Protein AF-0000000074055543 (afdb_homodimer)

Organism: NCBI:txid44742

Solvent-accessible surface area (backbone atoms only — not comparable to full-atom values): 39443 Å² total; per-residue (Å²): 62,29,35,36,33,46,44,82,71,42,50,66,54,42,52,55,31,42,70,48,31,48,92,81,57,88,52,67,70,34,38,21,33,33,41,36,35,45,96,47,24,37,35,43,33,20,29,58,89,59,43,37,36,42,32,52,31,78,26,54,55,81,33,57,38,55,38,24,33,56,24,62,64,50,41,55,45,60,68,68,48,75,86,48,66,36,39,40,34,53,38,76,88,79,46,27,35,36,41,38,48,92,66,31,42,32,38,29,53,50,41,62,52,84,70,62,74,88,75,86,75,82,65,68,79,86,47,30,78,45,56,23,44,57,50,44,51,52,47,64,59,18,54,84,24,29,31,88,50,70,86,54,55,42,38,12,16,40,36,42,30,39,55,72,93,21,22,32,41,38,30,13,30,49,91,53,34,35,18,38,40,48,49,74,42,54,67,56,29,69,65,46,48,80,90,33,46,32,36,51,49,85,52,49,62,59,50,49,72,66,48,50,78,50,56,27,32,38,34,72,58,98,54,32,42,35,40,28,40,71,87,64,38,35,39,41,35,33,61,48,50,92,64,77,68,79,75,60,62,64,67,56,50,51,69,71,40,86,85,49,20,39,35,36,34,47,38,65,64,48,42,52,51,48,57,55,41,48,71,18,39,39,94,91,40,51,43,35,36,32,42,48,44,55,56,32,34,37,36,31,27,59,24,94,84,57,17,34,36,37,35,63,40,71,30,49,37,48,72,82,69,51,60,44,27,35,48,35,68,58,53,44,52,56,58,66,68,55,84,30,62,43,33,39,38,36,37,59,48,57,71,33,60,25,37,37,38,24,83,75,34,78,45,40,41,36,36,41,48,37,38,82,76,75,82,73,80,72,78,69,70,76,83,111,62,27,36,38,34,46,43,83,70,41,50,65,54,42,51,56,31,42,69,50,31,47,91,80,55,89,52,66,71,31,39,22,32,32,42,35,34,45,96,46,24,36,34,44,34,20,28,58,87,59,44,38,35,40,30,53,31,79,25,53,53,81,33,57,38,54,39,24,32,55,24,62,64,49,42,56,44,59,67,68,47,75,86,46,66,37,38,40,34,52,37,76,89,78,48,26,35,36,41,36,48,90,66,32,42,33,39,28,50,51,41,62,53,85,71,62,75,88,76,86,75,82,64,71,78,85,48,30,78,44,54,24,44,58,49,45,52,52,48,65,59,17,52,83,23,29,30,88,49,71,85,53,54,40,38,12,16,39,37,40,31,43,54,73,92,20,22,32,40,38,30,12,31,49,90,52,33,34,16,38,39,49,49,75,42,55,66,54,28,70,65,45,47,80,90,32,46,31,35,48,49,86,52,49,61,57,49,49,71,68,48,50,80,50,56,27,31,37,35,73,57,97,53,32,43,35,39,27,40,71,86,64,37,35,38,41,34,34,60,47,52,91,62,78,67,79,76,60,62,64,66,56,50,51,70,70,40,86,83,48,20,39,35,36,34,48,38,65,63,49,43,54,50,46,57,55,40,49,70,18,40,39,94,90,42,52,41,34,34,32,42,48,45,54,57,31,34,37,38,33,27,59,22,92,84,56,17,34,37,37,36,61,40,70,29,48,38,49,73,84,70,48,60,43,27,35,47,33,67,60,53,45,52,57,58,65,68,54,83,30,62,42,33,39,37,36,38,60,47,54,71,33,60,26,37,38,37,25,83,76,35,78,43,41,42,36,36,41,48,38,37,83,76,75,81,72,80,72,78,71,69,76,84,109

Radius of gyration: 33.16 Å; Cα contacts (8 Å, |Δi|>4): 1772; chains: 2; bounding box: 98×84×60 Å

Structure (mmCIF, N/CA/C/O backbone):
data_AF-0000000074055543-model_v1
#
loop_
_entity.id
_entity.type
_entity.pdbx_description
1 polymer 'Beta sliding clamp'
#
loop_
_atom_site.group_PDB
_atom_site.id
_atom_site.type_symbol
_atom_site.label_atom_id
_atom_site.label_alt_id
_atom_site.label_comp_id
_atom_site.label_asym_id
_atom_site.label_entity_id
_atom_site.label_seq_id
_atom_site.pdbx_PDB_ins_code
_atom_site.Cartn_x
_atom_site.Cartn_y
_atom_site.Cartn_z
_atom_site.occupancy
_atom_site.B_iso_or_equiv
_atom_site.auth_seq_id
_atom_site.auth_comp_id
_atom_site.auth_asym_id
_atom_site.auth_atom_id
_atom_site.pdbx_PDB_model_num
ATOM 1 N N . MET A 1 1 ? -39.562 -9.109 5.551 1 96.94 1 MET A N 1
ATOM 2 C CA . MET A 1 1 ? -38.344 -9.711 6.113 1 96.94 1 MET A CA 1
ATOM 3 C C . MET A 1 1 ? -37.969 -9.031 7.414 1 96.94 1 MET A C 1
ATOM 5 O O . MET A 1 1 ? -37.906 -7.797 7.484 1 96.94 1 MET A O 1
ATOM 9 N N . LYS A 1 2 ? -37.812 -9.797 8.492 1 98.25 2 LYS A N 1
ATOM 10 C CA . LYS A 1 2 ? -37.375 -9.32 9.805 1 98.25 2 LYS A CA 1
ATOM 11 C C . LYS A 1 2 ? -36.5 -10.352 10.508 1 98.25 2 LYS A C 1
ATOM 13 O O . LYS A 1 2 ? -36.906 -11.508 10.672 1 98.25 2 LYS A O 1
ATOM 18 N N . LEU A 1 3 ? -35.344 -9.938 10.898 1 98.44 3 LEU A N 1
ATOM 19 C CA . LEU A 1 3 ? -34.438 -10.875 11.547 1 98.44 3 LEU A CA 1
ATOM 20 C C . LEU A 1 3 ? -33.438 -10.141 12.422 1 98.44 3 LEU A C 1
ATOM 22 O O . LEU A 1 3 ? -33.281 -8.922 12.305 1 98.44 3 LEU A O 1
ATOM 26 N N . THR A 1 4 ? -32.812 -10.875 13.32 1 98.44 4 THR A N 1
ATOM 27 C CA . THR A 1 4 ? -31.656 -10.422 14.086 1 98.44 4 THR A CA 1
ATOM 28 C C . THR A 1 4 ? -30.469 -11.367 13.883 1 98.44 4 THR A C 1
ATOM 30 O O . THR A 1 4 ? -30.656 -12.578 13.758 1 98.44 4 THR A O 1
ATOM 33 N N . VAL A 1 5 ? -29.359 -10.805 13.82 1 98.19 5 VAL A N 1
ATOM 34 C CA . VAL A 1 5 ? -28.156 -11.594 13.617 1 98.19 5 VAL A CA 1
ATOM 35 C C . VAL A 1 5 ? -26.984 -10.961 14.383 1 98.19 5 VAL A C 1
ATOM 37 O O . VAL A 1 5 ? -27 -9.758 14.648 1 98.19 5 VAL A O 1
ATOM 40 N N . ASN A 1 6 ? -26.109 -11.758 14.781 1 98.25 6 ASN A N 1
ATOM 41 C CA . ASN A 1 6 ? -24.891 -11.25 15.406 1 98.25 6 ASN A CA 1
ATOM 42 C C . ASN A 1 6 ? -23.844 -10.852 14.359 1 98.25 6 ASN A C 1
ATOM 44 O O . ASN A 1 6 ? -23.516 -11.633 13.469 1 98.25 6 ASN A O 1
ATOM 48 N N . LYS A 1 7 ? -23.297 -9.648 14.445 1 98 7 LYS A N 1
ATOM 49 C CA . LYS A 1 7 ? -22.328 -9.117 13.484 1 98 7 LYS A CA 1
ATOM 50 C C . LYS A 1 7 ? -21.156 -10.078 13.297 1 98 7 LYS A C 1
ATOM 52 O O . LYS A 1 7 ? -20.766 -10.359 12.164 1 98 7 LYS A O 1
ATOM 57 N N . GLU A 1 8 ? -20.594 -10.617 14.391 1 97.56 8 GLU A N 1
ATOM 58 C CA . GLU A 1 8 ? -19.406 -11.461 14.375 1 97.56 8 GLU A CA 1
ATOM 59 C C . GLU A 1 8 ? -19.641 -12.75 13.609 1 97.56 8 GLU A C 1
ATOM 61 O O . GLU A 1 8 ? -18.703 -13.367 13.109 1 97.56 8 GLU A O 1
ATOM 66 N N . GLN A 1 9 ? -20.859 -13.117 13.492 1 97 9 GLN A N 1
ATOM 67 C CA . GLN A 1 9 ? -21.172 -14.383 12.852 1 97 9 GLN A CA 1
ATOM 68 C C . GLN A 1 9 ? -21.312 -14.211 11.336 1 97 9 GLN A C 1
ATOM 70 O O . GLN A 1 9 ? -21.219 -15.188 10.586 1 97 9 GLN A O 1
ATOM 75 N N . ILE A 1 10 ? -21.469 -12.945 10.922 1 97.75 10 ILE A N 1
ATOM 76 C CA . ILE A 1 10 ? -21.781 -12.828 9.5 1 97.75 10 ILE A CA 1
ATOM 77 C C . ILE A 1 10 ? -20.719 -12.008 8.797 1 97.75 10 ILE A C 1
ATOM 79 O O . ILE A 1 10 ? -20.609 -12.039 7.566 1 97.75 10 ILE A O 1
ATOM 83 N N . ILE A 1 11 ? -19.875 -11.258 9.477 1 97.81 11 ILE A N 1
ATOM 84 C CA . ILE A 1 11 ? -19 -10.25 8.867 1 97.81 11 ILE A CA 1
ATOM 85 C C . ILE A 1 11 ? -18 -10.93 7.938 1 97.81 11 ILE A C 1
ATOM 87 O O . ILE A 1 11 ? -17.719 -10.43 6.852 1 97.81 11 ILE A O 1
ATOM 91 N N . GLU A 1 12 ? -17.438 -12.047 8.344 1 95.75 12 GLU A N 1
ATOM 92 C CA . GLU A 1 12 ? -16.484 -12.734 7.477 1 95.75 12 GLU A CA 1
ATOM 93 C C . GLU A 1 12 ? -17.156 -13.195 6.18 1 95.75 12 GLU A C 1
ATOM 95 O O . GLU A 1 12 ? -16.594 -13.031 5.098 1 95.75 12 GLU A O 1
ATOM 100 N N . GLY A 1 13 ? -18.297 -13.781 6.332 1 96.62 13 GLY A N 1
ATOM 101 C CA . GLY A 1 13 ? -19.062 -14.195 5.16 1 96.62 13 GLY A CA 1
ATOM 102 C C . GLY A 1 13 ? -19.422 -13.047 4.242 1 96.62 13 GLY A C 1
ATOM 103 O O . GLY A 1 13 ? -19.344 -13.18 3.018 1 96.62 13 GLY A O 1
ATOM 104 N N . LEU A 1 14 ? -19.797 -11.969 4.859 1 97.81 14 LEU A N 1
ATOM 105 C CA . LEU A 1 14 ? -20.125 -10.766 4.098 1 97.81 14 LEU A CA 1
ATOM 106 C C . LEU A 1 14 ? -18.906 -10.281 3.305 1 97.81 14 LEU A C 1
ATOM 108 O O . LEU A 1 14 ? -19.047 -9.891 2.145 1 97.81 14 LEU A O 1
ATOM 112 N N . GLN A 1 15 ? -17.812 -10.305 3.896 1 96.81 15 GLN A N 1
ATOM 113 C CA . GLN A 1 15 ? -16.594 -9.875 3.223 1 96.81 15 GLN A CA 1
ATOM 114 C C . GLN A 1 15 ? -16.25 -10.805 2.059 1 96.81 15 GLN A C 1
ATOM 116 O O . GLN A 1 15 ? -15.82 -10.344 0.997 1 96.81 15 GLN A O 1
ATOM 121 N N . LYS A 1 16 ? -16.406 -12.078 2.262 1 96.44 16 LYS A N 1
ATOM 122 C CA . LYS A 1 16 ? -16.188 -13.039 1.185 1 96.44 16 LYS A CA 1
ATOM 123 C C . LYS A 1 16 ? -17.172 -12.805 0.034 1 96.44 16 LYS A C 1
ATOM 125 O O . LYS A 1 16 ? -16.781 -12.891 -1.136 1 96.44 16 LYS A O 1
ATOM 130 N N . ALA A 1 17 ? -18.375 -12.516 0.381 1 96.5 17 ALA A N 1
ATOM 131 C CA . ALA A 1 17 ? -19.391 -12.211 -0.629 1 96.5 17 ALA A CA 1
ATOM 132 C C . ALA A 1 17 ? -19.016 -10.953 -1.415 1 96.5 17 ALA A C 1
ATOM 134 O O . ALA A 1 17 ? -19.156 -10.922 -2.641 1 96.5 17 ALA A O 1
ATOM 135 N N . ALA A 1 18 ? -18.562 -9.992 -0.712 1 94.56 18 ALA A N 1
ATOM 136 C CA . ALA A 1 18 ? -18.203 -8.719 -1.336 1 94.56 18 ALA A CA 1
ATOM 137 C C . ALA A 1 18 ? -17.031 -8.891 -2.293 1 94.56 18 ALA A C 1
ATOM 139 O O . ALA A 1 18 ? -16.922 -8.18 -3.297 1 94.56 18 ALA A O 1
ATOM 140 N N . ALA A 1 19 ? -16.188 -9.789 -1.979 1 92.44 19 ALA A N 1
ATOM 141 C CA . ALA A 1 19 ? -15 -10.016 -2.791 1 92.44 19 ALA A CA 1
ATOM 142 C C . ALA A 1 19 ? -15.367 -10.531 -4.18 1 92.44 19 ALA A C 1
ATOM 144 O O . ALA A 1 19 ? -14.586 -10.406 -5.125 1 92.44 19 ALA A O 1
ATOM 145 N N . ILE A 1 20 ? -16.516 -11.07 -4.348 1 92.81 20 ILE A N 1
ATOM 146 C CA . ILE A 1 20 ? -16.969 -11.688 -5.594 1 92.81 20 ILE A CA 1
ATOM 147 C C . ILE A 1 20 ? -17.641 -10.633 -6.473 1 92.81 20 ILE A C 1
ATOM 149 O O . ILE A 1 20 ? -17.609 -10.734 -7.703 1 92.81 20 ILE A O 1
ATOM 153 N N . ILE A 1 21 ? -18.172 -9.633 -5.785 1 90.62 21 ILE A N 1
ATOM 154 C CA . ILE A 1 21 ? -18.938 -8.617 -6.508 1 90.62 21 ILE A CA 1
ATOM 155 C C . ILE A 1 21 ? -17.984 -7.742 -7.316 1 90.62 21 ILE A C 1
ATOM 157 O O . ILE A 1 21 ? -16.969 -7.266 -6.793 1 90.62 21 ILE A O 1
ATOM 161 N N . PRO A 1 22 ? -18.281 -7.59 -8.602 1 85.38 22 PRO A N 1
ATOM 162 C CA . PRO A 1 22 ? -17.422 -6.738 -9.43 1 85.38 22 PRO A CA 1
ATOM 163 C C . PRO A 1 22 ? -17.438 -5.281 -8.977 1 85.38 22 PRO A C 1
ATOM 165 O O . PRO A 1 22 ? -18.422 -4.801 -8.438 1 85.38 22 PRO A O 1
ATOM 168 N N . ALA A 1 23 ? -16.266 -4.645 -9.18 1 73.44 23 ALA A N 1
ATOM 169 C CA . ALA A 1 23 ? -16.141 -3.238 -8.805 1 73.44 23 ALA A CA 1
ATOM 170 C C . ALA A 1 23 ? -17.016 -2.355 -9.703 1 73.44 23 ALA A C 1
ATOM 172 O O . ALA A 1 23 ? -17.625 -1.395 -9.227 1 73.44 23 ALA A O 1
ATOM 173 N N . LYS A 1 24 ? -16.938 -2.752 -11.008 1 73 24 LYS A N 1
ATOM 174 C CA . LYS A 1 24 ? -17.703 -1.96 -11.977 1 73 24 LYS A CA 1
ATOM 175 C C . LYS A 1 24 ? -18.703 -2.826 -12.734 1 73 24 LYS A C 1
ATOM 177 O O . LYS A 1 24 ? -18.359 -3.9 -13.227 1 73 24 LYS A O 1
ATOM 182 N N . ALA A 1 25 ? -20.016 -2.889 -12.242 1 66.44 25 ALA A N 1
ATOM 183 C CA . ALA A 1 25 ? -21 -3.643 -13.008 1 66.44 25 ALA A CA 1
ATOM 184 C C . ALA A 1 25 ? -22.188 -2.756 -13.398 1 66.44 25 ALA A C 1
ATOM 186 O O . ALA A 1 25 ? -22.578 -1.87 -12.641 1 66.44 25 ALA A O 1
ATOM 187 N N . GLY A 1 26 ? -22.484 -3.006 -14.633 1 69.25 26 GLY A N 1
ATOM 188 C CA . GLY A 1 26 ? -23.609 -2.246 -15.141 1 69.25 26 GLY A CA 1
ATOM 189 C C . GLY A 1 26 ? -24.938 -2.621 -14.484 1 69.25 26 GLY A C 1
ATOM 190 O O . GLY A 1 26 ? -25.703 -1.747 -14.086 1 69.25 26 GLY A O 1
ATOM 191 N N . ALA A 1 27 ? -25.125 -4.008 -14.305 1 75.94 27 ALA A N 1
ATOM 192 C CA . ALA A 1 27 ? -26.422 -4.402 -13.781 1 75.94 27 ALA A CA 1
ATOM 193 C C . ALA A 1 27 ? -26.438 -4.352 -12.258 1 75.94 27 ALA A C 1
ATOM 195 O O . ALA A 1 27 ? -25.516 -4.824 -11.602 1 75.94 27 ALA A O 1
ATOM 196 N N . ALA A 1 28 ? -27.469 -3.795 -11.742 1 74.44 28 ALA A N 1
ATOM 197 C CA . ALA A 1 28 ? -27.609 -3.57 -10.305 1 74.44 28 ALA A CA 1
ATOM 198 C C . ALA A 1 28 ? -27.547 -4.887 -9.531 1 74.44 28 ALA A C 1
ATOM 200 O O . ALA A 1 28 ? -26.969 -4.949 -8.445 1 74.44 28 ALA A O 1
ATOM 201 N N . TYR A 1 29 ? -28.062 -5.969 -10.203 1 79.06 29 TYR A N 1
ATOM 202 C CA . TYR A 1 29 ? -28.125 -7.223 -9.461 1 79.06 29 TYR A CA 1
ATOM 203 C C . TYR A 1 29 ? -26.734 -7.824 -9.281 1 79.06 29 TYR A C 1
ATOM 205 O O . TYR A 1 29 ? -26.516 -8.633 -8.383 1 79.06 29 TYR A O 1
ATOM 213 N N . LEU A 1 30 ? -25.781 -7.32 -10.078 1 83.25 30 LEU A N 1
ATOM 214 C CA . LEU A 1 30 ? -24.406 -7.828 -9.961 1 83.25 30 LEU A CA 1
ATOM 215 C C . LEU A 1 30 ? -23.609 -7.016 -8.945 1 83.25 30 LEU A C 1
ATOM 217 O O . LEU A 1 30 ? -22.516 -7.414 -8.547 1 83.25 30 LEU A O 1
ATOM 221 N N . ARG A 1 31 ? -24.188 -6.016 -8.484 1 88.38 31 ARG A N 1
ATOM 222 C CA . ARG A 1 31 ? -23.547 -5.207 -7.453 1 88.38 31 ARG A CA 1
ATOM 223 C C . ARG A 1 31 ? -24.203 -5.422 -6.098 1 88.38 31 ARG A C 1
ATOM 225 O O . ARG A 1 31 ? -23.859 -4.758 -5.117 1 88.38 31 ARG A O 1
ATOM 232 N N . SER A 1 32 ? -25.047 -6.441 -6.055 1 93 32 SER A N 1
ATOM 233 C CA . SER A 1 32 ? -25.859 -6.652 -4.855 1 93 32 SER A CA 1
ATOM 234 C C . SER A 1 32 ? -25.375 -7.867 -4.07 1 93 32 SER A C 1
ATOM 236 O O . SER A 1 32 ? -24.859 -8.82 -4.652 1 93 32 SER A O 1
ATOM 238 N N . ILE A 1 33 ? -25.5 -7.742 -2.859 1 96.56 33 ILE A N 1
ATOM 239 C CA . ILE A 1 33 ? -25.5 -8.906 -1.976 1 96.56 33 ILE A CA 1
ATOM 240 C C . ILE A 1 33 ? -26.938 -9.289 -1.643 1 96.56 33 ILE A C 1
ATOM 242 O O . ILE A 1 33 ? -27.734 -8.445 -1.232 1 96.56 33 ILE A O 1
ATOM 246 N N . TRP A 1 34 ? -27.25 -10.523 -1.861 1 97.06 34 TRP A N 1
ATOM 247 C CA . TRP A 1 34 ? -28.594 -11.016 -1.611 1 97.06 34 TRP A CA 1
ATOM 248 C C . TRP A 1 34 ? -28.703 -11.641 -0.226 1 97.06 34 TRP A C 1
ATOM 250 O O . TRP A 1 34 ? -27.844 -12.438 0.166 1 97.06 34 TRP A O 1
ATOM 260 N N . LEU A 1 35 ? -29.719 -11.203 0.472 1 98.19 35 LEU A N 1
ATOM 261 C CA . LEU A 1 35 ? -30 -11.688 1.818 1 98.19 35 LEU A CA 1
ATOM 262 C C . LEU A 1 35 ? -31.297 -12.492 1.843 1 98.19 35 LEU A C 1
ATOM 264 O O . LEU A 1 35 ? -32.375 -11.969 1.493 1 98.19 35 LEU A O 1
ATOM 268 N N . LYS A 1 36 ? -31.172 -13.711 2.227 1 98.25 36 LYS A N 1
ATOM 269 C CA . LYS A 1 36 ? -32.344 -14.562 2.373 1 98.25 36 LYS A CA 1
ATOM 270 C C . LYS A 1 36 ? -32.5 -15.031 3.816 1 98.25 36 LYS A C 1
ATOM 272 O O . LYS A 1 36 ? -31.672 -15.766 4.34 1 98.25 36 LYS A O 1
ATOM 277 N N . ALA A 1 37 ? -33.594 -14.578 4.461 1 98.31 37 ALA A N 1
ATOM 278 C CA . ALA A 1 37 ? -33.906 -14.977 5.828 1 98.31 37 ALA A CA 1
ATOM 279 C C . ALA A 1 37 ? -34.969 -16.078 5.836 1 98.31 37 ALA A C 1
ATOM 281 O O . ALA A 1 37 ? -36.094 -15.883 5.34 1 98.31 37 ALA A O 1
ATOM 282 N N . GLU A 1 38 ? -34.594 -17.188 6.371 1 96.56 38 GLU A N 1
ATOM 283 C CA . GLU A 1 38 ? -35.531 -18.297 6.488 1 96.56 38 GLU A CA 1
ATOM 284 C C . GLU A 1 38 ? -35.031 -19.359 7.449 1 96.56 38 GLU A C 1
ATOM 286 O O . GLU A 1 38 ? -33.812 -19.547 7.586 1 96.56 38 GLU A O 1
ATOM 291 N N . GLU A 1 39 ? -35.938 -20.031 8.117 1 91.25 39 GLU A N 1
ATOM 292 C CA . GLU A 1 39 ? -35.688 -21.25 8.891 1 91.25 39 GLU A CA 1
ATOM 293 C C . GLU A 1 39 ? -34.531 -21.047 9.867 1 91.25 39 GLU A C 1
ATOM 295 O O . GLU A 1 39 ? -33.625 -21.859 9.922 1 91.25 39 GLU A O 1
ATOM 300 N N . GLY A 1 40 ? -34.469 -19.922 10.547 1 94.88 40 GLY A N 1
ATOM 301 C CA . GLY A 1 40 ? -33.5 -19.672 11.602 1 94.88 40 GLY A CA 1
ATOM 302 C C . GLY A 1 40 ? -32.125 -19.328 11.062 1 94.88 40 GLY A C 1
ATOM 303 O O . GLY A 1 40 ? -31.141 -19.406 11.797 1 94.88 40 GLY A O 1
ATOM 304 N N . SER A 1 41 ? -32.062 -19 9.789 1 97.56 41 SER A N 1
ATOM 305 C CA . SER A 1 41 ? -30.75 -18.719 9.211 1 97.56 41 SER A CA 1
ATOM 306 C C . SER A 1 41 ? -30.828 -17.547 8.234 1 97.56 41 SER A C 1
ATOM 308 O O . SER A 1 41 ? -31.906 -17.219 7.723 1 97.56 41 SER A O 1
ATOM 310 N N . LEU A 1 42 ? -29.781 -16.906 8.07 1 98.56 42 LEU A N 1
ATOM 311 C CA . LEU A 1 42 ? -29.578 -15.891 7.035 1 98.56 42 LEU A CA 1
ATOM 312 C C . LEU A 1 42 ? -28.594 -16.391 5.984 1 98.56 42 LEU A C 1
ATOM 314 O O . LEU A 1 42 ? -27.438 -16.688 6.305 1 98.56 42 LEU A O 1
ATOM 318 N N . ALA A 1 43 ? -29.062 -16.5 4.77 1 98.25 43 ALA A N 1
ATOM 319 C CA . ALA A 1 43 ? -28.156 -16.797 3.656 1 98.25 43 ALA A CA 1
ATOM 320 C C . ALA A 1 43 ? -27.656 -15.523 3 1 98.25 43 ALA A C 1
ATOM 322 O O . ALA A 1 43 ? -28.438 -14.609 2.711 1 98.25 43 ALA A O 1
ATOM 323 N N . VAL A 1 44 ? -26.391 -15.422 2.846 1 98.19 44 VAL A N 1
ATOM 324 C CA . VAL A 1 44 ? -25.719 -14.336 2.143 1 98.19 44 VAL A CA 1
ATOM 325 C C . VAL A 1 44 ? -25.188 -14.844 0.801 1 98.19 44 VAL A C 1
ATOM 327 O O . VAL A 1 44 ? -24.422 -15.797 0.751 1 98.19 44 VAL A O 1
ATOM 330 N N . MET A 1 45 ? -25.625 -14.148 -0.31 1 97.31 45 MET A N 1
ATOM 331 C CA . MET A 1 45 ? -25.281 -14.664 -1.634 1 97.31 45 MET A CA 1
ATOM 332 C C . MET A 1 45 ? -24.781 -13.547 -2.545 1 97.31 45 MET A C 1
ATOM 334 O O . MET A 1 45 ? -25.297 -12.43 -2.508 1 97.31 45 MET A O 1
ATOM 338 N N . SER A 1 46 ? -23.797 -13.805 -3.301 1 96.19 46 SER A N 1
ATOM 339 C CA . SER A 1 46 ? -23.266 -12.867 -4.285 1 96.19 46 SER A CA 1
ATOM 340 C C . SER A 1 46 ? -22.734 -13.602 -5.516 1 96.19 46 SER A C 1
ATOM 342 O O . SER A 1 46 ? -22.391 -14.781 -5.441 1 96.19 46 SER A O 1
ATOM 344 N N . THR A 1 47 ? -22.766 -12.961 -6.648 1 95.06 47 THR A N 1
ATOM 345 C CA . THR A 1 47 ? -22.297 -13.531 -7.906 1 95.06 47 THR A CA 1
ATOM 346 C C . THR A 1 47 ? -21.812 -12.438 -8.852 1 95.06 47 THR A C 1
ATOM 348 O O . THR A 1 47 ? -22.188 -11.273 -8.719 1 95.06 47 THR A O 1
ATOM 351 N N . ASP A 1 48 ? -20.875 -12.773 -9.703 1 91.62 48 ASP A N 1
ATOM 352 C CA . ASP A 1 48 ? -20.531 -11.922 -10.828 1 91.62 48 ASP A CA 1
ATOM 353 C C . ASP A 1 48 ? -21.078 -12.484 -12.141 1 91.62 48 ASP A C 1
ATOM 355 O O . ASP A 1 48 ? -20.516 -12.234 -13.211 1 91.62 48 ASP A O 1
ATOM 359 N N . ALA A 1 49 ? -22.109 -13.266 -12.016 1 90.12 49 ALA A N 1
ATOM 360 C CA . ALA A 1 49 ? -22.766 -13.953 -13.117 1 90.12 49 ALA A CA 1
ATOM 361 C C . ALA A 1 49 ? -22.125 -15.312 -13.383 1 90.12 49 ALA A C 1
ATOM 363 O O . ALA A 1 49 ? -22.766 -16.219 -13.914 1 90.12 49 ALA A O 1
ATOM 364 N N . ASN A 1 50 ? -20.891 -15.5 -13.031 1 93.19 50 ASN A N 1
ATOM 365 C CA . ASN A 1 50 ? -20.188 -16.766 -13.242 1 93.19 50 ASN A CA 1
ATOM 366 C C . ASN A 1 50 ? -19.844 -17.438 -11.922 1 93.19 50 ASN A C 1
ATOM 368 O O . ASN A 1 50 ? -20.344 -18.531 -11.633 1 93.19 50 ASN A O 1
ATOM 372 N N . ILE A 1 51 ? -19.125 -16.734 -11.109 1 95.56 51 ILE A N 1
ATOM 373 C CA . ILE A 1 51 ? -18.781 -17.281 -9.797 1 95.56 51 ILE A CA 1
ATOM 374 C C . ILE A 1 51 ? -19.922 -17 -8.82 1 95.56 51 ILE A C 1
ATOM 376 O O . ILE A 1 51 ? -20.516 -15.922 -8.844 1 95.56 51 ILE A O 1
ATOM 380 N N . GLU A 1 52 ? -20.219 -17.984 -7.977 1 97 52 GLU A N 1
ATOM 381 C CA . GLU A 1 52 ? -21.312 -17.859 -7.008 1 97 52 GLU A CA 1
ATOM 382 C C . GLU A 1 52 ? -20.828 -18.172 -5.598 1 97 52 GLU A C 1
ATOM 384 O O . GLU A 1 52 ? -20.203 -19.219 -5.367 1 97 52 GLU A O 1
ATOM 389 N N . PHE A 1 53 ? -21.094 -17.375 -4.688 1 97.5 53 PHE A N 1
ATOM 390 C CA . PHE A 1 53 ? -20.828 -17.594 -3.271 1 97.5 53 PHE A CA 1
ATOM 391 C C . PHE A 1 53 ? -22.125 -17.656 -2.479 1 97.5 53 PHE A C 1
ATOM 393 O O . PHE A 1 53 ? -23.016 -16.828 -2.676 1 97.5 53 PHE A O 1
ATOM 400 N N . THR A 1 54 ? -22.25 -18.578 -1.622 1 97.88 54 THR A N 1
ATOM 401 C CA . THR A 1 54 ? -23.359 -18.688 -0.673 1 97.88 54 THR A CA 1
ATOM 402 C C . THR A 1 54 ? -22.844 -18.984 0.729 1 97.88 54 THR A C 1
ATOM 404 O O . THR A 1 54 ? -22.062 -19.922 0.92 1 97.88 54 THR A O 1
ATOM 407 N N . GLY A 1 55 ? -23.188 -18.188 1.648 1 97.69 55 GLY A N 1
ATOM 408 C CA . GLY A 1 55 ? -22.953 -18.453 3.061 1 97.69 55 GLY A CA 1
ATOM 409 C C . GLY A 1 55 ? -24.234 -18.469 3.877 1 97.69 55 GLY A C 1
ATOM 410 O O . GLY A 1 55 ? -25.125 -17.656 3.65 1 97.69 55 GLY A O 1
ATOM 411 N N . ARG A 1 56 ? -24.344 -19.422 4.773 1 97.94 56 ARG A N 1
ATOM 412 C CA . ARG A 1 56 ? -25.484 -19.531 5.668 1 97.94 56 ARG A CA 1
ATOM 413 C C . ARG A 1 56 ? -25.047 -19.375 7.125 1 97.94 56 ARG A C 1
ATOM 415 O O . ARG A 1 56 ? -24.172 -20.078 7.598 1 97.94 56 ARG A O 1
ATOM 422 N N . TYR A 1 57 ? -25.75 -18.516 7.797 1 98.19 57 TYR A N 1
ATOM 423 C CA . TYR A 1 57 ? -25.359 -18.172 9.164 1 98.19 57 TYR A CA 1
ATOM 424 C C . TYR A 1 57 ? -26.578 -18.172 10.086 1 98.19 57 TYR A C 1
ATOM 426 O O . TYR A 1 57 ? -27.688 -17.875 9.656 1 98.19 57 TYR A O 1
ATOM 434 N N . PRO A 1 58 ? -26.312 -18.516 11.352 1 98 58 PRO A N 1
ATOM 435 C CA . PRO A 1 58 ? -27.438 -18.5 12.289 1 98 58 PRO A CA 1
ATOM 436 C C . PRO A 1 58 ? -28.031 -17.109 12.477 1 98 58 PRO A C 1
ATOM 438 O O . PRO A 1 58 ? -27.297 -16.125 12.531 1 98 58 PRO A O 1
ATOM 441 N N . ALA A 1 59 ? -29.344 -17.062 12.469 1 98.19 59 ALA A N 1
ATOM 442 C CA . ALA A 1 59 ? -30.094 -15.828 12.68 1 98.19 59 ALA A CA 1
ATOM 443 C C . ALA A 1 59 ? -31.453 -16.109 13.297 1 98.19 59 ALA A C 1
ATOM 445 O O . ALA A 1 59 ? -31.984 -17.203 13.164 1 98.19 59 ALA A O 1
ATOM 446 N N . GLU A 1 60 ? -31.922 -15.211 14.055 1 98.44 60 GLU A N 1
ATOM 447 C CA . GLU A 1 60 ? -33.312 -15.281 14.516 1 98.44 60 GLU A CA 1
ATOM 448 C C . GLU A 1 60 ? -34.25 -14.602 13.531 1 98.44 60 GLU A C 1
ATOM 450 O O . GLU A 1 60 ? -34.312 -13.375 13.445 1 98.44 60 GLU A O 1
ATOM 455 N N . VAL A 1 61 ? -35.094 -15.422 12.891 1 98.44 61 VAL A N 1
ATOM 456 C CA . VAL A 1 61 ? -35.938 -14.906 11.82 1 98.44 61 VAL A CA 1
ATOM 457 C C . VAL A 1 61 ? -37.375 -14.828 12.305 1 98.44 61 VAL A C 1
ATOM 459 O O . VAL A 1 61 ? -38 -15.844 12.664 1 98.44 61 VAL A O 1
ATOM 462 N N . SER A 1 62 ? -37.906 -13.656 12.32 1 97.94 62 SER A N 1
ATOM 463 C CA . SER A 1 62 ? -39.312 -13.461 12.664 1 97.94 62 SER A CA 1
ATOM 464 C C . SER A 1 62 ? -40.188 -13.469 11.422 1 97.94 62 SER A C 1
ATOM 466 O O . SER A 1 62 ? -41.312 -13.984 11.445 1 97.94 62 SER A O 1
ATOM 468 N N . GLN A 1 63 ? -39.75 -12.852 10.344 1 97.56 63 GLN A N 1
ATOM 469 C CA . GLN A 1 63 ? -40.406 -12.844 9.047 1 97.56 63 GLN A CA 1
ATOM 470 C C . GLN A 1 63 ? -39.438 -13.195 7.93 1 97.56 63 GLN A C 1
ATOM 472 O O . GLN A 1 63 ? -38.406 -12.523 7.75 1 97.56 63 GLN A O 1
ATOM 477 N N . PRO A 1 64 ? -39.719 -14.227 7.203 1 97.88 64 PRO A N 1
ATOM 478 C CA . PRO A 1 64 ? -38.812 -14.609 6.102 1 97.88 64 PRO A CA 1
ATOM 479 C C . PRO A 1 64 ? -38.844 -13.602 4.957 1 97.88 64 PRO A C 1
ATOM 481 O O . PRO A 1 64 ? -39.75 -12.773 4.867 1 97.88 64 PRO A O 1
ATOM 484 N N . GLY A 1 65 ? -37.812 -13.633 4.133 1 97.19 65 GLY A N 1
ATOM 485 C CA . GLY A 1 65 ? -37.719 -12.758 2.975 1 97.19 65 GLY A CA 1
ATOM 486 C C . GLY A 1 65 ? -36.438 -12.875 2.209 1 97.19 65 GLY A C 1
ATOM 487 O O . GLY A 1 65 ? -35.5 -13.539 2.662 1 97.19 65 GLY A O 1
ATOM 488 N N . LEU A 1 66 ? -36.469 -12.336 0.99 1 97 66 LEU A N 1
ATOM 489 C CA . LEU A 1 66 ? -35.312 -12.273 0.092 1 97 66 LEU A CA 1
ATOM 490 C C . LEU A 1 66 ? -35.188 -10.891 -0.527 1 97 66 LEU A C 1
ATOM 492 O O . LEU A 1 66 ? -36.125 -10.414 -1.193 1 97 66 LEU A O 1
ATOM 496 N N . ILE A 1 67 ? -34.031 -10.258 -0.269 1 96.62 67 ILE A N 1
ATOM 497 C CA . ILE A 1 67 ? -33.812 -8.922 -0.816 1 96.62 67 ILE A CA 1
ATOM 498 C C . ILE A 1 67 ? -32.375 -8.773 -1.251 1 96.62 67 ILE A C 1
ATOM 500 O O . ILE A 1 67 ? -31.5 -9.516 -0.785 1 96.62 67 ILE A O 1
ATOM 504 N N . GLY A 1 68 ? -32.125 -7.875 -2.168 1 95.75 68 GLY A N 1
ATOM 505 C CA . GLY A 1 68 ? -30.797 -7.441 -2.525 1 95.75 68 GLY A CA 1
ATOM 506 C C . GLY A 1 68 ? -30.438 -6.07 -1.986 1 95.75 68 GLY A C 1
ATOM 507 O O . GLY A 1 68 ? -31.281 -5.168 -1.982 1 95.75 68 GLY A O 1
ATOM 508 N N . VAL A 1 69 ? -29.281 -5.938 -1.477 1 95.44 69 VAL A N 1
ATOM 509 C CA . VAL A 1 69 ? -28.781 -4.633 -1.052 1 95.44 69 VAL A CA 1
ATOM 510 C C . VAL A 1 69 ? -27.5 -4.293 -1.81 1 95.44 69 VAL A C 1
ATOM 512 O O . VAL A 1 69 ? -26.828 -5.188 -2.344 1 95.44 69 VAL A O 1
ATOM 515 N N . GLN A 1 70 ? -27.172 -3.016 -1.881 1 91.69 70 GLN A N 1
ATOM 516 C CA . GLN A 1 70 ? -25.891 -2.639 -2.471 1 91.69 70 GLN A CA 1
ATOM 517 C C . GLN A 1 70 ? -24.734 -3.25 -1.697 1 91.69 70 GLN A C 1
ATOM 519 O O . GLN A 1 70 ? -24.453 -2.854 -0.563 1 91.69 70 GLN A O 1
ATOM 524 N N . GLY A 1 71 ? -24 -4.078 -2.324 1 92.5 71 GLY A N 1
ATOM 525 C CA . GLY A 1 71 ? -23.109 -5.008 -1.648 1 92.5 71 GLY A CA 1
ATOM 526 C C . GLY A 1 71 ? -21.969 -4.32 -0.924 1 92.5 71 GLY A C 1
ATOM 527 O O . GLY A 1 71 ? -21.828 -4.461 0.293 1 92.5 71 GLY A O 1
ATOM 528 N N . ARG A 1 72 ? -21.188 -3.59 -1.578 1 90.31 72 ARG A N 1
ATOM 529 C CA . ARG A 1 72 ? -19.969 -3.021 -0.988 1 90.31 72 ARG A CA 1
ATOM 530 C C . ARG A 1 72 ? -20.312 -2.033 0.122 1 90.31 72 ARG A C 1
ATOM 532 O O . ARG A 1 72 ? -19.703 -2.051 1.188 1 90.31 72 ARG A O 1
ATOM 539 N N . ALA A 1 73 ? -21.312 -1.217 -0.094 1 92.19 73 ALA A N 1
ATOM 540 C CA . ALA A 1 73 ? -21.734 -0.257 0.919 1 92.19 73 ALA A CA 1
ATOM 541 C C . ALA A 1 73 ? -22.25 -0.969 2.166 1 92.19 73 ALA A C 1
ATOM 543 O O . ALA A 1 73 ? -21.953 -0.56 3.291 1 92.19 73 ALA A O 1
ATOM 544 N N . PHE A 1 74 ? -22.969 -1.985 1.923 1 96.5 74 PHE A N 1
ATOM 545 C CA . PHE A 1 74 ? -23.547 -2.75 3.025 1 96.5 74 PHE A CA 1
ATOM 546 C C . PHE A 1 74 ? -22.453 -3.402 3.857 1 96.5 74 PHE A C 1
ATOM 548 O O . PHE A 1 74 ? -22.453 -3.312 5.086 1 96.5 74 PHE A O 1
ATOM 555 N N . VAL A 1 75 ? -21.531 -3.996 3.244 1 96.94 75 VAL A N 1
ATOM 556 C CA . VAL A 1 75 ? -20.453 -4.684 3.941 1 96.94 75 VAL A CA 1
ATOM 557 C C . VAL A 1 75 ? -19.578 -3.668 4.672 1 96.94 75 VAL A C 1
ATOM 559 O O . VAL A 1 75 ? -19.188 -3.889 5.82 1 96.94 75 VAL A O 1
ATOM 562 N N . ASP A 1 76 ? -19.219 -2.598 4.02 1 96 76 ASP A N 1
ATOM 563 C CA . ASP A 1 76 ? -18.438 -1.55 4.66 1 96 76 ASP A CA 1
ATOM 564 C C . ASP A 1 76 ? -19.125 -1.041 5.926 1 96 76 ASP A C 1
ATOM 566 O O . ASP A 1 76 ? -18.469 -0.802 6.941 1 96 76 ASP A O 1
ATOM 570 N N . LEU A 1 77 ? -20.406 -0.864 5.828 1 97.75 77 LEU A N 1
ATOM 571 C CA . LEU A 1 77 ? -21.188 -0.409 6.973 1 97.75 77 LEU A CA 1
ATOM 572 C C . LEU A 1 77 ? -21.125 -1.42 8.109 1 97.75 77 LEU A C 1
ATOM 574 O O . LEU A 1 77 ? -20.766 -1.068 9.242 1 97.75 77 LEU A O 1
ATOM 578 N N . VAL A 1 78 ? -21.453 -2.637 7.812 1 98.19 78 VAL A N 1
ATOM 579 C CA . VAL A 1 78 ? -21.484 -3.668 8.844 1 98.19 78 VAL A CA 1
ATOM 580 C C . VAL A 1 78 ? -20.094 -3.805 9.469 1 98.19 78 VAL A C 1
ATOM 582 O O . VAL A 1 78 ? -19.969 -3.955 10.688 1 98.19 78 VAL A O 1
ATOM 585 N N . ARG A 1 79 ? -19.078 -3.75 8.68 1 97.56 79 ARG A N 1
ATOM 586 C CA . ARG A 1 79 ? -17.703 -3.852 9.164 1 97.56 79 ARG A CA 1
ATOM 587 C C . ARG A 1 79 ? -17.406 -2.766 10.188 1 97.56 79 ARG A C 1
ATOM 589 O O . ARG A 1 79 ? -16.688 -3.008 11.164 1 97.56 79 ARG A O 1
ATOM 596 N N . GLN A 1 80 ? -17.938 -1.631 10.016 1 97.62 80 GLN A N 1
ATOM 597 C CA . GLN A 1 80 ? -17.609 -0.484 10.852 1 97.62 80 GLN A CA 1
ATOM 598 C C . GLN A 1 80 ? -18.5 -0.431 12.086 1 97.62 80 GLN A C 1
ATOM 600 O O . GLN A 1 80 ? -18.25 0.338 13.016 1 97.62 80 GLN A O 1
ATOM 605 N N . LEU A 1 81 ? -19.516 -1.211 12.133 1 98.19 81 LEU A N 1
ATOM 606 C CA . LEU A 1 81 ? -20.422 -1.223 13.289 1 98.19 81 LEU A CA 1
ATOM 607 C C . LEU A 1 81 ? -19.766 -1.91 14.477 1 98.19 81 LEU A C 1
ATOM 609 O O . LEU A 1 81 ? -18.875 -2.758 14.305 1 98.19 81 LEU A O 1
ATOM 613 N N . PRO A 1 82 ? -20.188 -1.539 15.703 1 96.56 82 PRO A N 1
ATOM 614 C CA . PRO A 1 82 ? -19.688 -2.248 16.891 1 96.56 82 PRO A CA 1
ATOM 615 C C . PRO A 1 82 ? -20.125 -3.709 16.938 1 96.56 82 PRO A C 1
ATOM 617 O O . PRO A 1 82 ? -21.094 -4.082 16.266 1 96.56 82 PRO A O 1
ATOM 620 N N . THR A 1 83 ? -19.406 -4.438 17.719 1 97 83 THR A N 1
ATOM 621 C CA . THR A 1 83 ? -19.781 -5.832 17.938 1 97 83 THR A CA 1
ATOM 622 C C . THR A 1 83 ? -21.156 -5.922 18.578 1 97 83 THR A C 1
ATOM 624 O O . THR A 1 83 ? -21.562 -5.031 19.312 1 97 83 THR A O 1
ATOM 627 N N . GLY A 1 84 ? -21.859 -7.027 18.172 1 97.62 84 GLY A N 1
ATOM 628 C CA . GLY A 1 84 ? -23.156 -7.242 18.812 1 97.62 84 GLY A CA 1
ATOM 629 C C . GLY A 1 84 ? -24.266 -7.566 17.828 1 97.62 84 GLY A C 1
ATOM 630 O O . GLY A 1 84 ? -24 -7.934 16.688 1 97.62 84 GLY A O 1
ATOM 631 N N . VAL A 1 85 ? -25.5 -7.422 18.266 1 98.25 85 VAL A N 1
ATOM 632 C CA . VAL A 1 85 ? -26.688 -7.855 17.547 1 98.25 85 VAL A CA 1
ATOM 633 C C . VAL A 1 85 ? -27.125 -6.766 16.562 1 98.25 85 VAL A C 1
ATOM 635 O O . VAL A 1 85 ? -27.156 -5.586 16.922 1 98.25 85 VAL A O 1
ATOM 638 N N . LEU A 1 86 ? -27.422 -7.145 15.383 1 98.69 86 LEU A N 1
ATOM 639 C CA . LEU A 1 86 ? -27.984 -6.293 14.344 1 98.69 86 LEU A CA 1
ATOM 640 C C . LEU A 1 86 ? -29.453 -6.645 14.078 1 98.69 86 LEU A C 1
ATOM 642 O O . LEU A 1 86 ? -29.797 -7.824 13.961 1 98.69 86 LEU A O 1
ATOM 646 N N . ASN A 1 87 ? -30.266 -5.625 14.023 1 98.62 87 ASN A N 1
ATOM 647 C CA . ASN A 1 87 ? -31.656 -5.805 13.641 1 98.62 87 ASN A CA 1
ATOM 648 C C . ASN A 1 87 ? -31.906 -5.391 12.195 1 98.62 87 ASN A C 1
ATOM 650 O O . ASN A 1 87 ? -31.625 -4.254 11.812 1 98.62 87 ASN A O 1
ATOM 654 N N . LEU A 1 88 ? -32.438 -6.289 11.398 1 98.69 88 LEU A N 1
ATOM 655 C CA . LEU A 1 88 ? -32.75 -6.027 10 1 98.69 88 LEU A CA 1
ATOM 656 C C . LEU A 1 88 ? -34.25 -6.184 9.742 1 98.69 88 LEU A C 1
ATOM 658 O O . LEU A 1 88 ? -34.844 -7.234 10.031 1 98.69 88 LEU A O 1
ATOM 662 N N . THR A 1 89 ? -34.812 -5.125 9.234 1 98.38 89 THR A N 1
ATOM 663 C CA . THR A 1 89 ? -36.25 -5.145 8.945 1 98.38 89 THR A CA 1
ATOM 664 C C . THR A 1 89 ? -36.531 -4.512 7.582 1 98.38 89 THR A C 1
ATOM 666 O O . THR A 1 89 ? -36.156 -3.369 7.328 1 98.38 89 THR A O 1
ATOM 669 N N . LEU A 1 90 ? -37.188 -5.262 6.75 1 97.75 90 LEU A N 1
ATOM 670 C CA . LEU A 1 90 ? -37.625 -4.68 5.492 1 97.75 90 LEU A CA 1
ATOM 671 C C . LEU A 1 90 ? -38.906 -3.854 5.707 1 97.75 90 LEU A C 1
ATOM 673 O O . LEU A 1 90 ? -39.906 -4.359 6.223 1 97.75 90 LEU A O 1
ATOM 677 N N . ASP A 1 91 ? -38.719 -2.592 5.402 1 93.62 91 ASP A N 1
ATOM 678 C CA . ASP A 1 91 ? -39.906 -1.726 5.355 1 93.62 91 ASP A CA 1
ATOM 679 C C . ASP A 1 91 ? -40.594 -1.793 3.992 1 93.62 91 ASP A C 1
ATOM 681 O O . ASP A 1 91 ? -40.156 -1.135 3.043 1 93.62 91 ASP A O 1
ATOM 685 N N . GLU A 1 92 ? -41.656 -2.463 3.922 1 86.56 92 GLU A N 1
ATOM 686 C CA . GLU A 1 92 ? -42.344 -2.707 2.65 1 86.56 92 GLU A CA 1
ATOM 687 C C . GLU A 1 92 ? -42.875 -1.412 2.062 1 86.56 92 GLU A C 1
ATOM 689 O O . GLU A 1 92 ? -42.969 -1.261 0.841 1 86.56 92 GLU A O 1
ATOM 694 N N . ALA A 1 93 ? -43.25 -0.559 2.936 1 88.62 93 ALA A N 1
ATOM 695 C CA . ALA A 1 93 ? -43.844 0.695 2.49 1 88.62 93 ALA A CA 1
ATOM 696 C C . ALA A 1 93 ? -42.812 1.562 1.754 1 88.62 93 ALA A C 1
ATOM 698 O O . ALA A 1 93 ? -43.125 2.098 0.683 1 88.62 93 ALA A O 1
ATOM 699 N N . SER A 1 94 ? -41.688 1.648 2.189 1 86.69 94 SER A N 1
ATOM 700 C CA . SER A 1 94 ? -40.656 2.525 1.618 1 86.69 94 SER A CA 1
ATOM 701 C C . SER A 1 94 ? -39.75 1.761 0.676 1 86.69 94 SER A C 1
ATOM 703 O O . SER A 1 94 ? -39.031 2.365 -0.136 1 86.69 94 SER A O 1
ATOM 705 N N . GLY A 1 95 ? -39.781 0.448 0.776 1 88.94 95 GLY A N 1
ATOM 706 C CA . GLY A 1 95 ? -38.875 -0.366 -0.028 1 88.94 95 GLY A CA 1
ATOM 707 C C . GLY A 1 95 ? -37.438 -0.306 0.442 1 88.94 95 GLY A C 1
ATOM 708 O O . GLY A 1 95 ? -36.531 -0.393 -0.368 1 88.94 95 GLY A O 1
ATOM 709 N N . ASN A 1 96 ? -37.25 -0 1.703 1 95.56 96 ASN A N 1
ATOM 710 C CA . ASN A 1 96 ? -35.906 0.071 2.26 1 95.56 96 ASN A CA 1
ATOM 711 C C . ASN A 1 96 ? -35.688 -0.992 3.332 1 95.56 96 ASN A C 1
ATOM 713 O O . ASN A 1 96 ? -36.625 -1.412 4 1 95.56 96 ASN A O 1
ATOM 717 N N . LEU A 1 97 ? -34.469 -1.413 3.404 1 97.5 97 LEU A N 1
ATOM 718 C CA . LEU A 1 97 ? -34.062 -2.229 4.539 1 97.5 97 LEU A CA 1
ATOM 719 C C . LEU A 1 97 ? -33.625 -1.349 5.703 1 97.5 97 LEU A C 1
ATOM 721 O O . LEU A 1 97 ? -32.75 -0.491 5.547 1 97.5 97 LEU A O 1
ATOM 725 N N . LEU A 1 98 ? -34.219 -1.544 6.805 1 98.06 98 LEU A N 1
ATOM 726 C CA . LEU A 1 98 ? -33.844 -0.859 8.031 1 98.06 98 LEU A CA 1
ATOM 727 C C . LEU A 1 98 ? -32.812 -1.687 8.812 1 98.06 98 LEU A C 1
ATOM 729 O O . LEU A 1 98 ? -33.094 -2.834 9.172 1 98.06 98 LEU A O 1
ATOM 733 N N . LEU A 1 99 ? -31.656 -1.19 9 1 98.38 99 LEU A N 1
ATOM 734 C CA . LEU A 1 99 ? -30.641 -1.782 9.852 1 98.38 99 LEU A CA 1
ATOM 735 C C . LEU A 1 99 ? -30.438 -0.957 11.117 1 98.38 99 LEU A C 1
ATOM 737 O O . LEU A 1 99 ? -30.141 0.237 11.047 1 98.38 99 LEU A O 1
ATOM 741 N N . GLU A 1 100 ? -30.578 -1.634 12.242 1 98.44 100 GLU A N 1
ATOM 742 C CA . GLU A 1 100 ? -30.516 -0.912 13.508 1 98.44 100 GLU A CA 1
ATOM 743 C C . GLU A 1 100 ? -29.562 -1.598 14.484 1 98.44 100 GLU A C 1
ATOM 745 O O . GLU A 1 100 ? -29.516 -2.828 14.555 1 98.44 100 GLU A O 1
ATOM 750 N N . GLN A 1 101 ? -28.891 -0.847 15.242 1 97.94 101 GLN A N 1
ATOM 751 C CA . GLN A 1 101 ? -28.078 -1.263 16.375 1 97.94 101 GLN A CA 1
ATOM 752 C C . GLN A 1 101 ? -28.016 -0.164 17.438 1 97.94 101 GLN A C 1
ATOM 754 O O . GLN A 1 101 ? -27.297 0.828 17.266 1 97.94 101 GLN A O 1
ATOM 759 N N . GLY A 1 102 ? -28.719 -0.36 18.562 1 95.19 102 GLY A N 1
ATOM 760 C CA . GLY A 1 102 ? -28.781 0.692 19.562 1 95.19 102 GLY A CA 1
ATOM 761 C C . GLY A 1 102 ? -29.375 1.984 19.047 1 95.19 102 GLY A C 1
ATOM 762 O O . GLY A 1 102 ? -30.516 2.002 18.562 1 95.19 102 GLY A O 1
ATOM 763 N N . ARG A 1 103 ? -28.562 3.066 19.109 1 95.5 103 ARG A N 1
ATOM 764 C CA . ARG A 1 103 ? -29.016 4.391 18.688 1 95.5 103 ARG A CA 1
ATOM 765 C C . ARG A 1 103 ? -28.594 4.699 17.266 1 95.5 103 ARG A C 1
ATOM 767 O O . ARG A 1 103 ? -28.516 5.867 16.875 1 95.5 103 ARG A O 1
ATOM 774 N N . ARG A 1 104 ? -28.312 3.75 16.484 1 97.88 104 ARG A N 1
ATOM 775 C CA . ARG A 1 104 ? -27.922 3.861 15.078 1 97.88 104 ARG A CA 1
ATOM 776 C C . ARG A 1 104 ? -28.984 3.27 14.164 1 97.88 104 ARG A C 1
ATOM 778 O O . ARG A 1 104 ? -29.438 2.146 14.375 1 97.88 104 ARG A O 1
ATOM 785 N N . VAL A 1 105 ? -29.312 4.027 13.203 1 98.06 105 VAL A N 1
ATOM 786 C CA . VAL A 1 105 ? -30.359 3.602 12.273 1 98.06 105 VAL A CA 1
ATOM 787 C C . VAL A 1 105 ? -29.922 3.895 10.844 1 98.06 105 VAL A C 1
ATOM 789 O O . VAL A 1 105 ? -29.547 5.02 10.516 1 98.06 105 VAL A O 1
ATOM 792 N N . TYR A 1 106 ? -30.047 2.896 10.008 1 98.19 106 TYR A N 1
ATOM 793 C CA . TYR A 1 106 ? -29.703 3.027 8.594 1 98.19 106 TYR A CA 1
ATOM 794 C C . TYR A 1 106 ? -30.859 2.525 7.719 1 98.19 106 TYR A C 1
ATOM 796 O O . TYR A 1 106 ? -31.5 1.521 8.039 1 98.19 106 TYR A O 1
ATOM 804 N N . LYS A 1 107 ? -31.125 3.219 6.723 1 97.5 107 LYS A N 1
ATOM 805 C CA . LYS A 1 107 ? -32.094 2.809 5.703 1 97.5 107 LYS A CA 1
ATOM 806 C C . LYS A 1 107 ? -31.391 2.574 4.363 1 97.5 107 LYS A C 1
ATOM 808 O O . LYS A 1 107 ? -30.828 3.5 3.781 1 97.5 107 LYS A O 1
ATOM 813 N N . LEU A 1 108 ? -31.531 1.385 3.898 1 96.88 108 LEU A N 1
ATOM 814 C CA . LEU A 1 108 ? -30.828 0.997 2.676 1 96.88 108 LEU A CA 1
ATOM 815 C C . LEU A 1 108 ? -31.828 0.617 1.584 1 96.88 108 LEU A C 1
ATOM 817 O O . LEU A 1 108 ? -32.719 -0.193 1.814 1 96.88 108 LEU A O 1
ATOM 821 N N . PRO A 1 109 ? -31.594 1.188 0.409 1 94.19 109 PRO A N 1
ATOM 822 C CA . PRO A 1 109 ? -32.438 0.729 -0.694 1 94.19 109 PRO A CA 1
ATOM 823 C C . PRO A 1 109 ? -32.25 -0.753 -1.009 1 94.19 109 PRO A C 1
ATOM 825 O O . PRO A 1 109 ? -31.156 -1.287 -0.84 1 94.19 109 PRO A O 1
ATOM 828 N N . VAL A 1 110 ? -33.344 -1.401 -1.438 1 94.25 110 VAL A N 1
ATOM 829 C CA . VAL A 1 110 ? -33.25 -2.834 -1.694 1 94.25 110 VAL A CA 1
ATOM 830 C C . VAL A 1 110 ? -33.688 -3.137 -3.125 1 94.25 110 VAL A C 1
ATOM 832 O O . VAL A 1 110 ? -34.406 -2.354 -3.732 1 94.25 110 VAL A O 1
ATOM 835 N N . SER A 1 111 ? -33.125 -4.152 -3.715 1 92.06 111 SER A N 1
ATOM 836 C CA . SER A 1 111 ? -33.656 -4.781 -4.926 1 92.06 111 SER A CA 1
ATOM 837 C C . SER A 1 111 ? -34.594 -5.918 -4.594 1 92.06 111 SER A C 1
ATOM 839 O O . SER A 1 111 ? -34.344 -6.723 -3.697 1 92.06 111 SER A O 1
ATOM 841 N N . GLY A 1 112 ? -35.656 -5.91 -5.379 1 91.38 112 GLY A N 1
ATOM 842 C CA . GLY A 1 112 ? -36.688 -6.918 -5.129 1 91.38 112 GLY A CA 1
ATOM 843 C C . GLY A 1 112 ? -36.25 -8.32 -5.516 1 91.38 112 GLY A C 1
ATOM 844 O O . GLY A 1 112 ? -35.312 -8.484 -6.305 1 91.38 112 GLY A O 1
ATOM 845 N N . SER A 1 113 ? -36.938 -9.289 -4.891 1 92.62 113 SER A N 1
ATOM 846 C CA . SER A 1 113 ? -36.594 -10.695 -5.074 1 92.62 113 SER A CA 1
ATOM 847 C C . SER A 1 113 ? -36.781 -11.125 -6.527 1 92.62 113 SER A C 1
ATOM 849 O O . SER A 1 113 ? -36.25 -12.148 -6.953 1 92.62 113 SER A O 1
ATOM 851 N N . GLU A 1 114 ? -37.531 -10.352 -7.277 1 91.88 114 GLU A N 1
ATOM 852 C CA . GLU A 1 114 ? -37.781 -10.695 -8.672 1 91.88 114 GLU A CA 1
ATOM 853 C C . GLU A 1 114 ? -36.531 -10.633 -9.508 1 91.88 114 GLU A C 1
ATOM 855 O O . GLU A 1 114 ? -36.438 -11.234 -10.586 1 91.88 114 GLU A O 1
ATOM 860 N N . TRP A 1 115 ? -35.562 -9.938 -9.031 1 91.06 115 TRP A N 1
ATOM 861 C CA . TRP A 1 115 ? -34.312 -9.773 -9.781 1 91.06 115 TRP A CA 1
ATOM 862 C C . TRP A 1 115 ? -33.312 -10.844 -9.398 1 91.06 115 TRP A C 1
ATOM 864 O O . TRP A 1 115 ? -32.219 -10.93 -9.992 1 91.06 115 TRP A O 1
ATOM 874 N N . PHE A 1 116 ? -33.656 -11.602 -8.438 1 93.62 116 PHE A N 1
ATOM 875 C CA . PHE A 1 116 ? -32.75 -12.633 -7.949 1 93.62 116 PHE A CA 1
ATOM 876 C C . PHE A 1 116 ? -32.781 -13.859 -8.859 1 93.62 116 PHE A C 1
ATOM 878 O O . PHE A 1 116 ? -33.844 -14.273 -9.305 1 93.62 116 PHE A O 1
ATOM 885 N N . GLN A 1 117 ? -31.609 -14.375 -9.125 1 91.56 117 GLN A N 1
ATOM 886 C CA . GLN A 1 117 ? -31.469 -15.648 -9.828 1 91.56 117 GLN A CA 1
ATOM 887 C C . GLN A 1 117 ? -30.922 -16.734 -8.906 1 91.56 117 GLN A C 1
ATOM 889 O O . GLN A 1 117 ? -30 -16.469 -8.117 1 91.56 117 GLN A O 1
ATOM 894 N N . ASN A 1 118 ? -31.406 -17.891 -9.094 1 93 118 ASN A N 1
ATOM 895 C CA . ASN A 1 118 ? -31 -18.984 -8.219 1 93 118 ASN A CA 1
ATOM 896 C C . ASN A 1 118 ? -29.547 -19.375 -8.469 1 93 118 ASN A C 1
ATOM 898 O O . ASN A 1 118 ? -29.094 -19.406 -9.609 1 93 118 ASN A O 1
ATOM 902 N N . PHE A 1 119 ? -28.969 -19.703 -7.348 1 94.5 119 PHE A N 1
ATOM 903 C CA . PHE A 1 119 ? -27.578 -20.188 -7.398 1 94.5 119 PHE A CA 1
ATOM 904 C C . PHE A 1 119 ? -27.547 -21.703 -7.527 1 94.5 119 PHE A C 1
ATOM 906 O O . PHE A 1 119 ? -28.516 -22.391 -7.18 1 94.5 119 PHE A O 1
ATOM 913 N N . SER A 1 120 ? -26.406 -22.219 -8.016 1 93.06 120 SER A N 1
ATOM 914 C CA . SER A 1 120 ? -26.203 -23.656 -8.109 1 93.06 120 SER A CA 1
ATOM 915 C C . SER A 1 120 ? -26 -24.281 -6.727 1 93.06 120 SER A C 1
ATOM 917 O O . SER A 1 120 ? -25.25 -23.75 -5.906 1 93.06 120 SER A O 1
ATOM 919 N N . GLU A 1 121 ? -26.625 -25.344 -6.52 1 94.31 121 GLU A N 1
ATOM 920 C CA . GLU A 1 121 ? -26.484 -26.047 -5.246 1 94.31 121 GLU A CA 1
ATOM 921 C C . GLU A 1 121 ? -25.266 -26.969 -5.262 1 94.31 121 GLU A C 1
ATOM 923 O O . GLU A 1 121 ? -24.984 -27.609 -6.281 1 94.31 121 GLU A O 1
ATOM 928 N N . PHE A 1 122 ? -24.688 -27.125 -4.164 1 97.5 122 PHE A N 1
ATOM 929 C CA . PHE A 1 122 ? -23.562 -28.031 -4.016 1 97.5 122 PHE A CA 1
ATOM 930 C C . PHE A 1 122 ? -24.016 -29.484 -4.164 1 97.5 122 PHE A C 1
ATOM 932 O O . PHE A 1 122 ? -24.891 -29.953 -3.422 1 97.5 122 PHE A O 1
ATOM 939 N N . PRO A 1 123 ? -23.422 -30.172 -5.078 1 97.31 123 PRO A N 1
ATOM 940 C CA . PRO A 1 123 ? -23.766 -31.594 -5.188 1 97.31 123 PRO A CA 1
ATOM 941 C C . PRO A 1 123 ? -23.078 -32.438 -4.117 1 97.31 123 PRO A C 1
ATOM 943 O O . PRO A 1 123 ? -21.859 -32.656 -4.176 1 97.31 123 PRO A O 1
ATOM 946 N N . VAL A 1 124 ? -23.781 -33.062 -3.266 1 95.62 124 VAL A N 1
ATOM 947 C CA . VAL A 1 124 ? -23.25 -33.719 -2.072 1 95.62 124 VAL A CA 1
ATOM 948 C C . VAL A 1 124 ? -22.688 -35.094 -2.439 1 95.62 124 VAL A C 1
ATOM 950 O O . VAL A 1 124 ? -21.672 -35.531 -1.893 1 95.62 124 VAL A O 1
ATOM 953 N N . GLU A 1 125 ? -23.266 -35.688 -3.42 1 95.06 125 GLU A N 1
ATOM 954 C CA . GLU A 1 125 ? -22.859 -37.062 -3.764 1 95.06 125 GLU A CA 1
ATOM 955 C C . GLU A 1 125 ? -21.422 -37.094 -4.273 1 95.06 125 GLU A C 1
ATOM 957 O O . GLU A 1 125 ? -21.047 -36.281 -5.133 1 95.06 125 GLU A O 1
ATOM 962 N N . ASN A 1 126 ? -20.609 -37.969 -3.746 1 94.31 126 ASN A N 1
ATOM 963 C CA . ASN A 1 126 ? -19.234 -38.219 -4.141 1 94.31 126 ASN A CA 1
ATOM 964 C C . ASN A 1 126 ? -18.328 -37.031 -3.898 1 94.31 126 ASN A C 1
ATOM 966 O O . ASN A 1 126 ? -17.328 -36.844 -4.594 1 94.31 126 ASN A O 1
ATOM 970 N N . ALA A 1 127 ? -18.719 -36.156 -3.012 1 97.38 127 ALA A N 1
ATOM 971 C CA . ALA A 1 127 ? -17.844 -35.031 -2.635 1 97.38 127 ALA A CA 1
ATOM 972 C C . ALA A 1 127 ? -16.562 -35.562 -2 1 97.38 127 ALA A C 1
ATOM 974 O O . ALA A 1 127 ? -16.547 -36.594 -1.336 1 97.38 127 ALA A O 1
ATOM 975 N N . VAL A 1 128 ? -15.5 -34.875 -2.195 1 97.81 128 VAL A N 1
ATOM 976 C CA . VAL A 1 128 ? -14.188 -35.281 -1.706 1 97.81 128 VAL A CA 1
ATOM 977 C C . VAL A 1 128 ? -13.672 -34.25 -0.691 1 97.81 128 VAL A C 1
ATOM 979 O O . VAL A 1 128 ? -13.766 -33.031 -0.916 1 97.81 128 VAL A O 1
ATOM 982 N N . THR A 1 129 ? -13.164 -34.719 0.418 1 97.69 129 THR A N 1
ATOM 983 C CA . THR A 1 129 ? -12.531 -33.844 1.401 1 97.69 129 THR A CA 1
ATOM 984 C C . THR A 1 129 ? -11.086 -33.562 1.017 1 97.69 129 THR A C 1
ATOM 986 O O . THR A 1 129 ? -10.359 -34.469 0.574 1 97.69 129 THR A O 1
ATOM 989 N N . TRP A 1 130 ? -10.703 -32.344 1.191 1 96.75 130 TRP A N 1
ATOM 990 C CA . TRP A 1 130 ? -9.359 -31.906 0.821 1 96.75 130 TRP A CA 1
ATOM 991 C C . TRP A 1 130 ? -8.859 -30.828 1.767 1 96.75 130 TRP A C 1
ATOM 993 O O . TRP A 1 130 ? -9.641 -30.234 2.518 1 96.75 130 TRP A O 1
ATOM 1003 N N . SER A 1 131 ? -7.59 -30.641 1.783 1 96.38 131 SER A N 1
ATOM 1004 C CA . SER A 1 131 ? -6.977 -29.609 2.621 1 96.38 131 SER A CA 1
ATOM 1005 C C . SER A 1 131 ? -7.062 -28.234 1.962 1 96.38 131 SER A C 1
ATOM 1007 O O . SER A 1 131 ? -6.531 -28.031 0.868 1 96.38 131 SER A O 1
ATOM 1009 N N . GLY A 1 132 ? -7.688 -27.297 2.672 1 96.69 132 GLY A N 1
ATOM 1010 C CA . GLY A 1 132 ? -7.766 -25.938 2.152 1 96.69 132 GLY A CA 1
ATOM 1011 C C . GLY A 1 132 ? -6.41 -25.25 2.055 1 96.69 132 GLY A C 1
ATOM 1012 O O . GLY A 1 132 ? -6.125 -24.562 1.074 1 96.69 132 GLY A O 1
ATOM 1013 N N . ASP A 1 133 ? -5.594 -25.391 3.049 1 96.31 133 ASP A N 1
ATOM 1014 C CA . ASP A 1 133 ? -4.27 -24.781 3.064 1 96.31 133 ASP A CA 1
ATOM 1015 C C . ASP A 1 133 ? -3.391 -25.359 1.952 1 96.31 133 ASP A C 1
ATOM 1017 O O . ASP A 1 133 ? -2.637 -24.625 1.312 1 96.31 133 ASP A O 1
ATOM 1021 N N . PHE A 1 134 ? -3.475 -26.688 1.697 1 96.75 134 PHE A N 1
ATOM 1022 C CA . PHE A 1 134 ? -2.707 -27.297 0.62 1 96.75 134 PHE A CA 1
ATOM 1023 C C . PHE A 1 134 ? -3.158 -26.766 -0.736 1 96.75 134 PHE A C 1
ATOM 1025 O O . PHE A 1 134 ? -2.33 -26.469 -1.598 1 96.75 134 PHE A O 1
ATOM 1032 N N . LEU A 1 135 ? -4.473 -26.672 -0.892 1 97.44 135 LEU A N 1
ATOM 1033 C CA . LEU A 1 135 ? -4.98 -26.125 -2.143 1 97.44 135 LEU A CA 1
ATOM 1034 C C . LEU A 1 135 ? -4.469 -24.703 -2.357 1 97.44 135 LEU A C 1
ATOM 1036 O O . LEU A 1 135 ? -4.078 -24.344 -3.471 1 97.44 135 LEU A O 1
ATOM 1040 N N . GLN A 1 136 ? -4.496 -23.922 -1.382 1 97.12 136 GLN A N 1
ATOM 1041 C CA . GLN A 1 136 ? -3.961 -22.562 -1.485 1 97.12 136 GLN A CA 1
ATOM 1042 C C . GLN A 1 136 ? -2.502 -22.578 -1.932 1 97.12 136 GLN A C 1
ATOM 1044 O O . GLN A 1 136 ? -2.102 -21.797 -2.797 1 97.12 136 GLN A O 1
ATOM 1049 N N . ASP A 1 137 ? -1.734 -23.422 -1.309 1 96.62 137 ASP A N 1
ATOM 1050 C CA . ASP A 1 137 ? -0.323 -23.562 -1.656 1 96.62 137 ASP A CA 1
ATOM 1051 C C . ASP A 1 137 ? -0.154 -23.938 -3.127 1 96.62 137 ASP A C 1
ATOM 1053 O O . ASP A 1 137 ? 0.686 -23.359 -3.826 1 96.62 137 ASP A O 1
ATOM 1057 N N . VAL A 1 138 ? -0.958 -24.844 -3.58 1 97.69 138 VAL A N 1
ATOM 1058 C CA . VAL A 1 138 ? -0.908 -25.312 -4.965 1 97.69 138 VAL A CA 1
ATOM 1059 C C . VAL A 1 138 ? -1.214 -24.141 -5.906 1 97.69 138 VAL A C 1
ATOM 1061 O O . VAL A 1 138 ? -0.503 -23.938 -6.895 1 97.69 138 VAL A O 1
ATOM 1064 N N . LEU A 1 139 ? -2.221 -23.406 -5.578 1 98.12 139 LEU A N 1
ATOM 1065 C CA . LEU A 1 139 ? -2.594 -22.281 -6.41 1 98.12 139 LEU A CA 1
ATOM 1066 C C . LEU A 1 139 ? -1.468 -21.25 -6.465 1 98.12 139 LEU A C 1
ATOM 1068 O O . LEU A 1 139 ? -1.149 -20.719 -7.539 1 98.12 139 LEU A O 1
ATOM 1072 N N . ASP A 1 140 ? -0.827 -20.969 -5.387 1 97.19 140 ASP A N 1
ATOM 1073 C CA . ASP A 1 140 ? 0.264 -20 -5.328 1 97.19 140 ASP A CA 1
ATOM 1074 C C . ASP A 1 140 ? 1.451 -20.453 -6.172 1 97.19 140 ASP A C 1
ATOM 1076 O O . ASP A 1 140 ? 2.102 -19.641 -6.832 1 97.19 140 ASP A O 1
ATOM 1080 N N . LYS A 1 141 ? 1.696 -21.688 -6.168 1 98.06 141 LYS A N 1
ATOM 1081 C CA . LYS A 1 141 ? 2.859 -22.25 -6.84 1 98.06 141 LYS A CA 1
ATOM 1082 C C . LYS A 1 141 ? 2.658 -22.281 -8.352 1 98.06 141 LYS A C 1
ATOM 1084 O O . LYS A 1 141 ? 3.629 -22.328 -9.117 1 98.06 141 LYS A O 1
ATOM 1089 N N . VAL A 1 142 ? 1.417 -22.234 -8.789 1 98.44 142 VAL A N 1
ATOM 1090 C CA . VAL A 1 142 ? 1.18 -22.516 -10.195 1 98.44 142 VAL A CA 1
ATOM 1091 C C . VAL A 1 142 ? 0.66 -21.25 -10.891 1 98.44 142 VAL A C 1
ATOM 1093 O O . VAL A 1 142 ? 0.953 -21.016 -12.07 1 98.44 142 VAL A O 1
ATOM 1096 N N . ALA A 1 143 ? -0.042 -20.406 -10.188 1 98.12 143 ALA A N 1
ATOM 1097 C CA . ALA A 1 143 ? -0.832 -19.312 -10.773 1 98.12 143 ALA A CA 1
ATOM 1098 C C . ALA A 1 143 ? 0.054 -18.359 -11.555 1 98.12 143 ALA A C 1
ATOM 1100 O O . ALA A 1 143 ? -0.348 -17.844 -12.609 1 98.12 143 ALA A O 1
ATOM 1101 N N . PHE A 1 144 ? 1.264 -18.109 -11.055 1 97.25 144 PHE A N 1
ATOM 1102 C CA . PHE A 1 144 ? 2.117 -17.078 -11.648 1 97.25 144 PHE A CA 1
ATOM 1103 C C . PHE A 1 144 ? 2.6 -17.516 -13.031 1 97.25 144 PHE A C 1
ATOM 1105 O O . PHE A 1 144 ? 3.098 -16.703 -13.805 1 97.25 144 PHE A O 1
ATOM 1112 N N . CYS A 1 145 ? 2.438 -18.766 -13.422 1 98 145 CYS A N 1
ATOM 1113 C CA . CYS A 1 145 ? 2.852 -19.266 -14.727 1 98 145 CYS A CA 1
ATOM 1114 C C . CYS A 1 145 ? 1.664 -19.359 -15.68 1 98 145 CYS A C 1
ATOM 1116 O O . CYS A 1 145 ? 1.778 -19.922 -16.766 1 98 145 CYS A O 1
ATOM 1118 N N . ILE A 1 146 ? 0.533 -18.906 -15.289 1 98.12 146 ILE A N 1
ATOM 1119 C CA . ILE A 1 146 ? -0.643 -18.906 -16.156 1 98.12 146 ILE A CA 1
ATOM 1120 C C . ILE A 1 146 ? -0.754 -17.562 -16.875 1 98.12 146 ILE A C 1
ATOM 1122 O O . ILE A 1 146 ? -0.512 -16.516 -16.266 1 98.12 146 ILE A O 1
ATOM 1126 N N . SER A 1 147 ? -1.164 -17.609 -18.078 1 96.88 147 SER A N 1
ATOM 1127 C CA . SER A 1 147 ? -1.288 -16.391 -18.875 1 96.88 147 SER A CA 1
ATOM 1128 C C . SER A 1 147 ? -2.379 -15.484 -18.312 1 96.88 147 SER A C 1
ATOM 1130 O O . SER A 1 147 ? -3.443 -15.953 -17.906 1 96.88 147 SER A O 1
ATOM 1132 N N . ASP A 1 148 ? -2.117 -14.219 -18.375 1 94.25 148 ASP A N 1
ATOM 1133 C CA . ASP A 1 148 ? -3.113 -13.242 -17.953 1 94.25 148 ASP A CA 1
ATOM 1134 C C . ASP A 1 148 ? -4.078 -12.914 -19.094 1 94.25 148 ASP A C 1
ATOM 1136 O O . ASP A 1 148 ? -5.105 -12.266 -18.875 1 94.25 148 ASP A O 1
ATOM 1140 N N . ASP A 1 149 ? -3.727 -13.391 -20.266 1 93.06 149 ASP A N 1
ATOM 1141 C CA . ASP A 1 149 ? -4.543 -13.117 -21.453 1 93.06 149 ASP A CA 1
ATOM 1142 C C . ASP A 1 149 ? -5.656 -14.148 -21.609 1 93.06 149 ASP A C 1
ATOM 1144 O O . ASP A 1 149 ? -5.414 -15.258 -22.078 1 93.06 149 ASP A O 1
ATOM 1148 N N . ASP A 1 150 ? -6.781 -13.758 -21.422 1 87.94 150 ASP A N 1
ATOM 1149 C CA . ASP A 1 150 ? -7.93 -14.656 -21.453 1 87.94 150 ASP A CA 1
ATOM 1150 C C . ASP A 1 150 ? -8.156 -15.203 -22.859 1 87.94 150 ASP A C 1
ATOM 1152 O O . ASP A 1 150 ? -8.805 -16.234 -23.031 1 87.94 150 ASP A O 1
ATOM 1156 N N . ALA A 1 151 ? -7.637 -14.562 -23.781 1 88.81 151 ALA A N 1
ATOM 1157 C CA . ALA A 1 151 ? -7.848 -14.961 -25.172 1 88.81 151 ALA A CA 1
ATOM 1158 C C . ALA A 1 151 ? -7 -16.172 -25.531 1 88.81 151 ALA A C 1
ATOM 1160 O O . ALA A 1 151 ? -7.195 -16.797 -26.578 1 88.81 151 ALA A O 1
ATOM 1161 N N . MET A 1 152 ? -6.16 -16.609 -24.641 1 90.19 152 MET A N 1
ATOM 1162 C CA . MET A 1 152 ? -5.23 -17.688 -24.953 1 90.19 152 MET A CA 1
ATOM 1163 C C . MET A 1 152 ? -5.816 -19.047 -24.562 1 90.19 152 MET A C 1
ATOM 1165 O O . MET A 1 152 ? -5.094 -20.031 -24.484 1 90.19 152 MET A O 1
ATOM 1169 N N . ASP A 1 153 ? -7.102 -19.094 -24.281 1 93.5 153 ASP A N 1
ATOM 1170 C CA . ASP A 1 153 ? -7.875 -20.312 -24.047 1 93.5 153 ASP A CA 1
ATOM 1171 C C . ASP A 1 153 ? -7.246 -21.172 -22.953 1 93.5 153 ASP A C 1
ATOM 1173 O O . ASP A 1 153 ? -7.102 -20.719 -21.812 1 93.5 153 ASP A O 1
ATOM 1177 N N . ALA A 1 154 ? -6.68 -22.328 -23.328 1 95.12 154 ALA A N 1
ATOM 1178 C CA . ALA A 1 154 ? -6.215 -23.297 -22.344 1 95.12 154 ALA A CA 1
ATOM 1179 C C . ALA A 1 154 ? -5.043 -22.734 -21.531 1 95.12 154 ALA A C 1
ATOM 1181 O O . ALA A 1 154 ? -4.93 -23 -20.344 1 95.12 154 ALA A O 1
ATOM 1182 N N . ILE A 1 155 ? -4.246 -21.922 -22.141 1 95.56 155 ILE A N 1
ATOM 1183 C CA . ILE A 1 155 ? -3.031 -21.438 -21.516 1 95.56 155 ILE A CA 1
ATOM 1184 C C . ILE A 1 155 ? -3.383 -20.375 -20.469 1 95.56 155 ILE A C 1
ATOM 1186 O O . ILE A 1 155 ? -2.57 -20.047 -19.609 1 95.56 155 ILE A O 1
ATOM 1190 N N . ALA A 1 156 ? -4.609 -19.875 -20.562 1 97.5 156 ALA A N 1
ATOM 1191 C CA . ALA A 1 156 ? -5.109 -18.938 -19.578 1 97.5 156 ALA A CA 1
ATOM 1192 C C . ALA A 1 156 ? -5.766 -19.656 -18.406 1 97.5 156 ALA A C 1
ATOM 1194 O O . ALA A 1 156 ? -6.484 -19.047 -17.609 1 97.5 156 ALA A O 1
ATOM 1195 N N . CYS A 1 157 ? -5.52 -20.953 -18.297 1 98.31 157 CYS A N 1
ATOM 1196 C CA . CYS A 1 157 ? -6.199 -21.75 -17.266 1 98.31 157 CYS A CA 1
ATOM 1197 C C . CYS A 1 157 ? -5.195 -22.516 -16.422 1 98.31 157 CYS A C 1
ATOM 1199 O O . CYS A 1 157 ? -4.105 -22.844 -16.891 1 98.31 157 CYS A O 1
ATOM 1201 N N . LEU A 1 158 ? -5.613 -22.766 -15.172 1 98.5 158 LEU A N 1
ATOM 1202 C CA . LEU A 1 158 ? -5.016 -23.844 -14.375 1 98.5 158 LEU A CA 1
ATOM 1203 C C . LEU A 1 158 ? -5.523 -25.203 -14.828 1 98.5 158 LEU A C 1
ATOM 1205 O O . LEU A 1 158 ? -6.719 -25.375 -15.086 1 98.5 158 LEU A O 1
ATOM 1209 N N . CYS A 1 159 ? -4.656 -26.172 -14.906 1 98.44 159 CYS A N 1
ATOM 1210 C CA . CYS A 1 159 ? -5.031 -27.531 -15.289 1 98.44 159 CYS A CA 1
ATOM 1211 C C . CYS A 1 159 ? -4.793 -28.5 -14.133 1 98.44 159 CYS A C 1
ATOM 1213 O O . CYS A 1 159 ? -3.713 -28.516 -13.547 1 98.44 159 CYS A O 1
ATOM 1215 N N . MET A 1 160 ? -5.773 -29.25 -13.812 1 98.38 160 MET A N 1
ATOM 1216 C CA . MET A 1 160 ? -5.676 -30.359 -12.859 1 98.38 160 MET A CA 1
ATOM 1217 C C . MET A 1 160 ? -5.996 -31.688 -13.531 1 98.38 160 MET A C 1
ATOM 1219 O O . MET A 1 160 ? -7.137 -31.922 -13.945 1 98.38 160 MET A O 1
ATOM 1223 N N . LYS A 1 161 ? -5.016 -32.531 -13.578 1 97.75 161 LYS A N 1
ATOM 1224 C CA . LYS A 1 161 ? -5.156 -33.75 -14.367 1 97.75 161 LYS A CA 1
ATOM 1225 C C . LYS A 1 161 ? -4.812 -34.969 -13.539 1 97.75 161 LYS A C 1
ATOM 1227 O O . LYS A 1 161 ? -3.764 -35.031 -12.891 1 97.75 161 LYS A O 1
ATOM 1232 N N . PRO A 1 162 ? -5.707 -35.969 -13.547 1 97.69 162 PRO A N 1
ATOM 1233 C CA . PRO A 1 162 ? -5.406 -37.219 -12.844 1 97.69 162 PRO A CA 1
ATOM 1234 C C . PRO A 1 162 ? -4.461 -38.125 -13.625 1 97.69 162 PRO A C 1
ATOM 1236 O O . PRO A 1 162 ? -4.406 -38.031 -14.859 1 97.69 162 PRO A O 1
ATOM 1239 N N . GLY A 1 163 ? -3.666 -38.844 -12.898 1 94.12 163 GLY A N 1
ATOM 1240 C CA . GLY A 1 163 ? -2.832 -39.875 -13.445 1 94.12 163 GLY A CA 1
ATOM 1241 C C . GLY A 1 163 ? -3.121 -41.25 -12.836 1 94.12 163 GLY A C 1
ATOM 1242 O O . GLY A 1 163 ? -4.219 -41.5 -12.336 1 94.12 163 GLY A O 1
ATOM 1243 N N . GLU A 1 164 ? -2.133 -42.062 -12.984 1 93.12 164 GLU A N 1
ATOM 1244 C CA . GLU A 1 164 ? -2.293 -43.406 -12.438 1 93.12 164 GLU A CA 1
ATOM 1245 C C . GLU A 1 164 ? -2.074 -43.406 -10.93 1 93.12 164 GLU A C 1
ATOM 1247 O O . GLU A 1 164 ? -1.371 -42.562 -10.391 1 93.12 164 GLU A O 1
ATOM 1252 N N . ASN A 1 165 ? -2.717 -44.312 -10.219 1 95.44 165 ASN A N 1
ATOM 1253 C CA . ASN A 1 165 ? -2.502 -44.594 -8.805 1 95.44 165 ASN A CA 1
ATOM 1254 C C . ASN A 1 165 ? -2.74 -43.375 -7.938 1 95.44 165 ASN A C 1
ATOM 1256 O O . ASN A 1 165 ? -1.928 -43.062 -7.066 1 95.44 165 ASN A O 1
ATOM 1260 N N . GLY A 1 166 ? -3.746 -42.594 -8.227 1 96.69 166 GLY A N 1
ATOM 1261 C CA . GLY A 1 166 ? -4.16 -41.469 -7.402 1 96.69 166 GLY A CA 1
ATOM 1262 C C . GLY A 1 166 ? -3.326 -40.219 -7.629 1 96.69 166 GLY A C 1
ATOM 1263 O O . GLY A 1 166 ? -3.494 -39.219 -6.926 1 96.69 166 GLY A O 1
ATOM 1264 N N . HIS A 1 167 ? -2.469 -40.344 -8.57 1 96.81 167 HIS A N 1
ATOM 1265 C CA . HIS A 1 167 ? -1.604 -39.188 -8.883 1 96.81 167 HIS A CA 1
ATOM 1266 C C . HIS A 1 167 ? -2.393 -38.062 -9.516 1 96.81 167 HIS A C 1
ATOM 1268 O O . HIS A 1 167 ? -3.295 -38.312 -10.328 1 96.81 167 HIS A O 1
ATOM 1274 N N . ILE A 1 168 ? -2.051 -36.844 -9.141 1 98.38 168 ILE A N 1
ATOM 1275 C CA . ILE A 1 168 ? -2.68 -35.656 -9.703 1 98.38 168 ILE A CA 1
ATOM 1276 C C . ILE A 1 168 ? -1.609 -34.625 -10.047 1 98.38 168 ILE A C 1
ATOM 1278 O O . ILE A 1 168 ? -0.724 -34.344 -9.234 1 98.38 168 ILE A O 1
ATOM 1282 N N . ASP A 1 169 ? -1.69 -34.094 -11.273 1 98.25 169 ASP A N 1
ATOM 1283 C CA . ASP A 1 169 ? -0.867 -32.969 -11.711 1 98.25 169 ASP A CA 1
ATOM 1284 C C . ASP A 1 169 ? -1.677 -31.672 -11.742 1 98.25 169 ASP A C 1
ATOM 1286 O O . ASP A 1 169 ? -2.768 -31.625 -12.312 1 98.25 169 ASP A O 1
ATOM 1290 N N . VAL A 1 170 ? -1.188 -30.672 -11.109 1 98.62 170 VAL A N 1
ATOM 1291 C CA . VAL A 1 170 ? -1.728 -29.328 -11.25 1 98.62 170 VAL A CA 1
ATOM 1292 C C . VAL A 1 170 ? -0.687 -28.422 -11.898 1 98.62 170 VAL A C 1
ATOM 1294 O O . VAL A 1 170 ? 0.434 -28.297 -11.398 1 98.62 170 VAL A O 1
ATOM 1297 N N . CYS A 1 171 ? -1.083 -27.766 -13 1 98.44 171 CYS A N 1
ATOM 1298 C CA . CYS A 1 171 ? -0.029 -27.031 -13.703 1 98.44 171 CYS A CA 1
ATOM 1299 C C . CYS A 1 171 ? -0.579 -25.781 -14.367 1 98.44 171 CYS A C 1
ATOM 1301 O O . CYS A 1 171 ? -1.795 -25.609 -14.461 1 98.44 171 CYS A O 1
ATOM 1303 N N . GLY A 1 172 ? 0.254 -24.891 -14.688 1 98.25 172 GLY A N 1
ATOM 1304 C CA . GLY A 1 172 ? 0.052 -23.672 -15.461 1 98.25 172 GLY A CA 1
ATOM 1305 C C . GLY A 1 172 ? 1.188 -23.375 -16.422 1 98.25 172 GLY A C 1
ATOM 1306 O O . GLY A 1 172 ? 2.348 -23.672 -16.125 1 98.25 172 GLY A O 1
ATOM 1307 N N . LEU A 1 173 ? 0.836 -22.781 -17.562 1 96.75 173 LEU A N 1
ATOM 1308 C CA . LEU A 1 173 ? 1.793 -22.484 -18.625 1 96.75 173 LEU A CA 1
ATOM 1309 C C . LEU A 1 173 ? 1.484 -21.125 -19.266 1 96.75 173 LEU A C 1
ATOM 1311 O O . LEU A 1 173 ? 0.318 -20.797 -19.484 1 96.75 173 LEU A O 1
ATOM 1315 N N . ASN A 1 174 ? 2.527 -20.344 -19.469 1 95.31 174 ASN A N 1
ATOM 1316 C CA . ASN A 1 174 ? 2.305 -19.062 -20.125 1 95.31 174 ASN A CA 1
ATOM 1317 C C . ASN A 1 174 ? 3.191 -18.891 -21.359 1 95.31 174 ASN A C 1
ATOM 1319 O O . ASN A 1 174 ? 3.582 -17.781 -21.703 1 95.31 174 ASN A O 1
ATOM 1323 N N . GLY A 1 175 ? 3.586 -19.984 -22.016 1 91.25 175 GLY A N 1
ATOM 1324 C CA . GLY A 1 175 ? 4.391 -19.953 -23.219 1 91.25 175 GLY A CA 1
ATOM 1325 C C . GLY A 1 175 ? 5.879 -20.062 -22.953 1 91.25 175 GLY A C 1
ATOM 1326 O O . GLY A 1 175 ? 6.586 -20.781 -23.656 1 91.25 175 GLY A O 1
ATOM 1327 N N . HIS A 1 176 ? 6.34 -19.406 -21.906 1 93.94 176 HIS A N 1
ATOM 1328 C CA . HIS A 1 176 ? 7.773 -19.406 -21.656 1 93.94 176 HIS A CA 1
ATOM 1329 C C . HIS A 1 176 ? 8.094 -20.031 -20.297 1 93.94 176 HIS A C 1
ATOM 1331 O O . HIS A 1 176 ? 9.258 -20.312 -20 1 93.94 176 HIS A O 1
ATOM 1337 N N . GLN A 1 177 ? 7.074 -20.125 -19.547 1 97.62 177 GLN A N 1
ATOM 1338 C CA . GLN A 1 177 ? 7.223 -20.75 -18.234 1 97.62 177 GLN A CA 1
ATOM 1339 C C . GLN A 1 177 ? 6.133 -21.781 -17.984 1 97.62 177 GLN A C 1
ATOM 1341 O O . GLN A 1 177 ? 5.039 -21.688 -18.547 1 97.62 177 GLN A O 1
ATOM 1346 N N . PHE A 1 178 ? 6.492 -22.781 -17.141 1 98.31 178 PHE A N 1
ATOM 1347 C CA . PHE A 1 178 ? 5.594 -23.859 -16.766 1 98.31 178 PHE A CA 1
ATOM 1348 C C . PHE A 1 178 ? 5.824 -24.281 -15.32 1 98.31 178 PHE A C 1
ATOM 1350 O O . PHE A 1 178 ? 6.965 -24.484 -14.906 1 98.31 178 PHE A O 1
ATOM 1357 N N . ALA A 1 179 ? 4.762 -24.297 -14.531 1 98.75 179 ALA A N 1
ATOM 1358 C CA . ALA A 1 179 ? 4.828 -24.797 -13.164 1 98.75 179 ALA A CA 1
ATOM 1359 C C . ALA A 1 179 ? 3.986 -26.062 -13 1 98.75 179 ALA A C 1
ATOM 1361 O O . ALA A 1 179 ? 2.879 -26.156 -13.531 1 98.75 179 ALA A O 1
ATOM 1362 N N . LEU A 1 180 ? 4.508 -26.984 -12.242 1 98.56 180 LEU A N 1
ATOM 1363 C CA . LEU A 1 180 ? 3.842 -28.266 -12.016 1 98.56 180 LEU A CA 1
ATOM 1364 C C . LEU A 1 180 ? 3.959 -28.688 -10.555 1 98.56 180 LEU A C 1
ATOM 1366 O O . LEU A 1 180 ? 5.062 -28.766 -10.008 1 98.56 180 LEU A O 1
ATOM 1370 N N . VAL A 1 181 ? 2.852 -28.891 -9.953 1 98.5 181 VAL A N 1
ATOM 1371 C CA . VAL A 1 181 ? 2.775 -29.562 -8.656 1 98.5 181 VAL A CA 1
ATOM 1372 C C . VAL A 1 181 ? 2.156 -30.953 -8.82 1 98.5 181 VAL A C 1
ATOM 1374 O O . VAL A 1 181 ? 1.086 -31.094 -9.414 1 98.5 181 VAL A O 1
ATOM 1377 N N . SER A 1 182 ? 2.795 -31.891 -8.281 1 97.88 182 SER A N 1
ATOM 1378 C CA . SER A 1 182 ? 2.299 -33.25 -8.336 1 97.88 182 SER A CA 1
ATOM 1379 C C . SER A 1 182 ? 2.102 -33.844 -6.938 1 97.88 182 SER A C 1
ATOM 1381 O O . SER A 1 182 ? 2.957 -33.656 -6.066 1 97.88 182 SER A O 1
ATOM 1383 N N . PHE A 1 183 ? 0.987 -34.531 -6.762 1 97.81 183 PHE A N 1
ATOM 1384 C CA . PHE A 1 183 ? 0.698 -35.156 -5.48 1 97.81 183 PHE A CA 1
ATOM 1385 C C . PHE A 1 183 ? -0.267 -36.312 -5.652 1 97.81 183 PHE A C 1
ATOM 1387 O O . PHE A 1 183 ? -0.733 -36.594 -6.762 1 97.81 183 PHE A O 1
ATOM 1394 N N . THR A 1 184 ? -0.414 -37.031 -4.543 1 97.75 184 THR A N 1
ATOM 1395 C CA . THR A 1 184 ? -1.336 -38.156 -4.586 1 97.75 184 THR A CA 1
ATOM 1396 C C . THR A 1 184 ? -2.553 -37.906 -3.701 1 97.75 184 THR A C 1
ATOM 1398 O O . THR A 1 184 ? -2.424 -37.344 -2.607 1 97.75 184 THR A O 1
ATOM 1401 N N . HIS A 1 185 ? -3.705 -38.219 -4.258 1 97.62 185 HIS A N 1
ATOM 1402 C CA . HIS A 1 185 ? -4.988 -38.156 -3.568 1 97.62 185 HIS A CA 1
ATOM 1403 C C . HIS A 1 185 ? -6.023 -39.031 -4.258 1 97.62 185 HIS A C 1
ATOM 1405 O O . HIS A 1 185 ? -6.676 -38.594 -5.215 1 97.62 185 HIS A O 1
ATOM 1411 N N . ASP A 1 186 ? -6.285 -40.094 -3.707 1 97.31 186 ASP A N 1
ATOM 1412 C CA . ASP A 1 186 ? -7.039 -41.156 -4.398 1 97.31 186 ASP A CA 1
ATOM 1413 C C . ASP A 1 186 ? -8.453 -40.688 -4.723 1 97.31 186 ASP A C 1
ATOM 1415 O O . ASP A 1 186 ? -8.891 -40.75 -5.875 1 97.31 186 ASP A O 1
ATOM 1419 N N . ASP A 1 187 ? -9.148 -40.188 -3.77 1 97.25 187 ASP A N 1
ATOM 1420 C CA . ASP A 1 187 ? -10.547 -39.812 -3.957 1 97.25 187 ASP A CA 1
ATOM 1421 C C . ASP A 1 187 ? -10.68 -38.656 -4.965 1 97.25 187 ASP A C 1
ATOM 1423 O O . ASP A 1 187 ? -11.578 -38.688 -5.809 1 97.25 187 ASP A O 1
ATOM 1427 N N . LEU A 1 188 ? -9.867 -37.719 -4.855 1 97.56 188 LEU A N 1
ATOM 1428 C CA . LEU A 1 188 ? -9.914 -36.594 -5.773 1 97.56 188 LEU A CA 1
ATOM 1429 C C . LEU A 1 188 ? -9.578 -37.031 -7.195 1 97.56 188 LEU A C 1
ATOM 1431 O O . LEU A 1 188 ? -10.227 -36.594 -8.148 1 97.56 188 LEU A O 1
ATOM 1435 N N . ALA A 1 189 ? -8.555 -37.844 -7.336 1 97.81 189 ALA A N 1
ATOM 1436 C CA . ALA A 1 189 ? -8.172 -38.375 -8.648 1 97.81 189 ALA A CA 1
ATOM 1437 C C . ALA A 1 189 ? -9.336 -39.094 -9.32 1 97.81 189 ALA A C 1
ATOM 1439 O O . ALA A 1 189 ? -9.539 -38.969 -10.531 1 97.81 189 ALA A O 1
ATOM 1440 N N . ALA A 1 190 ? -10.047 -39.781 -8.547 1 96.31 190 ALA A N 1
ATOM 1441 C CA . ALA A 1 190 ? -11.18 -40.531 -9.07 1 96.31 190 ALA A CA 1
ATOM 1442 C C . ALA A 1 190 ? -12.305 -39.594 -9.516 1 96.31 190 ALA A C 1
ATOM 1444 O O . ALA A 1 190 ? -13.094 -39.969 -10.391 1 96.31 190 ALA A O 1
ATOM 1445 N N . ARG A 1 191 ? -12.383 -38.469 -8.938 1 96 191 ARG A N 1
ATOM 1446 C CA . ARG A 1 191 ? -13.445 -37.5 -9.227 1 96 191 ARG A CA 1
ATOM 1447 C C . ARG A 1 191 ? -13.117 -36.656 -10.461 1 96 191 ARG A C 1
ATOM 1449 O O . ARG A 1 191 ? -14.016 -36.219 -11.164 1 96 191 ARG A O 1
ATOM 1456 N N . LEU A 1 192 ? -11.883 -36.5 -10.758 1 97.31 192 LEU A N 1
ATOM 1457 C CA . LEU A 1 192 ? -11.438 -35.656 -11.867 1 97.31 192 LEU A CA 1
ATOM 1458 C C . LEU A 1 192 ? -11.695 -36.344 -13.203 1 97.31 192 LEU A C 1
ATOM 1460 O O . LEU A 1 192 ? -11.523 -37.562 -13.328 1 97.31 192 LEU A O 1
ATOM 1464 N N . PRO A 1 193 ? -12.148 -35.531 -14.203 1 95.62 193 PRO A N 1
ATOM 1465 C CA . PRO A 1 193 ? -12.219 -36.094 -15.547 1 95.62 193 PRO A CA 1
ATOM 1466 C C . PRO A 1 193 ? -10.852 -36.562 -16.062 1 95.62 193 PRO A C 1
ATOM 1468 O O . PRO A 1 193 ? -9.836 -35.938 -15.734 1 95.62 193 PRO A O 1
ATOM 1471 N N . ALA A 1 194 ? -10.883 -37.5 -16.969 1 93.5 194 ALA A N 1
ATOM 1472 C CA . ALA A 1 194 ? -9.633 -38.062 -17.484 1 93.5 194 ALA A CA 1
ATOM 1473 C C . ALA A 1 194 ? -8.828 -37.031 -18.234 1 93.5 194 ALA A C 1
ATOM 1475 O O . ALA A 1 194 ? -7.598 -37 -18.172 1 93.5 194 ALA A O 1
ATOM 1476 N N . GLU A 1 195 ? -9.555 -36.156 -18.891 1 92.94 195 GLU A N 1
ATOM 1477 C CA . GLU A 1 195 ? -8.883 -35.125 -19.688 1 92.94 195 GLU A CA 1
ATOM 1478 C C . GLU A 1 195 ? -8.398 -33.969 -18.812 1 92.94 195 GLU A C 1
ATOM 1480 O O . GLU A 1 195 ? -7.664 -33.094 -19.281 1 92.94 195 GLU A O 1
ATOM 1485 N N . GLY A 1 196 ? -8.789 -34 -17.578 1 95.75 196 GLY A N 1
ATOM 1486 C CA . GLY A 1 196 ? -8.422 -32.938 -16.656 1 95.75 196 GLY A CA 1
ATOM 1487 C C . GLY A 1 196 ? -9.492 -31.859 -16.516 1 95.75 196 GLY A C 1
ATOM 1488 O O . GLY A 1 196 ? -10.445 -31.828 -17.297 1 95.75 196 GLY A O 1
ATOM 1489 N N . MET A 1 197 ? -9.359 -31.047 -15.578 1 97.75 197 MET A N 1
ATOM 1490 C CA . MET A 1 197 ? -10.227 -29.906 -15.328 1 97.75 197 MET A CA 1
ATOM 1491 C C . MET A 1 197 ? -9.469 -28.594 -15.5 1 97.75 197 MET A C 1
ATOM 1493 O O . MET A 1 197 ? -8.336 -28.453 -15.023 1 97.75 197 MET A O 1
ATOM 1497 N N . LEU A 1 198 ? -10.109 -27.688 -16.188 1 98.19 198 LEU A N 1
ATOM 1498 C CA . LEU A 1 198 ? -9.5 -26.375 -16.406 1 98.19 198 LEU A CA 1
ATOM 1499 C C . LEU A 1 198 ? -10.289 -25.281 -15.703 1 98.19 198 LEU A C 1
ATOM 1501 O O . LEU A 1 198 ? -11.523 -25.25 -15.773 1 98.19 198 LEU A O 1
ATOM 1505 N N . ILE A 1 199 ? -9.562 -24.469 -15.016 1 98 199 ILE A N 1
ATOM 1506 C CA . ILE A 1 199 ? -10.141 -23.312 -14.336 1 98 199 ILE A CA 1
ATOM 1507 C C . ILE A 1 199 ? -9.453 -22.031 -14.812 1 98 199 ILE A C 1
ATOM 1509 O O . ILE A 1 199 ? -8.227 -21.922 -14.742 1 98 199 ILE A O 1
ATOM 1513 N N . GLN A 1 200 ? -10.219 -21.078 -15.266 1 97.25 200 GLN A N 1
ATOM 1514 C CA . GLN A 1 200 ? -9.648 -19.828 -15.734 1 97.25 200 GLN A CA 1
ATOM 1515 C C . GLN A 1 200 ? -8.922 -19.094 -14.609 1 97.25 200 GLN A C 1
ATOM 1517 O O . GLN A 1 200 ? -9.391 -19.078 -13.469 1 97.25 200 GLN A O 1
ATOM 1522 N N . LYS A 1 201 ? -7.816 -18.438 -14.93 1 97.44 201 LYS A N 1
ATOM 1523 C CA . LYS A 1 201 ? -6.949 -17.766 -13.961 1 97.44 201 LYS A CA 1
ATOM 1524 C C . LYS A 1 201 ? -7.723 -16.719 -13.164 1 97.44 201 LYS A C 1
ATOM 1526 O O . LYS A 1 201 ? -7.477 -16.531 -11.969 1 97.44 201 LYS A O 1
ATOM 1531 N N . LYS A 1 202 ? -8.648 -16.062 -13.758 1 93.62 202 LYS A N 1
ATOM 1532 C CA . LYS A 1 202 ? -9.359 -14.953 -13.141 1 93.62 202 LYS A CA 1
ATOM 1533 C C . LYS A 1 202 ? -10.133 -15.414 -11.906 1 93.62 202 LYS A C 1
ATOM 1535 O O . LYS A 1 202 ? -10.461 -14.609 -11.031 1 93.62 202 LYS A O 1
ATOM 1540 N N . TYR A 1 203 ? -10.414 -16.672 -11.758 1 96.12 203 TYR A N 1
ATOM 1541 C CA . TYR A 1 203 ? -11.195 -17.172 -10.625 1 96.12 203 TYR A CA 1
ATOM 1542 C C . TYR A 1 203 ? -10.281 -17.609 -9.492 1 96.12 203 TYR A C 1
ATOM 1544 O O . TYR A 1 203 ? -10.742 -17.859 -8.375 1 96.12 203 TYR A O 1
ATOM 1552 N N . LEU A 1 204 ? -9.031 -17.75 -9.75 1 97.25 204 LEU A N 1
ATOM 1553 C CA . LEU A 1 204 ? -8.117 -18.344 -8.773 1 97.25 204 LEU A CA 1
ATOM 1554 C C . LEU A 1 204 ? -7.969 -17.422 -7.562 1 97.25 204 LEU A C 1
ATOM 1556 O O . LEU A 1 204 ? -7.859 -17.906 -6.434 1 97.25 204 LEU A O 1
ATOM 1560 N N . GLN A 1 205 ? -7.93 -16.141 -7.828 1 94.75 205 GLN A N 1
ATOM 1561 C CA . GLN A 1 205 ? -7.812 -15.227 -6.703 1 94.75 205 GLN A CA 1
ATOM 1562 C C . GLN A 1 205 ? -9.039 -15.297 -5.801 1 94.75 205 GLN A C 1
ATOM 1564 O O . GLN A 1 205 ? -8.922 -15.188 -4.578 1 94.75 205 GLN A O 1
ATOM 1569 N N . ASP A 1 206 ? -10.188 -15.422 -6.375 1 95 206 ASP A N 1
ATOM 1570 C CA . ASP A 1 206 ? -11.414 -15.555 -5.594 1 95 206 ASP A CA 1
ATOM 1571 C C . ASP A 1 206 ? -11.391 -16.812 -4.742 1 95 206 ASP A C 1
ATOM 1573 O O . ASP A 1 206 ? -11.812 -16.797 -3.584 1 95 206 ASP A O 1
ATOM 1577 N N . ILE A 1 207 ? -10.922 -17.859 -5.332 1 97.31 207 ILE A N 1
ATOM 1578 C CA . ILE A 1 207 ? -10.789 -19.109 -4.59 1 97.31 207 ILE A CA 1
ATOM 1579 C C . ILE A 1 207 ? -9.867 -18.891 -3.393 1 97.31 207 ILE A C 1
ATOM 1581 O O . ILE A 1 207 ? -10.195 -19.281 -2.27 1 97.31 207 ILE A O 1
ATOM 1585 N N . LYS A 1 208 ? -8.766 -18.312 -3.658 1 96.06 208 LYS A N 1
ATOM 1586 C CA . LYS A 1 208 ? -7.766 -18.109 -2.615 1 96.06 208 LYS A CA 1
ATOM 1587 C C . LYS A 1 208 ? -8.32 -17.281 -1.469 1 96.06 208 LYS A C 1
ATOM 1589 O O . LYS A 1 208 ? -8.07 -17.578 -0.299 1 96.06 208 LYS A O 1
ATOM 1594 N N . LYS A 1 209 ? -9.031 -16.266 -1.78 1 94.31 209 LYS A N 1
ATOM 1595 C CA . LYS A 1 209 ? -9.602 -15.391 -0.763 1 94.31 209 LYS A CA 1
ATOM 1596 C C . LYS A 1 209 ? -10.602 -16.141 0.108 1 94.31 209 LYS A C 1
ATOM 1598 O O . LYS A 1 209 ? -10.781 -15.82 1.284 1 94.31 209 LYS A O 1
ATOM 1603 N N . TRP A 1 210 ? -11.242 -17.062 -0.509 1 96.62 210 TRP A N 1
ATOM 1604 C CA . TRP A 1 210 ? -12.25 -17.844 0.199 1 96.62 210 TRP A CA 1
ATOM 1605 C C . TRP A 1 210 ? -11.609 -18.922 1.056 1 96.62 210 TRP A C 1
ATOM 1607 O O . TRP A 1 210 ? -12.125 -19.281 2.119 1 96.62 210 TRP A O 1
ATOM 1617 N N . LEU A 1 211 ? -10.492 -19.375 0.627 1 95.31 211 LEU A N 1
ATOM 1618 C CA . LEU A 1 211 ? -9.828 -20.5 1.287 1 95.31 211 LEU A CA 1
ATOM 1619 C C . LEU A 1 211 ? -9.266 -20.078 2.641 1 95.31 211 LEU A C 1
ATOM 1621 O O . LEU A 1 211 ? -9 -18.891 2.865 1 95.31 211 LEU A O 1
ATOM 1625 N N . GLY A 1 212 ? -9.156 -20.953 3.566 1 87.56 212 GLY A N 1
ATOM 1626 C CA . GLY A 1 212 ? -8.508 -20.844 4.863 1 87.56 212 GLY A CA 1
ATOM 1627 C C . GLY A 1 212 ? -7.672 -22.062 5.207 1 87.56 212 GLY A C 1
ATOM 1628 O O . GLY A 1 212 ? -7.324 -22.859 4.324 1 87.56 212 GLY A O 1
ATOM 1629 N N . ALA A 1 213 ? -7.43 -22.234 6.457 1 86.88 213 ALA A N 1
ATOM 1630 C CA . ALA A 1 213 ? -6.574 -23.328 6.918 1 86.88 213 ALA A CA 1
ATOM 1631 C C . ALA A 1 213 ? -7.375 -24.625 7.102 1 86.88 213 ALA A C 1
ATOM 1633 O O . ALA A 1 213 ? -6.805 -25.703 7.156 1 86.88 213 ALA A O 1
ATOM 1634 N N . ASP A 1 214 ? -8.586 -24.516 6.977 1 91.38 214 ASP A N 1
ATOM 1635 C CA . ASP A 1 214 ? -9.445 -25.641 7.305 1 91.38 214 ASP A CA 1
ATOM 1636 C C . ASP A 1 214 ? -9.609 -26.578 6.105 1 91.38 214 ASP A C 1
ATOM 1638 O O . ASP A 1 214 ? -9.359 -26.188 4.969 1 91.38 214 ASP A O 1
ATOM 1642 N N . GLU A 1 215 ? -10.039 -27.766 6.398 1 96.88 215 GLU A N 1
ATOM 1643 C CA . GLU A 1 215 ? -10.438 -28.703 5.348 1 96.88 215 GLU A CA 1
ATOM 1644 C C . GLU A 1 215 ? -11.711 -28.234 4.652 1 96.88 215 GLU A C 1
ATOM 1646 O O . GLU A 1 215 ? -12.539 -27.547 5.258 1 96.88 215 GLU A O 1
ATOM 1651 N N . ILE A 1 216 ? -11.797 -28.656 3.414 1 98 216 ILE A N 1
ATOM 1652 C CA . ILE A 1 216 ? -12.969 -28.297 2.619 1 98 216 ILE A CA 1
ATOM 1653 C C . ILE A 1 216 ? -13.484 -29.516 1.879 1 98 216 ILE A C 1
ATOM 1655 O O . ILE A 1 216 ? -12.828 -30.562 1.86 1 98 216 ILE A O 1
ATOM 1659 N N . GLU A 1 217 ? -14.656 -29.359 1.353 1 98.12 217 GLU A N 1
ATOM 1660 C CA . GLU A 1 217 ? -15.203 -30.344 0.421 1 98.12 217 GLU A CA 1
ATOM 1661 C C . GLU A 1 217 ? -15.18 -29.828 -1.011 1 98.12 217 GLU A C 1
ATOM 1663 O O . GLU A 1 217 ? -15.461 -28.641 -1.249 1 98.12 217 GLU A O 1
ATOM 1668 N N . LEU A 1 218 ? -14.828 -30.734 -1.895 1 98 218 LEU A N 1
ATOM 1669 C CA . LEU A 1 218 ? -14.766 -30.406 -3.314 1 98 218 LEU A CA 1
ATOM 1670 C C . LEU A 1 218 ? -15.617 -31.359 -4.133 1 98 218 LEU A C 1
ATOM 1672 O O . LEU A 1 218 ? -15.625 -32.562 -3.873 1 98 218 LEU A O 1
ATOM 1676 N N . ASN A 1 219 ? -16.328 -30.797 -5.059 1 97.94 219 ASN A N 1
ATOM 1677 C CA . ASN A 1 219 ? -17.031 -31.609 -6.047 1 97.94 219 ASN A CA 1
ATOM 1678 C C . ASN A 1 219 ? -17.016 -30.953 -7.422 1 97.94 219 ASN A C 1
ATOM 1680 O O . ASN A 1 219 ? -16.781 -29.75 -7.539 1 97.94 219 ASN A O 1
ATOM 1684 N N . ILE A 1 220 ? -17.188 -31.828 -8.43 1 97.38 220 ILE A N 1
ATOM 1685 C CA . ILE A 1 220 ? -17.062 -31.375 -9.812 1 97.38 220 ILE A CA 1
ATOM 1686 C C . ILE A 1 220 ? -18.219 -31.922 -10.641 1 97.38 220 ILE A C 1
ATOM 1688 O O . ILE A 1 220 ? -18.609 -33.094 -10.5 1 97.38 220 ILE A O 1
ATOM 1692 N N . THR A 1 221 ? -18.781 -31.047 -11.43 1 96.06 221 THR A N 1
ATOM 1693 C CA . THR A 1 221 ? -19.688 -31.453 -12.492 1 96.06 221 THR A CA 1
ATOM 1694 C C . THR A 1 221 ? -19.094 -31.172 -13.867 1 96.06 221 THR A C 1
ATOM 1696 O O . THR A 1 221 ? -17.953 -30.734 -13.969 1 96.06 221 THR A O 1
ATOM 1699 N N . ASP A 1 222 ? -19.906 -31.469 -14.93 1 93.88 222 ASP A N 1
ATOM 1700 C CA . ASP A 1 222 ? -19.422 -31.203 -16.281 1 93.88 222 ASP A CA 1
ATOM 1701 C C . ASP A 1 222 ? -19.25 -29.719 -16.531 1 93.88 222 ASP A C 1
ATOM 1703 O O . ASP A 1 222 ? -18.438 -29.312 -17.359 1 93.88 222 ASP A O 1
ATOM 1707 N N . LYS A 1 223 ? -19.891 -28.969 -15.68 1 95.19 223 LYS A N 1
ATOM 1708 C CA . LYS A 1 223 ? -19.938 -27.547 -15.992 1 95.19 223 LYS A CA 1
ATOM 1709 C C . LYS A 1 223 ? -19.203 -26.719 -14.938 1 95.19 223 LYS A C 1
ATOM 1711 O O . LYS A 1 223 ? -18.688 -25.641 -15.227 1 95.19 223 LYS A O 1
ATOM 1716 N N . ARG A 1 224 ? -19.188 -27.25 -13.695 1 97.56 224 ARG A N 1
ATOM 1717 C CA . ARG A 1 224 ? -18.75 -26.359 -12.633 1 97.56 224 ARG A CA 1
ATOM 1718 C C . ARG A 1 224 ? -17.875 -27.078 -11.625 1 97.56 224 ARG A C 1
ATOM 1720 O O . ARG A 1 224 ? -17.969 -28.297 -11.477 1 97.56 224 ARG A O 1
ATOM 1727 N N . LEU A 1 225 ? -16.984 -26.375 -10.992 1 98.06 225 LEU A N 1
ATOM 1728 C CA . LEU A 1 225 ? -16.281 -26.75 -9.766 1 98.06 225 LEU A CA 1
ATOM 1729 C C . LEU A 1 225 ? -17 -26.203 -8.539 1 98.06 225 LEU A C 1
ATOM 1731 O O . LEU A 1 225 ? -17.422 -25.031 -8.531 1 98.06 225 LEU A O 1
ATOM 1735 N N . TYR A 1 226 ? -17.203 -27.031 -7.504 1 98.38 226 TYR A N 1
ATOM 1736 C CA . TYR A 1 226 ? -17.812 -26.641 -6.246 1 98.38 226 TYR A CA 1
ATOM 1737 C C . TYR A 1 226 ? -16.859 -26.828 -5.078 1 98.38 226 TYR A C 1
ATOM 1739 O O . TYR A 1 226 ? -16.203 -27.859 -4.969 1 98.38 226 TYR A O 1
ATOM 1747 N N . LEU A 1 227 ? -16.734 -25.859 -4.25 1 98.25 227 LEU A N 1
ATOM 1748 C CA . LEU A 1 227 ? -16.031 -25.922 -2.982 1 98.25 227 LEU A CA 1
ATOM 1749 C C . LEU A 1 227 ? -16.953 -25.594 -1.819 1 98.25 227 LEU A C 1
ATOM 1751 O O . LEU A 1 227 ? -17.781 -24.688 -1.921 1 98.25 227 LEU A O 1
ATOM 1755 N N . ARG A 1 228 ? -16.828 -26.281 -0.756 1 98.19 228 ARG A N 1
ATOM 1756 C CA . ARG A 1 228 ? -17.703 -26.062 0.397 1 98.19 228 ARG A CA 1
ATOM 1757 C C . ARG A 1 228 ? -16.938 -26.25 1.702 1 98.19 228 ARG A C 1
ATOM 1759 O O . ARG A 1 228 ? -16.094 -27.156 1.813 1 98.19 228 ARG A O 1
ATOM 1766 N N . SER A 1 229 ? -17.25 -25.406 2.648 1 97.38 229 SER A N 1
ATOM 1767 C CA . SER A 1 229 ? -16.688 -25.625 3.979 1 97.38 229 SER A CA 1
ATOM 1768 C C . SER A 1 229 ? -17.203 -26.922 4.594 1 97.38 229 SER A C 1
ATOM 1770 O O . SER A 1 229 ? -18.328 -27.344 4.297 1 97.38 229 SER A O 1
ATOM 1772 N N . LEU A 1 230 ? -16.453 -27.516 5.441 1 95.38 230 LEU A N 1
ATOM 1773 C CA . LEU A 1 230 ? -16.797 -28.812 6 1 95.38 230 LEU A CA 1
ATOM 1774 C C . LEU A 1 230 ? -18.094 -28.734 6.801 1 95.38 230 LEU A C 1
ATOM 1776 O O . LEU A 1 230 ? -18.875 -29.688 6.816 1 95.38 230 LEU A O 1
ATOM 1780 N N . ASP A 1 231 ? -18.297 -27.594 7.434 1 94 231 ASP A N 1
ATOM 1781 C CA . ASP A 1 231 ? -19.516 -27.453 8.234 1 94 231 ASP A CA 1
ATOM 1782 C C . ASP A 1 231 ? -20.719 -27.172 7.348 1 94 231 ASP A C 1
ATOM 1784 O O . ASP A 1 231 ? -21.844 -27.047 7.844 1 94 231 ASP A O 1
ATOM 1788 N N . GLY A 1 232 ? -20.516 -26.969 6.051 1 95 232 GLY A N 1
ATOM 1789 C CA . GLY A 1 232 ? -21.594 -26.766 5.094 1 95 232 GLY A CA 1
ATOM 1790 C C . GLY A 1 232 ? -22.109 -25.344 5.055 1 95 232 GLY A C 1
ATOM 1791 O O . GLY A 1 232 ? -23.062 -25.047 4.336 1 95 232 GLY A O 1
ATOM 1792 N N . ALA A 1 233 ? -21.469 -24.484 5.699 1 95.5 233 ALA A N 1
ATOM 1793 C CA . ALA A 1 233 ? -21.969 -23.125 5.867 1 95.5 233 ALA A CA 1
ATOM 1794 C C . ALA A 1 233 ? -21.734 -22.281 4.613 1 95.5 233 ALA A C 1
ATOM 1796 O O . ALA A 1 233 ? -22.531 -21.422 4.27 1 95.5 233 ALA A O 1
ATOM 1797 N N . GLU A 1 234 ? -20.609 -22.531 3.963 1 97.25 234 GLU A N 1
ATOM 1798 C CA . GLU A 1 234 ? -20.266 -21.703 2.812 1 97.25 234 GLU A CA 1
ATOM 1799 C C . GLU A 1 234 ? -19.969 -22.562 1.586 1 97.25 234 GLU A C 1
ATOM 1801 O O . GLU A 1 234 ? -19.375 -23.641 1.7 1 97.25 234 GLU A O 1
ATOM 1806 N N . THR A 1 235 ? -20.375 -22.094 0.469 1 97.88 235 THR A N 1
ATOM 1807 C CA . THR A 1 235 ? -20.109 -22.75 -0.803 1 97.88 235 THR A CA 1
ATOM 1808 C C . THR A 1 235 ? -19.625 -21.75 -1.847 1 97.88 235 THR A C 1
ATOM 1810 O O . THR A 1 235 ? -20.109 -20.609 -1.897 1 97.88 235 THR A O 1
ATOM 1813 N N . LEU A 1 236 ? -18.688 -22.109 -2.586 1 98 236 LEU A N 1
ATOM 1814 C CA . LEU A 1 236 ? -18.203 -21.406 -3.768 1 98 236 LEU A CA 1
ATOM 1815 C C . LEU A 1 236 ? -18.328 -22.281 -5.012 1 98 236 LEU A C 1
ATOM 1817 O O . LEU A 1 236 ? -17.969 -23.453 -4.977 1 98 236 LEU A O 1
ATOM 1821 N N . SER A 1 237 ? -18.891 -21.766 -6.062 1 97.94 237 SER A N 1
ATOM 1822 C CA . SER A 1 237 ? -18.969 -22.516 -7.316 1 97.94 237 SER A CA 1
ATOM 1823 C C . SER A 1 237 ? -18.547 -21.656 -8.5 1 97.94 237 SER A C 1
ATOM 1825 O O . SER A 1 237 ? -18.844 -20.453 -8.539 1 97.94 237 SER A O 1
ATOM 1827 N N . LEU A 1 238 ? -17.875 -22.172 -9.438 1 97.56 238 LEU A N 1
ATOM 1828 C CA . LEU A 1 238 ? -17.375 -21.438 -10.602 1 97.56 238 LEU A CA 1
ATOM 1829 C C . LEU A 1 238 ? -17.375 -22.328 -11.844 1 97.56 238 LEU A C 1
ATOM 1831 O O . LEU A 1 238 ? -17.312 -23.547 -11.734 1 97.56 238 LEU A O 1
ATOM 1835 N N . PRO A 1 239 ? -17.391 -21.734 -13 1 97.19 239 PRO A N 1
ATOM 1836 C CA . PRO A 1 239 ? -17.438 -22.531 -14.219 1 97.19 239 PRO A CA 1
ATOM 1837 C C . PRO A 1 239 ? -16.094 -23.156 -14.57 1 97.19 239 PRO A C 1
ATOM 1839 O O . PRO A 1 239 ? -15.047 -22.562 -14.32 1 97.19 239 PRO A O 1
ATOM 1842 N N . ARG A 1 240 ? -16.188 -24.328 -15.188 1 97.19 240 ARG A N 1
ATOM 1843 C CA . ARG A 1 240 ? -15.016 -24.969 -15.781 1 97.19 240 ARG A CA 1
ATOM 1844 C C . ARG A 1 240 ? -14.82 -24.516 -17.219 1 97.19 240 ARG A C 1
ATOM 1846 O O . ARG A 1 240 ? -15.781 -24.172 -17.906 1 97.19 240 ARG A O 1
ATOM 1853 N N . ALA A 1 241 ? -13.609 -24.531 -17.641 1 96.44 241 ALA A N 1
ATOM 1854 C CA . ALA A 1 241 ? -13.328 -24.25 -19.047 1 96.44 241 ALA A CA 1
ATOM 1855 C C . ALA A 1 241 ? -13.227 -25.531 -19.859 1 96.44 241 ALA A C 1
ATOM 1857 O O . ALA A 1 241 ? -12.805 -26.562 -19.344 1 96.44 241 ALA A O 1
ATOM 1858 N N . ALA A 1 242 ? -13.648 -25.344 -21.094 1 93.56 242 ALA A N 1
ATOM 1859 C CA . ALA A 1 242 ? -13.625 -26.5 -21.969 1 93.56 242 ALA A CA 1
ATOM 1860 C C . ALA A 1 242 ? -12.609 -26.312 -23.094 1 93.56 242 ALA A C 1
ATOM 1862 O O . ALA A 1 242 ? -12.961 -25.875 -24.188 1 93.56 242 ALA A O 1
ATOM 1863 N N . TYR A 1 243 ? -11.406 -26.531 -22.812 1 95.62 243 TYR A N 1
ATOM 1864 C CA . TYR A 1 243 ? -10.32 -26.484 -23.781 1 95.62 243 TYR A CA 1
ATOM 1865 C C . TYR A 1 243 ? -9.43 -27.719 -23.672 1 95.62 243 TYR A C 1
ATOM 1867 O O . TYR A 1 243 ? -9.516 -28.469 -22.703 1 95.62 243 TYR A O 1
ATOM 1875 N N . GLU A 1 244 ? -8.719 -27.875 -24.688 1 94.81 244 GLU A N 1
ATOM 1876 C CA . GLU A 1 244 ? -7.68 -28.906 -24.641 1 94.81 244 GLU A CA 1
ATOM 1877 C C . GLU A 1 244 ? -6.352 -28.328 -24.172 1 94.81 244 GLU A C 1
ATOM 1879 O O . GLU A 1 244 ? -5.852 -27.359 -24.75 1 94.81 244 GLU A O 1
ATOM 1884 N N . TYR A 1 245 ? -5.898 -28.922 -23.141 1 96.38 245 TYR A N 1
ATOM 1885 C CA . TYR A 1 245 ? -4.652 -28.406 -22.578 1 96.38 245 TYR A CA 1
ATOM 1886 C C . TYR A 1 245 ? -3.449 -29.016 -23.297 1 96.38 245 TYR A C 1
ATOM 1888 O O . TYR A 1 245 ? -3.455 -30.203 -23.641 1 96.38 245 TYR A O 1
ATOM 1896 N N . PRO A 1 246 ? -2.354 -28.281 -23.5 1 94.5 246 PRO A N 1
ATOM 1897 C CA . PRO A 1 246 ? -1.165 -28.812 -24.172 1 94.5 246 PRO A CA 1
ATOM 1898 C C . PRO A 1 246 ? -0.555 -30.016 -23.438 1 94.5 246 PRO A C 1
ATOM 1900 O O . PRO A 1 246 ? -0.657 -30.109 -22.219 1 94.5 246 PRO A O 1
ATOM 1903 N N . ASP A 1 247 ? 0.057 -30.859 -24.203 1 95.12 247 ASP A N 1
ATOM 1904 C CA . ASP A 1 247 ? 0.749 -31.984 -23.594 1 95.12 247 ASP A CA 1
ATOM 1905 C C . ASP A 1 247 ? 2.098 -31.578 -23.016 1 95.12 247 ASP A C 1
ATOM 1907 O O . ASP A 1 247 ? 3.096 -31.516 -23.734 1 95.12 247 ASP A O 1
ATOM 1911 N N . TYR A 1 248 ? 2.143 -31.375 -21.734 1 94.88 248 TYR A N 1
ATOM 1912 C CA . TYR A 1 248 ? 3.334 -30.859 -21.078 1 94.88 248 TYR A CA 1
ATOM 1913 C C . TYR A 1 248 ? 4.355 -31.953 -20.828 1 94.88 248 TYR A C 1
ATOM 1915 O O . TYR A 1 248 ? 5.492 -31.688 -20.438 1 94.88 248 TYR A O 1
ATOM 1923 N N . ASN A 1 249 ? 4.008 -33.188 -21.078 1 93.5 249 ASN A N 1
ATOM 1924 C CA . ASN A 1 249 ? 4.957 -34.281 -20.938 1 93.5 249 ASN A CA 1
ATOM 1925 C C . ASN A 1 249 ? 6.102 -34.188 -21.938 1 93.5 249 ASN A C 1
ATOM 1927 O O . ASN A 1 249 ? 7.191 -34.719 -21.688 1 93.5 249 ASN A O 1
ATOM 1931 N N . ILE A 1 250 ? 5.824 -33.469 -22.938 1 92.31 250 ILE A N 1
ATOM 1932 C CA . ILE A 1 250 ? 6.824 -33.312 -24 1 92.31 250 ILE A CA 1
ATOM 1933 C C . ILE A 1 250 ? 8.031 -32.562 -23.438 1 92.31 250 ILE A C 1
ATOM 1935 O O . ILE A 1 250 ? 9.172 -33.031 -23.578 1 92.31 250 ILE A O 1
ATOM 1939 N N . PHE A 1 251 ? 7.84 -31.484 -22.828 1 89.75 251 PHE A N 1
ATOM 1940 C CA . PHE A 1 251 ? 8.977 -30.719 -22.359 1 89.75 251 PHE A CA 1
ATOM 1941 C C . PHE A 1 251 ? 9.422 -31.188 -20.969 1 89.75 251 PHE A C 1
ATOM 1943 O O . PHE A 1 251 ? 10.594 -31.062 -20.609 1 89.75 251 PHE A O 1
ATOM 1950 N N . MET A 1 252 ? 8.562 -31.797 -20.219 1 93.75 252 MET A N 1
ATOM 1951 C CA . MET A 1 252 ? 8.953 -32.375 -18.953 1 93.75 252 MET A CA 1
ATOM 1952 C C . MET A 1 252 ? 9.883 -33.562 -19.156 1 93.75 252 MET A C 1
ATOM 1954 O O . MET A 1 252 ? 10.82 -33.781 -18.375 1 93.75 252 MET A O 1
ATOM 1958 N N . GLY A 1 253 ? 9.578 -34.281 -20.172 1 94.12 253 GLY A N 1
ATOM 1959 C CA . GLY A 1 253 ? 10.383 -35.438 -20.484 1 94.12 253 GLY A CA 1
ATOM 1960 C C . GLY A 1 253 ? 11.828 -35.094 -20.828 1 94.12 253 GLY A C 1
ATOM 1961 O O . GLY A 1 253 ? 12.734 -35.906 -20.562 1 94.12 253 GLY A O 1
ATOM 1962 N N . LYS A 1 254 ? 12.039 -33.969 -21.359 1 94.12 254 LYS A N 1
ATOM 1963 C CA . LYS A 1 254 ? 13.375 -33.5 -21.734 1 94.12 254 LYS A CA 1
ATOM 1964 C C . LYS A 1 254 ? 14.273 -33.344 -20.516 1 94.12 254 LYS A C 1
ATOM 1966 O O . LYS A 1 254 ? 15.492 -33.5 -20.609 1 94.12 254 LYS A O 1
ATOM 1971 N N . LEU A 1 255 ? 13.703 -33.031 -19.391 1 94.94 255 LEU A N 1
ATOM 1972 C CA . LEU A 1 255 ? 14.461 -32.812 -18.172 1 94.94 255 LEU A CA 1
ATOM 1973 C C . LEU A 1 255 ? 15.086 -34.125 -17.672 1 94.94 255 LEU A C 1
ATOM 1975 O O . LEU A 1 255 ? 16.016 -34.094 -16.875 1 94.94 255 LEU A O 1
ATOM 1979 N N . ALA A 1 256 ? 14.547 -35.219 -18.094 1 91.75 256 ALA A N 1
ATOM 1980 C CA . ALA A 1 256 ? 15.008 -36.531 -17.641 1 91.75 256 ALA A CA 1
ATOM 1981 C C . ALA A 1 256 ? 15.984 -37.156 -18.641 1 91.75 256 ALA A C 1
ATOM 1983 O O . ALA A 1 256 ? 16.5 -38.25 -18.422 1 91.75 256 ALA A O 1
ATOM 1984 N N . ASP A 1 257 ? 16.219 -36.469 -19.719 1 90.81 257 ASP A N 1
ATOM 1985 C CA . ASP A 1 257 ? 17.094 -37 -20.75 1 90.81 257 ASP A CA 1
ATOM 1986 C C . ASP A 1 257 ? 18.516 -37.156 -20.203 1 90.81 257 ASP A C 1
ATOM 1988 O O . ASP A 1 257 ? 18.906 -36.5 -19.25 1 90.81 257 ASP A O 1
ATOM 1992 N N . GLU A 1 258 ? 19.156 -38.094 -20.938 1 88.06 258 GLU A N 1
ATOM 1993 C CA . GLU A 1 258 ? 20.578 -38.281 -20.625 1 88.06 258 GLU A CA 1
ATOM 1994 C C . GLU A 1 258 ? 21.406 -37.062 -21.047 1 88.06 258 GLU A C 1
ATOM 1996 O O . GLU A 1 258 ? 21.125 -36.438 -22.094 1 88.06 258 GLU A O 1
ATOM 2001 N N . GLY A 1 259 ? 22.297 -36.688 -20.281 1 89.31 259 GLY A N 1
ATOM 2002 C CA . GLY A 1 259 ? 23.219 -35.625 -20.672 1 89.31 259 GLY A CA 1
ATOM 2003 C C . GLY A 1 259 ? 22.75 -34.25 -20.266 1 89.31 259 GLY A C 1
ATOM 2004 O O . GLY A 1 259 ? 23.328 -33.219 -20.672 1 89.31 259 GLY A O 1
ATOM 2005 N N . VAL A 1 260 ? 21.672 -34.156 -19.609 1 94.19 260 VAL A N 1
ATOM 2006 C CA . VAL A 1 260 ? 21.203 -32.875 -19.109 1 94.19 260 VAL A CA 1
ATOM 2007 C C . VAL A 1 260 ? 22.234 -32.281 -18.156 1 94.19 260 VAL A C 1
ATOM 2009 O O . VAL A 1 260 ? 22.812 -33 -17.328 1 94.19 260 VAL A O 1
ATOM 2012 N N . ASN A 1 261 ? 22.547 -30.953 -18.344 1 97.31 261 ASN A N 1
ATOM 2013 C CA . ASN A 1 261 ? 23.422 -30.234 -17.438 1 97.31 261 ASN A CA 1
ATOM 2014 C C . ASN A 1 261 ? 22.719 -29.875 -16.125 1 97.31 261 ASN A C 1
ATOM 2016 O O . ASN A 1 261 ? 21.516 -29.656 -16.125 1 97.31 261 ASN A O 1
ATOM 2020 N N . SER A 1 262 ? 23.484 -29.891 -15.062 1 97.94 262 SER A N 1
ATOM 2021 C CA . SER A 1 262 ? 22.875 -29.578 -13.766 1 97.94 262 SER A CA 1
ATOM 2022 C C . SER A 1 262 ? 23.688 -28.531 -13.016 1 97.94 262 SER A C 1
ATOM 2024 O O . SER A 1 262 ? 24.922 -28.547 -13.039 1 97.94 262 SER A O 1
ATOM 2026 N N . MET A 1 263 ? 23.016 -27.625 -12.406 1 98.62 263 MET A N 1
ATOM 2027 C CA . MET A 1 263 ? 23.625 -26.594 -11.562 1 98.62 263 MET A CA 1
ATOM 2028 C C . MET A 1 263 ? 22.859 -26.453 -10.25 1 98.62 263 MET A C 1
ATOM 2030 O O . MET A 1 263 ? 21.625 -26.312 -10.25 1 98.62 263 MET A O 1
ATOM 2034 N N . THR A 1 264 ? 23.531 -26.516 -9.133 1 98.75 264 THR A N 1
ATOM 2035 C CA . THR A 1 264 ? 22.953 -26.281 -7.816 1 98.75 264 THR A CA 1
ATOM 2036 C C . THR A 1 264 ? 23.469 -24.984 -7.223 1 98.75 264 THR A C 1
ATOM 2038 O O . THR A 1 264 ? 24.656 -24.688 -7.281 1 98.75 264 THR A O 1
ATOM 2041 N N . LEU A 1 265 ? 22.609 -24.188 -6.723 1 98.44 265 LEU A N 1
ATOM 2042 C CA . LEU A 1 265 ? 23 -22.922 -6.125 1 98.44 265 LEU A CA 1
ATOM 2043 C C . LEU A 1 265 ? 22.172 -22.625 -4.879 1 98.44 265 LEU A C 1
ATOM 2045 O O . LEU A 1 265 ? 21.156 -23.281 -4.641 1 98.44 265 LEU A O 1
ATOM 2049 N N . ASP A 1 266 ? 22.656 -21.75 -4.031 1 98.69 266 ASP A N 1
ATOM 2050 C CA . ASP A 1 266 ? 21.891 -21.234 -2.896 1 98.69 266 ASP A CA 1
ATOM 2051 C C . ASP A 1 266 ? 20.781 -20.297 -3.361 1 98.69 266 ASP A C 1
ATOM 2053 O O . ASP A 1 266 ? 21.047 -19.328 -4.086 1 98.69 266 ASP A O 1
ATOM 2057 N N . ARG A 1 267 ? 19.578 -20.516 -2.955 1 98.69 267 ARG A N 1
ATOM 2058 C CA . ARG A 1 267 ? 18.406 -19.797 -3.471 1 98.69 267 ARG A CA 1
ATOM 2059 C C . ARG A 1 267 ? 18.453 -18.328 -3.082 1 98.69 267 ARG A C 1
ATOM 2061 O O . ARG A 1 267 ? 18.281 -17.453 -3.934 1 98.69 267 ARG A O 1
ATOM 2068 N N . LYS A 1 268 ? 18.656 -18.062 -1.841 1 98.31 268 LYS A N 1
ATOM 2069 C CA . LYS A 1 268 ? 18.641 -16.688 -1.346 1 98.31 268 LYS A CA 1
ATOM 2070 C C . LYS A 1 268 ? 19.781 -15.867 -1.945 1 98.31 268 LYS A C 1
ATOM 2072 O O . LYS A 1 268 ? 19.578 -14.719 -2.344 1 98.31 268 LYS A O 1
ATOM 2077 N N . GLU A 1 269 ? 20.984 -16.469 -2 1 98.06 269 GLU A N 1
ATOM 2078 C CA . GLU A 1 269 ? 22.109 -15.781 -2.625 1 98.06 269 GLU A CA 1
ATOM 2079 C C . GLU A 1 269 ? 21.828 -15.477 -4.094 1 98.06 269 GLU A C 1
ATOM 2081 O O . GLU A 1 269 ? 22.172 -14.398 -4.586 1 98.06 269 GLU A O 1
ATOM 2086 N N . GLY A 1 270 ? 21.25 -16.484 -4.707 1 98.5 270 GLY A N 1
ATOM 2087 C CA . GLY A 1 270 ? 20.859 -16.266 -6.094 1 98.5 270 GLY A CA 1
ATOM 2088 C C . GLY A 1 270 ? 19.859 -15.148 -6.273 1 98.5 270 GLY A C 1
ATOM 2089 O O . GLY A 1 270 ? 20.016 -14.297 -7.152 1 98.5 270 GLY A O 1
ATOM 2090 N N . MET A 1 271 ? 18.875 -15.148 -5.473 1 98.69 271 MET A N 1
ATOM 2091 C CA . MET A 1 271 ? 17.844 -14.125 -5.559 1 98.69 271 MET A CA 1
ATOM 2092 C C . MET A 1 271 ? 18.422 -12.742 -5.293 1 98.69 271 MET A C 1
ATOM 2094 O O . MET A 1 271 ? 18.078 -11.781 -5.988 1 98.69 271 MET A O 1
ATOM 2098 N N . ASP A 1 272 ? 19.25 -12.633 -4.285 1 98.12 272 ASP A N 1
ATOM 2099 C CA . ASP A 1 272 ? 19.875 -11.352 -3.975 1 98.12 272 ASP A CA 1
ATOM 2100 C C . ASP A 1 272 ? 20.703 -10.844 -5.156 1 98.12 272 ASP A C 1
ATOM 2102 O O . ASP A 1 272 ? 20.625 -9.672 -5.52 1 98.12 272 ASP A O 1
ATOM 2106 N N . ALA A 1 273 ? 21.484 -11.734 -5.703 1 98.38 273 ALA A N 1
ATOM 2107 C CA . ALA A 1 273 ? 22.328 -11.375 -6.848 1 98.38 273 ALA A CA 1
ATOM 2108 C C . ALA A 1 273 ? 21.469 -10.93 -8.031 1 98.38 273 ALA A C 1
ATOM 2110 O O . ALA A 1 273 ? 21.75 -9.898 -8.656 1 98.38 273 ALA A O 1
ATOM 2111 N N . LEU A 1 274 ? 20.469 -11.719 -8.305 1 98.62 274 LEU A N 1
ATOM 2112 C CA . LEU A 1 274 ? 19.578 -11.375 -9.406 1 98.62 274 LEU A CA 1
ATOM 2113 C C . LEU A 1 274 ? 18.906 -10.031 -9.164 1 98.62 274 LEU A C 1
ATOM 2115 O O . LEU A 1 274 ? 18.688 -9.266 -10.109 1 98.62 274 LEU A O 1
ATOM 2119 N N . GLY A 1 275 ? 18.516 -9.789 -7.914 1 98.38 275 GLY A N 1
ATOM 2120 C CA . GLY A 1 275 ? 17.953 -8.484 -7.57 1 98.38 275 GLY A CA 1
ATOM 2121 C C . GLY A 1 275 ? 18.875 -7.332 -7.938 1 98.38 275 GLY A C 1
ATOM 2122 O O . GLY A 1 275 ? 18.406 -6.316 -8.461 1 98.38 275 GLY A O 1
ATOM 2123 N N . ARG A 1 276 ? 20.125 -7.422 -7.637 1 98.06 276 ARG A N 1
ATOM 2124 C CA . ARG A 1 276 ? 21.094 -6.391 -7.973 1 98.06 276 ARG A CA 1
ATOM 2125 C C . ARG A 1 276 ? 21.312 -6.309 -9.477 1 98.06 276 ARG A C 1
ATOM 2127 O O . ARG A 1 276 ? 21.375 -5.215 -10.047 1 98.06 276 ARG A O 1
ATOM 2134 N N . ILE A 1 277 ? 21.359 -7.449 -10.133 1 98 277 ILE A N 1
ATOM 2135 C CA . ILE A 1 277 ? 21.562 -7.496 -11.578 1 98 277 ILE A CA 1
ATOM 2136 C C . ILE A 1 277 ? 20.391 -6.832 -12.281 1 98 277 ILE A C 1
ATOM 2138 O O . ILE A 1 277 ? 20.562 -6.176 -13.312 1 98 277 ILE A O 1
ATOM 2142 N N . LEU A 1 278 ? 19.203 -7.02 -11.75 1 97.94 278 LEU A N 1
ATOM 2143 C CA . LEU A 1 278 ? 17.969 -6.484 -12.32 1 97.94 278 LEU A CA 1
ATOM 2144 C C . LEU A 1 278 ? 18.078 -4.977 -12.5 1 97.94 278 LEU A C 1
ATOM 2146 O O . LEU A 1 278 ? 17.516 -4.422 -13.453 1 97.94 278 LEU A O 1
ATOM 2150 N N . ILE A 1 279 ? 18.766 -4.289 -11.609 1 96.69 279 ILE A N 1
ATOM 2151 C CA . ILE A 1 279 ? 18.938 -2.842 -11.648 1 96.69 279 ILE A CA 1
ATOM 2152 C C . ILE A 1 279 ? 19.578 -2.436 -12.977 1 96.69 279 ILE A C 1
ATOM 2154 O O . ILE A 1 279 ? 19.375 -1.32 -13.453 1 96.69 279 ILE A O 1
ATOM 2158 N N . PHE A 1 280 ? 20.297 -3.297 -13.656 1 97.25 280 PHE A N 1
ATOM 2159 C CA . PHE A 1 280 ? 21.078 -2.975 -14.844 1 97.25 280 PHE A CA 1
ATOM 2160 C C . PHE A 1 280 ? 20.391 -3.488 -16.109 1 97.25 280 PHE A C 1
ATOM 2162 O O . PHE A 1 280 ? 20.938 -3.355 -17.203 1 97.25 280 PHE A O 1
ATOM 2169 N N . ASN A 1 281 ? 19.234 -4.125 -15.945 1 96.69 281 ASN A N 1
ATOM 2170 C CA . ASN A 1 281 ? 18.422 -4.496 -17.094 1 96.69 281 ASN A CA 1
ATOM 2171 C C . ASN A 1 281 ? 17.797 -3.27 -17.766 1 96.69 281 ASN A C 1
ATOM 2173 O O . ASN A 1 281 ? 17.625 -2.234 -17.125 1 96.69 281 ASN A O 1
ATOM 2177 N N . THR A 1 282 ? 17.594 -3.34 -19.031 1 94.69 282 THR A N 1
ATOM 2178 C CA . THR A 1 282 ? 16.922 -2.291 -19.781 1 94.69 282 THR A CA 1
ATOM 2179 C C . THR A 1 282 ? 15.695 -2.85 -20.516 1 94.69 282 THR A C 1
ATOM 2181 O O . THR A 1 282 ? 15.461 -4.059 -20.5 1 94.69 282 THR A O 1
ATOM 2184 N N . GLU A 1 283 ? 15 -1.986 -21.156 1 92.69 283 GLU A N 1
ATOM 2185 C CA . GLU A 1 283 ? 13.859 -2.436 -21.938 1 92.69 283 GLU A CA 1
ATOM 2186 C C . GLU A 1 283 ? 14.297 -3.318 -23.109 1 92.69 283 GLU A C 1
ATOM 2188 O O . GLU A 1 283 ? 13.609 -4.273 -23.469 1 92.69 283 GLU A O 1
ATOM 2193 N N . SER A 1 284 ? 15.438 -3.008 -23.625 1 92.19 284 SER A N 1
ATOM 2194 C CA . SER A 1 284 ? 15.93 -3.729 -24.797 1 92.19 284 SER A CA 1
ATOM 2195 C C . SER A 1 284 ? 16.656 -5.008 -24.406 1 92.19 284 SER A C 1
ATOM 2197 O O . SER A 1 284 ? 16.766 -5.945 -25.188 1 92.19 284 SER A O 1
ATOM 2199 N N . ASP A 1 285 ? 17.156 -5.043 -23.172 1 94.31 285 ASP A N 1
ATOM 2200 C CA . ASP A 1 285 ? 17.859 -6.23 -22.688 1 94.31 285 ASP A CA 1
ATOM 2201 C C . ASP A 1 285 ? 17.438 -6.543 -21.25 1 94.31 285 ASP A C 1
ATOM 2203 O O . ASP A 1 285 ? 18.016 -6 -20.297 1 94.31 285 ASP A O 1
ATOM 2207 N N . ARG A 1 286 ? 16.641 -7.547 -21.094 1 96.69 286 ARG A N 1
ATOM 2208 C CA . ARG A 1 286 ? 16.047 -7.852 -19.797 1 96.69 286 ARG A CA 1
ATOM 2209 C C . ARG A 1 286 ? 16.656 -9.117 -19.203 1 96.69 286 ARG A C 1
ATOM 2211 O O . ARG A 1 286 ? 16.062 -9.719 -18.297 1 96.69 286 ARG A O 1
ATOM 2218 N N . CYS A 1 287 ? 17.891 -9.477 -19.656 1 97.62 287 CYS A N 1
ATOM 2219 C CA . CYS A 1 287 ? 18.391 -10.797 -19.297 1 97.62 287 CYS A CA 1
ATOM 2220 C C . CYS A 1 287 ? 19.547 -10.68 -18.312 1 97.62 287 CYS A C 1
ATOM 2222 O O . CYS A 1 287 ? 20.219 -9.648 -18.25 1 97.62 287 CYS A O 1
ATOM 2224 N N . THR A 1 288 ? 19.719 -11.703 -17.594 1 98.31 288 THR A N 1
ATOM 2225 C CA . THR A 1 288 ? 20.953 -12.023 -16.906 1 98.31 288 THR A CA 1
ATOM 2226 C C . THR A 1 288 ? 21.75 -13.078 -17.688 1 98.31 288 THR A C 1
ATOM 2228 O O . THR A 1 288 ? 21.203 -14.125 -18.047 1 98.31 288 THR A O 1
ATOM 2231 N N . TYR A 1 289 ? 22.984 -12.75 -17.938 1 98.31 289 TYR A N 1
ATOM 2232 C CA . TYR A 1 289 ? 23.891 -13.703 -18.578 1 98.31 289 TYR A CA 1
ATOM 2233 C C . TYR A 1 289 ? 24.719 -14.445 -17.547 1 98.31 289 TYR A C 1
ATOM 2235 O O . TYR A 1 289 ? 25.203 -13.844 -16.594 1 98.31 289 TYR A O 1
ATOM 2243 N N . MET A 1 290 ? 24.828 -15.75 -17.781 1 98.44 290 MET A N 1
ATOM 2244 C CA . MET A 1 290 ? 25.594 -16.578 -16.844 1 98.44 290 MET A CA 1
ATOM 2245 C C . MET A 1 290 ? 26.719 -17.297 -17.562 1 98.44 290 MET A C 1
ATOM 2247 O O . MET A 1 290 ? 26.484 -18.062 -18.5 1 98.44 290 MET A O 1
ATOM 2251 N N . ASP A 1 291 ? 27.891 -17 -17.172 1 98.5 291 ASP A N 1
ATOM 2252 C CA . ASP A 1 291 ? 29.031 -17.812 -17.562 1 98.5 291 ASP A CA 1
ATOM 2253 C C . ASP A 1 291 ? 29.297 -18.922 -16.547 1 98.5 291 ASP A C 1
ATOM 2255 O O . ASP A 1 291 ? 29.562 -18.641 -15.375 1 98.5 291 ASP A O 1
ATOM 2259 N N . LEU A 1 292 ? 29.25 -20.156 -17 1 98.38 292 LEU A N 1
ATOM 2260 C CA . LEU A 1 292 ? 29.203 -21.281 -16.078 1 98.38 292 LEU A CA 1
ATOM 2261 C C . LEU A 1 292 ? 30.547 -22.016 -16.047 1 98.38 292 LEU A C 1
ATOM 2263 O O . LEU A 1 292 ? 31.141 -22.234 -17.109 1 98.38 292 LEU A O 1
ATOM 2267 N N . SER A 1 293 ? 30.984 -22.297 -14.875 1 98.12 293 SER A N 1
ATOM 2268 C CA . SER A 1 293 ? 32.094 -23.219 -14.578 1 98.12 293 SER A CA 1
ATOM 2269 C C . SER A 1 293 ? 31.734 -24.125 -13.398 1 98.12 293 SER A C 1
ATOM 2271 O O . SER A 1 293 ? 30.688 -23.969 -12.773 1 98.12 293 SER A O 1
ATOM 2273 N N . GLU A 1 294 ? 32.562 -25.047 -13.117 1 97.81 294 GLU A N 1
ATOM 2274 C CA . GLU A 1 294 ? 32.281 -26.109 -12.164 1 97.81 294 GLU A CA 1
ATOM 2275 C C . GLU A 1 294 ? 31.812 -25.547 -10.828 1 97.81 294 GLU A C 1
ATOM 2277 O O . GLU A 1 294 ? 30.844 -26.047 -10.234 1 97.81 294 GLU A O 1
ATOM 2282 N N . ASN A 1 295 ? 32.438 -24.438 -10.367 1 98.19 295 ASN A N 1
ATOM 2283 C CA . ASN A 1 295 ? 32.156 -23.984 -9.016 1 98.19 295 ASN A CA 1
ATOM 2284 C C . ASN A 1 295 ? 31.672 -22.531 -9 1 98.19 295 ASN A C 1
ATOM 2286 O O . ASN A 1 295 ? 31.609 -21.906 -7.941 1 98.19 295 ASN A O 1
ATOM 2290 N N . GLU A 1 296 ? 31.375 -22.078 -10.234 1 98 296 GLU A N 1
ATOM 2291 C CA . GLU A 1 296 ? 31.062 -20.656 -10.289 1 98 296 GLU A CA 1
ATOM 2292 C C . GLU A 1 296 ? 30.094 -20.359 -11.43 1 98 296 GLU A C 1
ATOM 2294 O O . GLU A 1 296 ? 30.234 -20.906 -12.531 1 98 296 GLU A O 1
ATOM 2299 N N . ALA A 1 297 ? 29.172 -19.562 -11.141 1 98.69 297 ALA A N 1
ATOM 2300 C CA . ALA A 1 297 ? 28.359 -18.875 -12.148 1 98.69 297 ALA A CA 1
ATOM 2301 C C . ALA A 1 297 ? 28.578 -17.359 -12.094 1 98.69 297 ALA A C 1
ATOM 2303 O O . ALA A 1 297 ? 28.188 -16.719 -11.117 1 98.69 297 ALA A O 1
ATOM 2304 N N . ARG A 1 298 ? 29.156 -16.812 -13.109 1 98.75 298 ARG A N 1
ATOM 2305 C CA . ARG A 1 298 ? 29.312 -15.367 -13.188 1 98.75 298 ARG A CA 1
ATOM 2306 C C . ARG A 1 298 ? 28.109 -14.719 -13.859 1 98.75 298 ARG A C 1
ATOM 2308 O O . ARG A 1 298 ? 27.875 -14.906 -15.055 1 98.75 298 ARG A O 1
ATOM 2315 N N . LEU A 1 299 ? 27.375 -13.969 -13.109 1 98.75 299 LEU A N 1
ATOM 2316 C CA . LEU A 1 299 ? 26.188 -13.273 -13.602 1 98.75 299 LEU A CA 1
ATOM 2317 C C . LEU A 1 299 ? 26.547 -11.875 -14.102 1 98.75 299 LEU A C 1
ATOM 2319 O O . LEU A 1 299 ? 27.344 -11.172 -13.477 1 98.75 299 LEU A O 1
ATOM 2323 N N . SER A 1 300 ? 25.906 -11.492 -15.203 1 98.5 300 SER A N 1
ATOM 2324 C CA . SER A 1 300 ? 26.219 -10.164 -15.719 1 98.5 300 SER A CA 1
ATOM 2325 C C . SER A 1 300 ? 25.031 -9.555 -16.453 1 98.5 300 SER A C 1
ATOM 2327 O O . SER A 1 300 ? 24.125 -10.281 -16.891 1 98.5 300 SER A O 1
ATOM 2329 N N . ALA A 1 301 ? 24.984 -8.297 -16.531 1 97.75 301 ALA A N 1
ATOM 2330 C CA . ALA A 1 301 ? 24.047 -7.48 -17.312 1 97.75 301 ALA A CA 1
ATOM 2331 C C . ALA A 1 301 ? 24.641 -6.113 -17.625 1 97.75 301 ALA A C 1
ATOM 2333 O O . ALA A 1 301 ? 25.531 -5.637 -16.906 1 97.75 301 ALA A O 1
ATOM 2334 N N . GLN A 1 302 ? 24.203 -5.535 -18.688 1 95 302 GLN A N 1
ATOM 2335 C CA . GLN A 1 302 ? 24.688 -4.227 -19.094 1 95 302 GLN A CA 1
ATOM 2336 C C . GLN A 1 302 ? 23.578 -3.391 -19.734 1 95 302 GLN A C 1
ATOM 2338 O O . GLN A 1 302 ? 22.781 -3.908 -20.516 1 95 302 GLN A O 1
ATOM 2343 N N . GLY A 1 303 ? 23.562 -2.148 -19.297 1 89.69 303 GLY A N 1
ATOM 2344 C CA . GLY A 1 303 ? 22.688 -1.157 -19.906 1 89.69 303 GLY A CA 1
ATOM 2345 C C . GLY A 1 303 ? 23.391 0.15 -20.219 1 89.69 303 GLY A C 1
ATOM 2346 O O . GLY A 1 303 ? 24.25 0.593 -19.469 1 89.69 303 GLY A O 1
ATOM 2347 N N . GLN A 1 304 ? 23.047 0.695 -21.344 1 82.75 304 GLN A N 1
ATOM 2348 C CA . GLN A 1 304 ? 23.703 1.908 -21.812 1 82.75 304 GLN A CA 1
ATOM 2349 C C . GLN A 1 304 ? 23.625 3.02 -20.766 1 82.75 304 GLN A C 1
ATOM 2351 O O . GLN A 1 304 ? 24.641 3.643 -20.438 1 82.75 304 GLN A O 1
ATOM 2356 N N . ASP A 1 305 ? 22.531 3.215 -20.125 1 82.81 305 ASP A N 1
ATOM 2357 C CA . ASP A 1 305 ? 22.344 4.363 -19.234 1 82.81 305 ASP A CA 1
ATOM 2358 C C . ASP A 1 305 ? 22.625 3.988 -17.781 1 82.81 305 ASP A C 1
ATOM 2360 O O . ASP A 1 305 ? 22.953 4.852 -16.969 1 82.81 305 ASP A O 1
ATOM 2364 N N . VAL A 1 306 ? 22.625 2.68 -17.516 1 88.69 306 VAL A N 1
ATOM 2365 C CA . VAL A 1 306 ? 22.688 2.297 -16.109 1 88.69 306 VAL A CA 1
ATOM 2366 C C . VAL A 1 306 ? 24.047 1.679 -15.805 1 88.69 306 VAL A C 1
ATOM 2368 O O . VAL A 1 306 ? 24.469 1.611 -14.648 1 88.69 306 VAL A O 1
ATOM 2371 N N . GLY A 1 307 ? 24.734 1.244 -16.812 1 94.69 307 GLY A N 1
ATOM 2372 C CA . GLY A 1 307 ? 26.031 0.644 -16.594 1 94.69 307 GLY A CA 1
ATOM 2373 C C . GLY A 1 307 ? 26.016 -0.871 -16.672 1 94.69 307 GLY A C 1
ATOM 2374 O O . GLY A 1 307 ? 25.234 -1.446 -17.438 1 94.69 307 GLY A O 1
ATOM 2375 N N . SER A 1 308 ? 27.016 -1.452 -16 1 96.81 308 SER A N 1
ATOM 2376 C CA . SER A 1 308 ? 27.125 -2.906 -16.078 1 96.81 308 SER A CA 1
ATOM 2377 C C . SER A 1 308 ? 27.359 -3.521 -14.711 1 96.81 308 SER A C 1
ATOM 2379 O O . SER A 1 308 ? 27.828 -2.844 -13.797 1 96.81 308 SER A O 1
ATOM 2381 N N . ALA A 1 309 ? 27 -4.766 -14.609 1 98 309 ALA A N 1
ATOM 2382 C CA . ALA A 1 309 ? 27.156 -5.535 -13.375 1 98 309 ALA A CA 1
ATOM 2383 C C . ALA A 1 309 ? 27.766 -6.91 -13.664 1 98 309 ALA A C 1
ATOM 2385 O O . ALA A 1 309 ? 27.469 -7.52 -14.688 1 98 309 ALA A O 1
ATOM 2386 N N . SER A 1 310 ? 28.562 -7.344 -12.773 1 98.25 310 SER A N 1
ATOM 2387 C CA . SER A 1 310 ? 29.125 -8.695 -12.781 1 98.25 310 SER A CA 1
ATOM 2388 C C . SER A 1 310 ? 29.281 -9.234 -11.359 1 98.25 310 SER A C 1
ATOM 2390 O O . SER A 1 310 ? 29.922 -8.594 -10.516 1 98.25 310 SER A O 1
ATOM 2392 N N . GLU A 1 311 ? 28.719 -10.344 -11.117 1 97.94 311 GLU A N 1
ATOM 2393 C CA . GLU A 1 311 ? 28.781 -10.977 -9.805 1 97.94 311 GLU A CA 1
ATOM 2394 C C . GLU A 1 311 ? 29.047 -12.477 -9.93 1 97.94 311 GLU A C 1
ATOM 2396 O O . GLU A 1 311 ? 28.484 -13.141 -10.805 1 97.94 311 GLU A O 1
ATOM 2401 N N . SER A 1 312 ? 29.828 -12.922 -9.07 1 97.94 312 SER A N 1
ATOM 2402 C CA . SER A 1 312 ? 30.141 -14.352 -9.062 1 97.94 312 SER A CA 1
ATOM 2403 C C . SER A 1 312 ? 29.391 -15.07 -7.949 1 97.94 312 SER A C 1
ATOM 2405 O O . SER A 1 312 ? 29.453 -14.672 -6.785 1 97.94 312 SER A O 1
ATOM 2407 N N . LEU A 1 313 ? 28.703 -16.094 -8.328 1 97.75 313 LEU A N 1
ATOM 2408 C CA . LEU A 1 313 ? 28 -16.953 -7.379 1 97.75 313 LEU A CA 1
ATOM 2409 C C . LEU A 1 313 ? 28.688 -18.328 -7.273 1 97.75 313 LEU A C 1
ATOM 2411 O O . LEU A 1 313 ? 29.094 -18.891 -8.289 1 97.75 313 LEU A O 1
ATOM 2415 N N . GLU A 1 314 ? 28.797 -18.75 -6.066 1 98.12 314 GLU A N 1
ATOM 2416 C CA . GLU A 1 314 ? 29.266 -20.125 -5.871 1 98.12 314 GLU A CA 1
ATOM 2417 C C . GLU A 1 314 ? 28.172 -21.125 -6.223 1 98.12 314 GLU A C 1
ATOM 2419 O O . GLU A 1 314 ? 27.062 -21.062 -5.688 1 98.12 314 GLU A O 1
ATOM 2424 N N . VAL A 1 315 ? 28.547 -22.047 -7.164 1 98.56 315 VAL A N 1
ATOM 2425 C CA . VAL A 1 315 ? 27.594 -23.062 -7.578 1 98.56 315 VAL A CA 1
ATOM 2426 C C . VAL A 1 315 ? 28.297 -24.406 -7.734 1 98.56 315 VAL A C 1
ATOM 2428 O O . VAL A 1 315 ? 29.531 -24.469 -7.68 1 98.56 315 VAL A O 1
ATOM 2431 N N . ALA A 1 316 ? 27.531 -25.453 -7.773 1 98.69 316 ALA A N 1
ATOM 2432 C CA . ALA A 1 316 ? 27.984 -26.75 -8.273 1 98.69 316 ALA A CA 1
ATOM 2433 C C . ALA A 1 316 ? 27.406 -27.031 -9.648 1 98.69 316 ALA A C 1
ATOM 2435 O O . ALA A 1 316 ? 26.203 -27.266 -9.789 1 98.69 316 ALA A O 1
ATOM 2436 N N . TYR A 1 317 ? 28.266 -26.984 -10.664 1 98.5 317 TYR A N 1
ATOM 2437 C CA . TYR A 1 317 ? 27.812 -27.141 -12.031 1 98.5 317 TYR A CA 1
ATOM 2438 C C . TYR A 1 317 ? 28.469 -28.344 -12.695 1 98.5 317 TYR A C 1
ATOM 2440 O O . TYR A 1 317 ? 29.688 -28.547 -12.578 1 98.5 317 TYR A O 1
ATOM 2448 N N . ARG A 1 318 ? 27.656 -29.109 -13.289 1 98.06 318 ARG A N 1
ATOM 2449 C CA . ARG A 1 318 ? 28.094 -30.234 -14.102 1 98.06 318 ARG A CA 1
ATOM 2450 C C . ARG A 1 318 ? 27.484 -30.188 -15.492 1 98.06 318 ARG A C 1
ATOM 2452 O O . ARG A 1 318 ? 26.281 -30.359 -15.648 1 98.06 318 ARG A O 1
ATOM 2459 N N . GLY A 1 319 ? 28.297 -29.938 -16.5 1 97.06 319 GLY A N 1
ATOM 2460 C CA . GLY A 1 319 ? 27.812 -29.859 -17.875 1 97.06 319 GLY A CA 1
ATOM 2461 C C . GLY A 1 319 ? 28.766 -29.156 -18.812 1 97.06 319 GLY A C 1
ATOM 2462 O O . GLY A 1 319 ? 29.922 -28.891 -18.453 1 97.06 319 GLY A O 1
ATOM 2463 N N . ASP A 1 320 ? 28.312 -28.828 -20.047 1 96 320 ASP A N 1
ATOM 2464 C CA . ASP A 1 320 ? 29.219 -28.297 -21.062 1 96 320 ASP A CA 1
ATOM 2465 C C . ASP A 1 320 ? 28.719 -26.938 -21.578 1 96 320 ASP A C 1
ATOM 2467 O O . ASP A 1 320 ? 29.328 -26.344 -22.469 1 96 320 ASP A O 1
ATOM 2471 N N . ILE A 1 321 ? 27.641 -26.484 -21 1 96.81 321 ILE A N 1
ATOM 2472 C CA . ILE A 1 321 ? 27.172 -25.156 -21.375 1 96.81 321 ILE A CA 1
ATOM 2473 C C . ILE A 1 321 ? 28.094 -24.094 -20.781 1 96.81 321 ILE A C 1
ATOM 2475 O O . ILE A 1 321 ? 28.359 -24.094 -19.578 1 96.81 321 ILE A O 1
ATOM 2479 N N . ALA A 1 322 ? 28.562 -23.25 -21.609 1 96.94 322 ALA A N 1
ATOM 2480 C CA . ALA A 1 322 ? 29.516 -22.234 -21.156 1 96.94 322 ALA A CA 1
ATOM 2481 C C . ALA A 1 322 ? 28.781 -20.953 -20.75 1 96.94 322 ALA A C 1
ATOM 2483 O O . ALA A 1 322 ? 29.156 -20.312 -19.781 1 96.94 322 ALA A O 1
ATOM 2484 N N . ARG A 1 323 ? 27.797 -20.672 -21.578 1 96.88 323 ARG A N 1
ATOM 2485 C CA . ARG A 1 323 ? 27.062 -19.422 -21.359 1 96.88 323 ARG A CA 1
ATOM 2486 C C . ARG A 1 323 ? 25.578 -19.609 -21.625 1 96.88 323 ARG A C 1
ATOM 2488 O O . ARG A 1 323 ? 25.188 -20.25 -22.609 1 96.88 323 ARG A O 1
ATOM 2495 N N . ILE A 1 324 ? 24.766 -19.031 -20.766 1 98.06 324 ILE A N 1
ATOM 2496 C CA . ILE A 1 324 ? 23.312 -19.125 -20.922 1 98.06 324 ILE A CA 1
ATOM 2497 C C . ILE A 1 324 ? 22.656 -17.844 -20.391 1 98.06 324 ILE A C 1
ATOM 2499 O O . ILE A 1 324 ? 23.234 -17.141 -19.562 1 98.06 324 ILE A O 1
ATOM 2503 N N . ALA A 1 325 ? 21.453 -17.484 -20.906 1 98.25 325 ALA A N 1
ATOM 2504 C CA . ALA A 1 325 ? 20.766 -16.266 -20.5 1 98.25 325 ALA A CA 1
ATOM 2505 C C . ALA A 1 325 ? 19.312 -16.531 -20.141 1 98.25 325 ALA A C 1
ATOM 2507 O O . ALA A 1 325 ? 18.641 -17.312 -20.812 1 98.25 325 ALA A O 1
ATOM 2508 N N . PHE A 1 326 ? 18.891 -15.906 -19.062 1 98.31 326 PHE A N 1
ATOM 2509 C CA . PHE A 1 326 ? 17.5 -15.984 -18.625 1 98.31 326 PHE A CA 1
ATOM 2510 C C . PHE A 1 326 ? 16.922 -14.586 -18.422 1 98.31 326 PHE A C 1
ATOM 2512 O O . PHE A 1 326 ? 17.641 -13.664 -18.031 1 98.31 326 PHE A O 1
ATOM 2519 N N . PRO A 1 327 ? 15.609 -14.375 -18.703 1 97.81 327 PRO A N 1
ATOM 2520 C CA . PRO A 1 327 ? 14.984 -13.141 -18.234 1 97.81 327 PRO A CA 1
ATOM 2521 C C . PRO A 1 327 ? 15.102 -12.977 -16.719 1 97.81 327 PRO A C 1
ATOM 2523 O O . PRO A 1 327 ? 14.594 -13.812 -15.961 1 97.81 327 PRO A O 1
ATOM 2526 N N . THR A 1 328 ? 15.656 -11.883 -16.297 1 98.56 328 THR A N 1
ATOM 2527 C CA . THR A 1 328 ? 16.062 -11.695 -14.906 1 98.56 328 THR A CA 1
ATOM 2528 C C . THR A 1 328 ? 14.836 -11.711 -13.984 1 98.56 328 THR A C 1
ATOM 2530 O O . THR A 1 328 ? 14.812 -12.438 -12.992 1 98.56 328 THR A O 1
ATOM 2533 N N . ARG A 1 329 ? 13.867 -10.953 -14.312 1 98 329 ARG A N 1
ATOM 2534 C CA . ARG A 1 329 ? 12.672 -10.836 -13.477 1 98 329 ARG A CA 1
ATOM 2535 C C . ARG A 1 329 ? 11.953 -12.172 -13.344 1 98 329 ARG A C 1
ATOM 2537 O O . ARG A 1 329 ? 11.492 -12.531 -12.266 1 98 329 ARG A O 1
ATOM 2544 N N . ASN A 1 330 ? 11.844 -12.875 -14.414 1 98 330 ASN A N 1
ATOM 2545 C CA . ASN A 1 330 ? 11.18 -14.172 -14.398 1 98 330 ASN A CA 1
ATOM 2546 C C . ASN A 1 330 ? 11.906 -15.172 -13.5 1 98 330 ASN A C 1
ATOM 2548 O O . ASN A 1 330 ? 11.273 -15.883 -12.719 1 98 330 ASN A O 1
ATOM 2552 N N . LEU A 1 331 ? 13.203 -15.188 -13.68 1 98.62 331 LEU A N 1
ATOM 2553 C CA . LEU A 1 331 ? 13.977 -16.125 -12.867 1 98.62 331 LEU A CA 1
ATOM 2554 C C . LEU A 1 331 ? 13.844 -15.797 -11.383 1 98.62 331 LEU A C 1
ATOM 2556 O O . LEU A 1 331 ? 13.688 -16.703 -10.562 1 98.62 331 LEU A O 1
ATOM 2560 N N . LEU A 1 332 ? 13.922 -14.531 -11.117 1 98.44 332 LEU A N 1
ATOM 2561 C CA . LEU A 1 332 ? 13.742 -14.078 -9.742 1 98.44 332 LEU A CA 1
ATOM 2562 C C . LEU A 1 332 ? 12.391 -14.508 -9.203 1 98.44 332 LEU A C 1
ATOM 2564 O O . LEU A 1 332 ? 12.297 -15.023 -8.086 1 98.44 332 LEU A O 1
ATOM 2568 N N . ASP A 1 333 ? 11.422 -14.344 -9.938 1 97.81 333 ASP A N 1
ATOM 2569 C CA . ASP A 1 333 ? 10.062 -14.711 -9.555 1 97.81 333 ASP A CA 1
ATOM 2570 C C . ASP A 1 333 ? 9.945 -16.219 -9.305 1 97.81 333 ASP A C 1
ATOM 2572 O O . ASP A 1 333 ? 9.383 -16.641 -8.297 1 97.81 333 ASP A O 1
ATOM 2576 N N . VAL A 1 334 ? 10.477 -16.953 -10.203 1 98.56 334 VAL A N 1
ATOM 2577 C CA . VAL A 1 334 ? 10.438 -18.406 -10.086 1 98.56 334 VAL A CA 1
ATOM 2578 C C . VAL A 1 334 ? 11.086 -18.844 -8.766 1 98.56 334 VAL A C 1
ATOM 2580 O O . VAL A 1 334 ? 10.5 -19.609 -8.008 1 98.56 334 VAL A O 1
ATOM 2583 N N . LEU A 1 335 ? 12.234 -18.344 -8.492 1 98.62 335 LEU A N 1
ATOM 2584 C CA . LEU A 1 335 ? 12.961 -18.719 -7.285 1 98.62 335 LEU A CA 1
ATOM 2585 C C . LEU A 1 335 ? 12.164 -18.359 -6.035 1 98.62 335 LEU A C 1
ATOM 2587 O O . LEU A 1 335 ? 12.234 -19.047 -5.02 1 98.62 335 LEU A O 1
ATOM 2591 N N . GLY A 1 336 ? 11.398 -17.312 -6.156 1 98.31 336 GLY A N 1
ATOM 2592 C CA . GLY A 1 336 ? 10.602 -16.844 -5.031 1 98.31 336 GLY A CA 1
ATOM 2593 C C . GLY A 1 336 ? 9.484 -17.797 -4.656 1 98.31 336 GLY A C 1
ATOM 2594 O O . GLY A 1 336 ? 8.914 -17.703 -3.564 1 98.31 336 GLY A O 1
ATOM 2595 N N . HIS A 1 337 ? 9.172 -18.719 -5.426 1 98.19 337 HIS A N 1
ATOM 2596 C CA . HIS A 1 337 ? 8.062 -19.641 -5.176 1 98.19 337 HIS A CA 1
ATOM 2597 C C . HIS A 1 337 ? 8.555 -20.938 -4.555 1 98.19 337 HIS A C 1
ATOM 2599 O O . HIS A 1 337 ? 7.766 -21.859 -4.332 1 98.19 337 HIS A O 1
ATOM 2605 N N . PHE A 1 338 ? 9.844 -21.047 -4.32 1 98.5 338 PHE A N 1
ATOM 2606 C CA . PHE A 1 338 ? 10.414 -22.188 -3.641 1 98.5 338 PHE A CA 1
ATOM 2607 C C . PHE A 1 338 ? 10.719 -21.875 -2.184 1 98.5 338 PHE A C 1
ATOM 2609 O O . PHE A 1 338 ? 10.914 -20.703 -1.83 1 98.5 338 PHE A O 1
ATOM 2616 N N . VAL A 1 339 ? 10.773 -22.859 -1.331 1 97.38 339 VAL A N 1
ATOM 2617 C CA . VAL A 1 339 ? 11.148 -22.672 0.066 1 97.38 339 VAL A CA 1
ATOM 2618 C C . VAL A 1 339 ? 12.516 -23.297 0.325 1 97.38 339 VAL A C 1
ATOM 2620 O O . VAL A 1 339 ? 13.148 -23.031 1.347 1 97.38 339 VAL A O 1
ATOM 2623 N N . SER A 1 340 ? 12.969 -24.141 -0.608 1 98.31 340 SER A N 1
ATOM 2624 C CA . SER A 1 340 ? 14.25 -24.828 -0.473 1 98.31 340 SER A CA 1
ATOM 2625 C C . SER A 1 340 ? 15.398 -23.828 -0.378 1 98.31 340 SER A C 1
ATOM 2627 O O . SER A 1 340 ? 15.422 -22.812 -1.09 1 98.31 340 SER A O 1
ATOM 2629 N N . ALA A 1 341 ? 16.328 -24.125 0.409 1 98.38 341 ALA A N 1
ATOM 2630 C CA . ALA A 1 341 ? 17.516 -23.297 0.521 1 98.38 341 ALA A CA 1
ATOM 2631 C C . ALA A 1 341 ? 18.422 -23.453 -0.703 1 98.38 341 ALA A C 1
ATOM 2633 O O . ALA A 1 341 ? 19.047 -22.5 -1.145 1 98.38 341 ALA A O 1
ATOM 2634 N N . LYS A 1 342 ? 18.406 -24.672 -1.229 1 98.44 342 LYS A N 1
ATOM 2635 C CA . LYS A 1 342 ? 19.156 -24.969 -2.443 1 98.44 342 LYS A CA 1
ATOM 2636 C C . LYS A 1 342 ? 18.234 -25.281 -3.607 1 98.44 342 LYS A C 1
ATOM 2638 O O . LYS A 1 342 ? 17.188 -25.922 -3.422 1 98.44 342 LYS A O 1
ATOM 2643 N N . ILE A 1 343 ? 18.672 -24.859 -4.73 1 98.56 343 ILE A N 1
ATOM 2644 C CA . ILE A 1 343 ? 17.891 -25.078 -5.941 1 98.56 343 ILE A CA 1
ATOM 2645 C C . ILE A 1 343 ? 18.719 -25.828 -6.973 1 98.56 343 ILE A C 1
ATOM 2647 O O . ILE A 1 343 ? 19.906 -25.531 -7.145 1 98.56 343 ILE A O 1
ATOM 2651 N N . ASP A 1 344 ? 18.094 -26.734 -7.648 1 98.31 344 ASP A N 1
ATOM 2652 C CA . ASP A 1 344 ? 18.703 -27.422 -8.781 1 98.31 344 ASP A CA 1
ATOM 2653 C C . ASP A 1 344 ? 18.109 -26.938 -10.102 1 98.31 344 ASP A C 1
ATOM 2655 O O . ASP A 1 344 ? 16.891 -26.922 -10.281 1 98.31 344 ASP A O 1
ATOM 2659 N N . MET A 1 345 ? 19.016 -26.531 -10.969 1 98.69 345 MET A N 1
ATOM 2660 C CA . MET A 1 345 ? 18.641 -26.141 -12.328 1 98.69 345 MET A CA 1
ATOM 2661 C C . MET A 1 345 ? 19.109 -27.188 -13.344 1 98.69 345 MET A C 1
ATOM 2663 O O . MET A 1 345 ? 20.312 -27.438 -13.453 1 98.69 345 MET A O 1
ATOM 2667 N N . LEU A 1 346 ? 18.172 -27.734 -13.984 1 98.38 346 LEU A N 1
ATOM 2668 C CA . LEU A 1 346 ? 18.453 -28.719 -15.039 1 98.38 346 LEU A CA 1
ATOM 2669 C C . LEU A 1 346 ? 18.422 -28.047 -16.406 1 98.38 346 LEU A C 1
ATOM 2671 O O . LEU A 1 346 ? 17.359 -27.672 -16.891 1 98.38 346 LEU A O 1
ATOM 2675 N N . LEU A 1 347 ? 19.594 -27.953 -17.031 1 98.06 347 LEU A N 1
ATOM 2676 C CA . LEU A 1 347 ? 19.734 -27.25 -18.312 1 98.06 347 LEU A CA 1
ATOM 2677 C C . LEU A 1 347 ? 19.828 -28.234 -19.469 1 98.06 347 LEU A C 1
ATOM 2679 O O . LEU A 1 347 ? 20.812 -28.984 -19.578 1 98.06 347 LEU A O 1
ATOM 2683 N N . THR A 1 348 ? 18.828 -28.203 -20.344 1 97 348 THR A N 1
ATOM 2684 C CA . THR A 1 348 ? 18.797 -29.172 -21.453 1 97 348 THR A CA 1
ATOM 2685 C C . THR A 1 348 ? 19.562 -28.625 -22.656 1 97 348 THR A C 1
ATOM 2687 O O . THR A 1 348 ? 19.875 -29.375 -23.578 1 97 348 THR A O 1
ATOM 2690 N N . GLY A 1 349 ? 19.797 -27.391 -22.703 1 94.75 349 GLY A N 1
ATOM 2691 C CA . GLY A 1 349 ? 20.5 -26.672 -23.734 1 94.75 349 GLY A CA 1
ATOM 2692 C C . GLY A 1 349 ? 20.469 -25.156 -23.547 1 94.75 349 GLY A C 1
ATOM 2693 O O . GLY A 1 349 ? 19.828 -24.672 -22.609 1 94.75 349 GLY A O 1
ATOM 2694 N N . THR A 1 350 ? 21.094 -24.469 -24.484 1 94.19 350 THR A N 1
ATOM 2695 C CA . THR A 1 350 ? 21.141 -23.016 -24.375 1 94.19 350 THR A CA 1
ATOM 2696 C C . THR A 1 350 ? 19.812 -22.391 -24.781 1 94.19 350 THR A C 1
ATOM 2698 O O . THR A 1 350 ? 19.531 -21.234 -24.453 1 94.19 350 THR A O 1
ATOM 2701 N N . GLU A 1 351 ? 19 -23.156 -25.469 1 93.5 351 GLU A N 1
ATOM 2702 C CA . GLU A 1 351 ? 17.703 -22.656 -25.891 1 93.5 351 GLU A CA 1
ATOM 2703 C C . GLU A 1 351 ? 16.594 -23.625 -25.516 1 93.5 351 GLU A C 1
ATOM 2705 O O . GLU A 1 351 ? 15.461 -23.5 -25.984 1 93.5 351 GLU A O 1
ATOM 2710 N N . GLY A 1 352 ? 16.906 -24.625 -24.797 1 94.38 352 GLY A N 1
ATOM 2711 C CA . GLY A 1 352 ? 15.93 -25.609 -24.359 1 94.38 352 GLY A CA 1
ATOM 2712 C C . GLY A 1 352 ? 15.375 -25.328 -22.969 1 94.38 352 GLY A C 1
ATOM 2713 O O . GLY A 1 352 ? 15.859 -24.438 -22.281 1 94.38 352 GLY A O 1
ATOM 2714 N N . PRO A 1 353 ? 14.406 -26.109 -22.625 1 96.44 353 PRO A N 1
ATOM 2715 C CA . PRO A 1 353 ? 13.781 -25.875 -21.328 1 96.44 353 PRO A CA 1
ATOM 2716 C C . PRO A 1 353 ? 14.734 -26.094 -20.156 1 96.44 353 PRO A C 1
ATOM 2718 O O . PRO A 1 353 ? 15.57 -27 -20.203 1 96.44 353 PRO A O 1
ATOM 2721 N N . CYS A 1 354 ? 14.711 -25.25 -19.203 1 98.31 354 CYS A N 1
ATOM 2722 C CA . CYS A 1 354 ? 15.422 -25.391 -17.922 1 98.31 354 CYS A CA 1
ATOM 2723 C C . CYS A 1 354 ? 14.453 -25.766 -16.812 1 98.31 354 CYS A C 1
ATOM 2725 O O . CYS A 1 354 ? 13.492 -25.047 -16.547 1 98.31 354 CYS A O 1
ATOM 2727 N N . GLY A 1 355 ? 14.703 -26.875 -16.141 1 98.5 355 GLY A N 1
ATOM 2728 C CA . GLY A 1 355 ? 13.898 -27.281 -14.992 1 98.5 355 GLY A CA 1
ATOM 2729 C C . GLY A 1 355 ? 14.469 -26.812 -13.664 1 98.5 355 GLY A C 1
ATOM 2730 O O . GLY A 1 355 ? 15.68 -26.906 -13.43 1 98.5 355 GLY A O 1
ATOM 2731 N N . ILE A 1 356 ? 13.672 -26.266 -12.867 1 98.75 356 ILE A N 1
ATOM 2732 C CA . ILE A 1 356 ? 14.078 -25.812 -11.547 1 98.75 356 ILE A CA 1
ATOM 2733 C C . ILE A 1 356 ? 13.367 -26.641 -10.477 1 98.75 356 ILE A C 1
ATOM 2735 O O . ILE A 1 356 ? 12.141 -26.766 -10.508 1 98.75 356 ILE A O 1
ATOM 2739 N N . ARG A 1 357 ? 14.109 -27.141 -9.547 1 98.19 357 ARG A N 1
ATOM 2740 C CA . ARG A 1 357 ? 13.609 -27.984 -8.461 1 98.19 357 ARG A CA 1
ATOM 2741 C C . ARG A 1 357 ? 14.344 -27.688 -7.156 1 98.19 357 ARG A C 1
ATOM 2743 O O . ARG A 1 357 ? 15.398 -27.047 -7.164 1 98.19 357 ARG A O 1
ATOM 2750 N N . GLY A 1 358 ? 13.742 -28.109 -6.062 1 97.75 358 GLY A N 1
ATOM 2751 C CA . GLY A 1 358 ? 14.344 -27.969 -4.746 1 97.75 358 GLY A CA 1
ATOM 2752 C C . GLY A 1 358 ? 14.125 -29.188 -3.865 1 97.75 358 GLY A C 1
ATOM 2753 O O . GLY A 1 358 ? 13.07 -29.828 -3.932 1 97.75 358 GLY A O 1
ATOM 2754 N N . PRO A 1 359 ? 15.125 -29.469 -3.062 1 97.12 359 PRO A N 1
ATOM 2755 C CA . PRO A 1 359 ? 15.008 -30.672 -2.225 1 97.12 359 PRO A CA 1
ATOM 2756 C C . PRO A 1 359 ? 13.859 -30.578 -1.225 1 97.12 359 PRO A C 1
ATOM 2758 O O . PRO A 1 359 ? 13.273 -31.594 -0.852 1 97.12 359 PRO A O 1
ATOM 2761 N N . GLU A 1 360 ? 13.523 -29.375 -0.765 1 96.62 360 GLU A N 1
ATOM 2762 C CA . GLU A 1 360 ? 12.43 -29.203 0.19 1 96.62 360 GLU A CA 1
ATOM 2763 C C . GLU A 1 360 ? 11.102 -28.984 -0.524 1 96.62 360 GLU A C 1
ATOM 2765 O O . GLU A 1 360 ? 10.078 -28.75 0.121 1 96.62 360 GLU A O 1
ATOM 2770 N N . ASP A 1 361 ? 11.125 -29 -1.864 1 96.38 361 ASP A N 1
ATOM 2771 C CA . ASP A 1 361 ? 9.945 -28.906 -2.719 1 96.38 361 ASP A CA 1
ATOM 2772 C C . ASP A 1 361 ? 9.844 -30.125 -3.648 1 96.38 361 ASP A C 1
ATOM 2774 O O . ASP A 1 361 ? 9.805 -29.969 -4.871 1 96.38 361 ASP A O 1
ATOM 2778 N N . PRO A 1 362 ? 9.742 -31.266 -3.166 1 93.12 362 PRO A N 1
ATOM 2779 C CA . PRO A 1 362 ? 9.898 -32.469 -3.998 1 93.12 362 PRO A CA 1
ATOM 2780 C C . PRO A 1 362 ? 8.773 -32.594 -5.023 1 93.12 362 PRO A C 1
ATOM 2782 O O . PRO A 1 362 ? 8.961 -33.25 -6.055 1 93.12 362 PRO A O 1
ATOM 2785 N N . ASP A 1 363 ? 7.66 -32.062 -4.801 1 94.31 363 ASP A N 1
ATOM 2786 C CA . ASP A 1 363 ? 6.504 -32.219 -5.672 1 94.31 363 ASP A CA 1
ATOM 2787 C C . ASP A 1 363 ? 6.348 -31.047 -6.629 1 94.31 363 ASP A C 1
ATOM 2789 O O . ASP A 1 363 ? 5.309 -30.906 -7.277 1 94.31 363 ASP A O 1
ATOM 2793 N N . TYR A 1 364 ? 7.344 -30.234 -6.691 1 98.31 364 TYR A N 1
ATOM 2794 C CA . TYR A 1 364 ? 7.203 -28.969 -7.402 1 98.31 364 TYR A CA 1
ATOM 2795 C C . TYR A 1 364 ? 8.328 -28.781 -8.414 1 98.31 364 TYR A C 1
ATOM 2797 O O . TYR A 1 364 ? 9.508 -28.953 -8.078 1 98.31 364 TYR A O 1
ATOM 2805 N N . THR A 1 365 ? 7.98 -28.516 -9.648 1 98.5 365 THR A N 1
ATOM 2806 C CA . THR A 1 365 ? 8.938 -28.234 -10.711 1 98.5 365 THR A CA 1
ATOM 2807 C C . THR A 1 365 ? 8.484 -27.031 -11.531 1 98.5 365 THR A C 1
ATOM 2809 O O . THR A 1 365 ? 7.312 -26.922 -11.891 1 98.5 365 THR A O 1
ATOM 2812 N N . VAL A 1 366 ? 9.391 -26.172 -11.805 1 98.75 366 VAL A N 1
ATOM 2813 C CA . VAL A 1 366 ? 9.117 -25.062 -12.703 1 98.75 366 VAL A CA 1
ATOM 2814 C C . VAL A 1 366 ? 10.062 -25.125 -13.898 1 98.75 366 VAL A C 1
ATOM 2816 O O . VAL A 1 366 ? 11.242 -25.438 -13.75 1 98.75 366 VAL A O 1
ATOM 2819 N N . ILE A 1 367 ? 9.508 -24.875 -15.062 1 98.44 367 ILE A N 1
ATOM 2820 C CA . ILE A 1 367 ? 10.305 -24.766 -16.281 1 98.44 367 ILE A CA 1
ATOM 2821 C C . ILE A 1 367 ? 10.375 -23.312 -16.719 1 98.44 367 ILE A C 1
ATOM 2823 O O . ILE A 1 367 ? 9.367 -22.609 -16.719 1 98.44 367 ILE A O 1
ATOM 2827 N N . ILE A 1 368 ? 11.562 -22.875 -17.047 1 98.31 368 ILE A N 1
ATOM 2828 C CA . ILE A 1 368 ? 11.766 -21.562 -17.656 1 98.31 368 ILE A CA 1
ATOM 2829 C C . ILE A 1 368 ? 12.609 -21.703 -18.922 1 98.31 368 ILE A C 1
ATOM 2831 O O . ILE A 1 368 ? 13.562 -22.469 -18.953 1 98.31 368 ILE A O 1
ATOM 2835 N N . MET A 1 369 ? 12.242 -20.938 -19.922 1 97.19 369 MET A N 1
ATOM 2836 C CA . MET A 1 369 ? 12.977 -20.969 -21.172 1 97.19 369 MET A CA 1
ATOM 2837 C C . MET A 1 369 ? 14.078 -19.922 -21.188 1 97.19 369 MET A C 1
ATOM 2839 O O . MET A 1 369 ? 13.82 -18.734 -20.953 1 97.19 369 MET A O 1
ATOM 2843 N N . PRO A 1 370 ? 15.336 -20.359 -21.469 1 97.31 370 PRO A N 1
ATOM 2844 C CA . PRO A 1 370 ? 16.391 -19.359 -21.656 1 97.31 370 PRO A CA 1
ATOM 2845 C C . PRO A 1 370 ? 16.219 -18.547 -22.922 1 97.31 370 PRO A C 1
ATOM 2847 O O . PRO A 1 370 ? 15.352 -18.859 -23.75 1 97.31 370 PRO A O 1
ATOM 2850 N N . MET A 1 371 ? 16.984 -17.438 -22.984 1 95.31 371 MET A N 1
ATOM 2851 C CA . MET A 1 371 ? 16.984 -16.578 -24.156 1 95.31 371 MET A CA 1
ATOM 2852 C C . MET A 1 371 ? 18.219 -16.859 -25.031 1 95.31 371 MET A C 1
ATOM 2854 O O . MET A 1 371 ? 19.266 -17.25 -24.516 1 95.31 371 MET A O 1
ATOM 2858 N N . LYS A 1 372 ? 17.969 -16.578 -26.297 1 91.62 372 LYS A N 1
ATOM 2859 C CA . LYS A 1 372 ? 19.094 -16.734 -27.219 1 91.62 372 LYS A CA 1
ATOM 2860 C C . LYS A 1 372 ? 20.172 -15.695 -26.969 1 91.62 372 LYS A C 1
ATOM 2862 O O . LYS A 1 372 ? 19.875 -14.508 -26.844 1 91.62 372 LYS A O 1
ATOM 2867 N N . VAL A 1 373 ? 21.359 -16.172 -26.812 1 86.12 373 VAL A N 1
ATOM 2868 C CA . VAL A 1 373 ? 22.484 -15.266 -26.594 1 86.12 373 VAL A CA 1
ATOM 2869 C C . VAL A 1 373 ? 23.109 -14.883 -27.922 1 86.12 373 VAL A C 1
ATOM 2871 O O . VAL A 1 373 ? 23.469 -15.758 -28.719 1 86.12 373 VAL A O 1
ATOM 2874 N N . SER A 1 374 ? 22.891 -13.648 -28.406 1 74 374 SER A N 1
ATOM 2875 C CA . SER A 1 374 ? 23.531 -13.211 -29.641 1 74 374 SER A CA 1
ATOM 2876 C C . SER A 1 374 ? 25.031 -12.992 -29.453 1 74 374 SER A C 1
ATOM 2878 O O . SER A 1 374 ? 25.469 -12.57 -28.391 1 74 374 SER A O 1
ATOM 2880 N N . GLU A 1 375 ? 25.906 -13.734 -30.062 1 56.62 375 GLU A N 1
ATOM 2881 C CA . GLU A 1 375 ? 27.359 -13.539 -30.031 1 56.62 375 GLU A CA 1
ATOM 2882 C C . GLU A 1 375 ? 27.734 -12.086 -30.328 1 56.62 375 GLU A C 1
ATOM 2884 O O . GLU A 1 375 ? 27.406 -11.562 -31.406 1 56.62 375 GLU A O 1
ATOM 2889 N N . THR A 1 376 ? 27.516 -11.18 -29.562 1 46.31 376 THR A N 1
ATOM 2890 C CA . THR A 1 376 ? 28.141 -9.906 -29.906 1 46.31 376 THR A CA 1
ATOM 2891 C C . THR A 1 376 ? 29.656 -10.055 -30 1 46.31 376 THR A C 1
ATOM 2893 O O . THR A 1 376 ? 30.312 -10.445 -29.047 1 46.31 376 THR A O 1
ATOM 2896 N N . THR A 1 377 ? 30.234 -10.273 -31.188 1 38.62 377 THR A N 1
ATOM 2897 C CA . THR A 1 377 ? 31.656 -10.102 -31.484 1 38.62 377 THR A CA 1
ATOM 2898 C C . THR A 1 377 ? 32.188 -8.828 -30.828 1 38.62 377 THR A C 1
ATOM 2900 O O . THR A 1 377 ? 31.797 -7.723 -31.203 1 38.62 377 THR A O 1
ATOM 2903 N N . TYR A 1 378 ? 32.5 -8.844 -29.672 1 37.72 378 TYR A N 1
ATOM 2904 C CA . TYR A 1 378 ? 33.312 -7.766 -29.094 1 37.72 378 TYR A CA 1
ATOM 2905 C C . TYR A 1 378 ? 34.656 -7.656 -29.812 1 37.72 378 TYR A C 1
ATOM 2907 O O . TYR A 1 378 ? 35.406 -8.625 -29.859 1 37.72 378 TYR A O 1
ATOM 2915 N N . TYR A 1 379 ? 34.875 -6.805 -30.844 1 34.09 379 TYR A N 1
ATOM 2916 C CA . TYR A 1 379 ? 36.156 -6.391 -31.375 1 34.09 379 TYR A CA 1
ATOM 2917 C C . TYR A 1 379 ? 37.094 -5.934 -30.25 1 34.09 379 TYR A C 1
ATOM 2919 O O . TYR A 1 379 ? 36.75 -5.035 -29.484 1 34.09 379 TYR A O 1
ATOM 2927 N N . SER A 1 380 ? 37.906 -6.828 -29.688 1 33.78 380 SER A N 1
ATOM 2928 C CA . SER A 1 380 ? 39.062 -6.383 -28.891 1 33.78 380 SER A CA 1
ATOM 2929 C C . SER A 1 380 ? 39.875 -5.355 -29.656 1 33.78 380 SER A C 1
ATOM 2931 O O . SER A 1 380 ? 40.188 -5.551 -30.844 1 33.78 380 SER A O 1
ATOM 2933 N N . GLU A 1 381 ? 39.875 -4.164 -29.312 1 31.69 381 GLU A N 1
ATOM 2934 C CA . GLU A 1 381 ? 40.719 -3.092 -29.828 1 31.69 381 GLU A CA 1
ATOM 2935 C C . GLU A 1 381 ? 42.188 -3.465 -29.766 1 31.69 381 GLU A C 1
ATOM 2937 O O . GLU A 1 381 ? 43.062 -2.637 -30.031 1 31.69 381 GLU A O 1
ATOM 2942 N N . GLU A 1 382 ? 42.719 -4.621 -29.391 1 30.75 382 GLU A N 1
ATOM 2943 C CA . GLU A 1 382 ? 44.156 -4.762 -29.547 1 30.75 382 GLU A CA 1
ATOM 2944 C C . GLU A 1 382 ? 44.562 -4.723 -31.016 1 30.75 382 GLU A C 1
ATOM 2946 O O . GLU A 1 382 ? 45.75 -4.625 -31.344 1 30.75 382 GLU A O 1
ATOM 2951 N N . ASP A 1 383 ? 43.812 -5.07 -31.984 1 26.83 383 ASP A N 1
ATOM 2952 C CA . ASP A 1 383 ? 44.469 -5.156 -33.281 1 26.83 383 ASP A CA 1
ATOM 2953 C C . ASP A 1 383 ? 44.562 -3.779 -33.938 1 26.83 383 ASP A C 1
ATOM 2955 O O . ASP A 1 383 ? 44.844 -3.674 -35.125 1 26.83 383 ASP A O 1
ATOM 2959 N N . VAL A 1 384 ? 44.312 -2.678 -33.344 1 20.73 384 VAL A N 1
ATOM 2960 C CA . VAL A 1 384 ? 44.812 -1.445 -33.938 1 20.73 384 VAL A CA 1
ATOM 2961 C C . VAL A 1 384 ? 46.031 -0.928 -33.156 1 20.73 384 VAL A C 1
ATOM 2963 O O . VAL A 1 384 ? 46 -0.896 -31.922 1 20.73 384 VAL A O 1
ATOM 2966 N N . MET B 1 1 ? 39.312 9.812 -8.734 1 96.94 1 MET B N 1
ATOM 2967 C CA . MET B 1 1 ? 38.656 9.602 -7.457 1 96.94 1 MET B CA 1
ATOM 2968 C C . MET B 1 1 ? 38.75 8.148 -7.023 1 96.94 1 MET B C 1
ATOM 2970 O O . MET B 1 1 ? 38.5 7.238 -7.812 1 96.94 1 MET B O 1
ATOM 2974 N N . LYS B 1 2 ? 39.25 7.895 -5.816 1 98.25 2 LYS B N 1
ATOM 2975 C CA . LYS B 1 2 ? 39.375 6.566 -5.219 1 98.25 2 LYS B CA 1
ATOM 2976 C C . LYS B 1 2 ? 39.125 6.617 -3.711 1 98.25 2 LYS B C 1
ATOM 2978 O O . LYS B 1 2 ? 39.781 7.383 -3 1 98.25 2 LYS B O 1
ATOM 2983 N N . LEU B 1 3 ? 38.219 5.828 -3.26 1 98.44 3 LEU B N 1
ATOM 2984 C CA . LEU B 1 3 ? 37.906 5.848 -1.836 1 98.44 3 LEU B CA 1
ATOM 2985 C C . LEU B 1 3 ? 37.281 4.531 -1.402 1 98.44 3 LEU B C 1
ATOM 2987 O O . LEU B 1 3 ? 36.844 3.738 -2.242 1 98.44 3 LEU B O 1
ATOM 2991 N N . THR B 1 4 ? 37.281 4.285 -0.108 1 98.44 4 THR B N 1
ATOM 2992 C CA . THR B 1 4 ? 36.531 3.211 0.529 1 98.44 4 THR B CA 1
ATOM 2993 C C . THR B 1 4 ? 35.594 3.766 1.599 1 98.44 4 THR B C 1
ATOM 2995 O O . THR B 1 4 ? 35.938 4.727 2.293 1 98.44 4 THR B O 1
ATOM 2998 N N . VAL B 1 5 ? 34.5 3.201 1.674 1 98.25 5 VAL B N 1
ATOM 2999 C CA . VAL B 1 5 ? 33.5 3.641 2.654 1 98.25 5 VAL B CA 1
ATOM 3000 C C . VAL B 1 5 ? 32.719 2.439 3.166 1 98.25 5 VAL B C 1
ATOM 3002 O O . VAL B 1 5 ? 32.594 1.421 2.479 1 98.25 5 VAL B O 1
ATOM 3005 N N . ASN B 1 6 ? 32.281 2.543 4.344 1 98.25 6 ASN B N 1
ATOM 3006 C CA . ASN B 1 6 ? 31.406 1.515 4.891 1 98.25 6 ASN B CA 1
ATOM 3007 C C . ASN B 1 6 ? 29.953 1.754 4.492 1 98.25 6 ASN B C 1
ATOM 3009 O O . ASN B 1 6 ? 29.422 2.85 4.688 1 98.25 6 ASN B O 1
ATOM 3013 N N . LYS B 1 7 ? 29.266 0.747 3.959 1 98 7 LYS B N 1
ATOM 3014 C CA . LYS B 1 7 ? 27.891 0.858 3.48 1 98 7 LYS B CA 1
ATOM 3015 C C . LYS B 1 7 ? 26.969 1.412 4.566 1 98 7 LYS B C 1
ATOM 3017 O O . LYS B 1 7 ? 26.172 2.311 4.309 1 98 7 LYS B O 1
ATOM 3022 N N . GLU B 1 8 ? 27.094 0.913 5.801 1 97.56 8 GLU B N 1
ATOM 3023 C CA . GLU B 1 8 ? 26.219 1.258 6.918 1 97.56 8 GLU B CA 1
ATOM 3024 C C . GLU B 1 8 ? 26.328 2.736 7.273 1 97.56 8 GLU B C 1
ATOM 3026 O O . GLU B 1 8 ? 25.406 3.316 7.852 1 97.56 8 GLU B O 1
ATOM 3031 N N . GLN B 1 9 ? 27.391 3.32 6.914 1 97 9 GLN B N 1
ATOM 3032 C CA . GLN B 1 9 ? 27.641 4.711 7.289 1 97 9 GLN B CA 1
ATOM 3033 C C . GLN B 1 9 ? 27.047 5.668 6.262 1 97 9 GLN B C 1
ATOM 3035 O O . GLN B 1 9 ? 26.828 6.844 6.559 1 97 9 GLN B O 1
ATOM 3040 N N . ILE B 1 10 ? 26.734 5.113 5.078 1 97.81 10 ILE B N 1
ATOM 3041 C CA . ILE B 1 10 ? 26.359 6.078 4.055 1 97.81 10 ILE B CA 1
ATOM 3042 C C . ILE B 1 10 ? 24.938 5.789 3.566 1 97.81 10 ILE B C 1
ATOM 3044 O O . ILE B 1 10 ? 24.312 6.641 2.941 1 97.81 10 ILE B O 1
ATOM 3048 N N . ILE B 1 11 ? 24.375 4.629 3.805 1 97.81 11 ILE B N 1
ATOM 3049 C CA . ILE B 1 11 ? 23.141 4.188 3.154 1 97.81 11 ILE B CA 1
ATOM 3050 C C . ILE B 1 11 ? 21.984 5.102 3.553 1 97.81 11 ILE B C 1
ATOM 3052 O O . ILE B 1 11 ? 21.141 5.445 2.719 1 97.81 11 ILE B O 1
ATOM 3056 N N . GLU B 1 12 ? 21.906 5.473 4.805 1 95.81 12 GLU B N 1
ATOM 3057 C CA . GLU B 1 12 ? 20.812 6.359 5.223 1 95.81 12 GLU B CA 1
ATOM 3058 C C . GLU B 1 12 ? 20.906 7.711 4.52 1 95.81 12 GLU B C 1
ATOM 3060 O O . GLU B 1 12 ? 19.891 8.234 4.047 1 95.81 12 GLU B O 1
ATOM 3065 N N . GLY B 1 13 ? 22.094 8.258 4.504 1 96.69 13 GLY B N 1
ATOM 3066 C CA . GLY B 1 13 ? 22.312 9.508 3.795 1 96.69 13 GLY B CA 1
ATOM 3067 C C . GLY B 1 13 ? 21.984 9.422 2.316 1 96.69 13 GLY B C 1
ATOM 3068 O O . GLY B 1 13 ? 21.391 10.344 1.75 1 96.69 13 GLY B O 1
ATOM 3069 N N . LEU B 1 14 ? 22.359 8.312 1.746 1 97.88 14 LEU B N 1
ATOM 3070 C CA . LEU B 1 14 ? 22.062 8.078 0.338 1 97.88 14 LEU B CA 1
ATOM 3071 C C . LEU B 1 14 ? 20.562 8.047 0.102 1 97.88 14 LEU B C 1
ATOM 3073 O O . LEU B 1 14 ? 20.078 8.609 -0.884 1 97.88 14 LEU B O 1
ATOM 3077 N N . GLN B 1 15 ? 19.875 7.434 0.936 1 96.88 15 GLN B N 1
ATOM 3078 C CA . GLN B 1 15 ? 18.422 7.359 0.808 1 96.88 15 GLN B CA 1
ATOM 3079 C C . GLN B 1 15 ? 17.781 8.742 0.948 1 96.88 15 GLN B C 1
ATOM 3081 O O . GLN B 1 15 ? 16.844 9.07 0.222 1 96.88 15 GLN B O 1
ATOM 3086 N N . LYS B 1 16 ? 18.281 9.523 1.879 1 96.5 16 LYS B N 1
ATOM 3087 C CA . LYS B 1 16 ? 17.797 10.891 2.039 1 96.5 16 LYS B CA 1
ATOM 3088 C C . LYS B 1 16 ? 18.078 11.719 0.792 1 96.5 16 LYS B C 1
ATOM 3090 O O . LYS B 1 16 ? 17.234 12.516 0.362 1 96.5 16 LYS B O 1
ATOM 3095 N N . ALA B 1 17 ? 19.234 11.516 0.241 1 96.62 17 ALA B N 1
ATOM 3096 C CA . ALA B 1 17 ? 19.594 12.211 -0.992 1 96.62 17 ALA B CA 1
ATOM 3097 C C . ALA B 1 17 ? 18.672 11.812 -2.139 1 96.62 17 ALA B C 1
ATOM 3099 O O . ALA B 1 17 ? 18.234 12.672 -2.91 1 96.62 17 ALA B O 1
ATOM 3100 N N . ALA B 1 18 ? 18.406 10.562 -2.211 1 94.75 18 ALA B N 1
ATOM 3101 C CA . ALA B 1 18 ? 17.547 10.047 -3.283 1 94.75 18 ALA B CA 1
ATOM 3102 C C . ALA B 1 18 ? 16.141 10.602 -3.176 1 94.75 18 ALA B C 1
ATOM 3104 O O . ALA B 1 18 ? 15.453 10.789 -4.188 1 94.75 18 ALA B O 1
ATOM 3105 N N . ALA B 1 19 ? 15.727 10.828 -2.002 1 92.56 19 ALA B N 1
ATOM 3106 C CA . ALA B 1 19 ? 14.367 11.32 -1.762 1 92.56 19 ALA B CA 1
ATOM 3107 C C . ALA B 1 19 ? 14.172 12.711 -2.348 1 92.56 19 ALA B C 1
ATOM 3109 O O . ALA B 1 19 ? 13.047 13.133 -2.615 1 92.56 19 ALA B O 1
ATOM 3110 N N . ILE B 1 20 ? 15.195 13.438 -2.57 1 92.94 20 ILE B N 1
ATOM 3111 C CA . ILE B 1 20 ? 15.148 14.82 -3.041 1 92.94 20 ILE B CA 1
ATOM 3112 C C . ILE B 1 20 ? 15.133 14.844 -4.566 1 92.94 20 ILE B C 1
ATOM 3114 O O . ILE B 1 20 ? 14.57 15.758 -5.172 1 92.94 20 ILE B O 1
ATOM 3118 N N . ILE B 1 21 ? 15.695 13.781 -5.117 1 90.88 21 ILE B N 1
ATOM 3119 C CA . ILE B 1 21 ? 15.82 13.727 -6.57 1 90.88 21 ILE B CA 1
ATOM 3120 C C . ILE B 1 21 ? 14.445 13.5 -7.199 1 90.88 21 ILE B C 1
ATOM 3122 O O . ILE B 1 21 ? 13.703 12.609 -6.781 1 90.88 21 ILE B O 1
ATOM 3126 N N . PRO B 1 22 ? 14.117 14.344 -8.156 1 85.75 22 PRO B N 1
ATOM 3127 C CA . PRO B 1 22 ? 12.82 14.164 -8.82 1 85.75 22 PRO B CA 1
ATOM 3128 C C . PRO B 1 22 ? 12.727 12.852 -9.586 1 85.75 22 PRO B C 1
ATOM 3130 O O . PRO B 1 22 ? 13.734 12.336 -10.07 1 85.75 22 PRO B O 1
ATOM 3133 N N . ALA B 1 23 ? 11.484 12.336 -9.625 1 74.12 23 ALA B N 1
ATOM 3134 C CA . ALA B 1 23 ? 11.258 11.078 -10.344 1 74.12 23 ALA B CA 1
ATOM 3135 C C . ALA B 1 23 ? 11.438 11.273 -11.852 1 74.12 23 ALA B C 1
ATOM 3137 O O . ALA B 1 23 ? 12 10.406 -12.531 1 74.12 23 ALA B O 1
ATOM 3138 N N . LYS B 1 24 ? 10.906 12.445 -12.281 1 74.19 24 LYS B N 1
ATOM 3139 C CA . LYS B 1 24 ? 10.984 12.719 -13.719 1 74.19 24 LYS B CA 1
ATOM 3140 C C . LYS B 1 24 ? 11.688 14.047 -13.977 1 74.19 24 LYS B C 1
ATOM 3142 O O . LYS B 1 24 ? 11.352 15.07 -13.367 1 74.19 24 LYS B O 1
ATOM 3147 N N . ALA B 1 25 ? 13.07 13.992 -14.234 1 67.44 25 ALA B N 1
ATOM 3148 C CA . ALA B 1 25 ? 13.742 15.242 -14.586 1 67.44 25 ALA B CA 1
ATOM 3149 C C . ALA B 1 25 ? 14.391 15.141 -15.961 1 67.44 25 ALA B C 1
ATOM 3151 O O . ALA B 1 25 ? 14.852 14.07 -16.359 1 67.44 25 ALA B O 1
ATOM 3152 N N . GLY B 1 26 ? 14.156 16.234 -16.625 1 69.88 26 GLY B N 1
ATOM 3153 C CA . GLY B 1 26 ? 14.75 16.297 -17.938 1 69.88 26 GLY B CA 1
ATOM 3154 C C . GLY B 1 26 ? 16.266 16.359 -17.922 1 69.88 26 GLY B C 1
ATOM 3155 O O . GLY B 1 26 ? 16.938 15.617 -18.641 1 69.88 26 GLY B O 1
ATOM 3156 N N . ALA B 1 27 ? 16.812 17.219 -16.938 1 77 27 ALA B N 1
ATOM 3157 C CA . ALA B 1 27 ? 18.266 17.391 -16.953 1 77 27 ALA B CA 1
ATOM 3158 C C . ALA B 1 27 ? 18.969 16.297 -16.141 1 77 27 ALA B C 1
ATOM 3160 O O . ALA B 1 27 ? 18.531 15.969 -15.039 1 77 27 ALA B O 1
ATOM 3161 N N . ALA B 1 28 ? 19.984 15.766 -16.703 1 74.94 28 ALA B N 1
ATOM 3162 C CA . ALA B 1 28 ? 20.719 14.648 -16.125 1 74.94 28 ALA B CA 1
ATOM 3163 C C . ALA B 1 28 ? 21.266 15 -14.742 1 74.94 28 ALA B C 1
ATOM 3165 O O . ALA B 1 28 ? 21.266 14.164 -13.836 1 74.94 28 ALA B O 1
ATOM 3166 N N . TYR B 1 29 ? 21.609 16.312 -14.578 1 79.69 29 TYR B N 1
ATOM 3167 C CA . TYR B 1 29 ? 22.234 16.672 -13.312 1 79.69 29 TYR B CA 1
ATOM 3168 C C . TYR B 1 29 ? 21.219 16.688 -12.18 1 79.69 29 TYR B C 1
ATOM 3170 O O . TYR B 1 29 ? 21.594 16.562 -11.008 1 79.69 29 TYR B O 1
ATOM 3178 N N . LEU B 1 30 ? 19.938 16.672 -12.547 1 83.94 30 LEU B N 1
ATOM 3179 C CA . LEU B 1 30 ? 18.891 16.656 -11.523 1 83.94 30 LEU B CA 1
ATOM 3180 C C . LEU B 1 30 ? 18.484 15.227 -11.18 1 83.94 30 LEU B C 1
ATOM 3182 O O . LEU B 1 30 ? 17.766 15 -10.211 1 83.94 30 LEU B O 1
ATOM 3186 N N . ARG B 1 31 ? 19 14.344 -11.867 1 88.75 31 ARG B N 1
ATOM 3187 C CA . ARG B 1 31 ? 18.75 12.938 -11.57 1 88.75 31 ARG B CA 1
ATOM 3188 C C . ARG B 1 31 ? 19.984 12.281 -10.953 1 88.75 31 ARG B C 1
ATOM 3190 O O . ARG B 1 31 ? 19.984 11.07 -10.703 1 88.75 31 ARG B O 1
ATOM 3197 N N . SER B 1 32 ? 20.953 13.117 -10.602 1 93.19 32 SER B N 1
ATOM 3198 C CA . SER B 1 32 ? 22.234 12.594 -10.141 1 93.19 32 SER B CA 1
ATOM 3199 C C . SER B 1 32 ? 22.406 12.797 -8.641 1 93.19 32 SER B C 1
ATOM 3201 O O . SER B 1 32 ? 21.875 13.75 -8.07 1 93.19 32 SER B O 1
ATOM 3203 N N . ILE B 1 33 ? 23.031 11.891 -8.094 1 96.62 33 ILE B N 1
ATOM 3204 C CA . ILE B 1 33 ? 23.656 12.086 -6.797 1 96.62 33 ILE B CA 1
ATOM 3205 C C . ILE B 1 33 ? 25.141 12.406 -6.984 1 96.62 33 ILE B C 1
ATOM 3207 O O . ILE B 1 33 ? 25.844 11.688 -7.695 1 96.62 33 ILE B O 1
ATOM 3211 N N . TRP B 1 34 ? 25.547 13.477 -6.387 1 97.12 34 TRP B N 1
ATOM 3212 C CA . TRP B 1 34 ? 26.938 13.914 -6.512 1 97.12 34 TRP B CA 1
ATOM 3213 C C . TRP B 1 34 ? 27.781 13.406 -5.344 1 97.12 34 TRP B C 1
ATOM 3215 O O . TRP B 1 34 ? 27.375 13.516 -4.184 1 97.12 34 TRP B O 1
ATOM 3225 N N . LEU B 1 35 ? 28.891 12.812 -5.711 1 98.25 35 LEU B N 1
ATOM 3226 C CA . LEU B 1 35 ? 29.844 12.273 -4.746 1 98.25 35 LEU B CA 1
ATOM 3227 C C . LEU B 1 35 ? 31.141 13.07 -4.762 1 98.25 35 LEU B C 1
ATOM 3229 O O . LEU B 1 35 ? 31.797 13.156 -5.797 1 98.25 35 LEU B O 1
ATOM 3233 N N . LYS B 1 36 ? 31.438 13.625 -3.635 1 98.31 36 LYS B N 1
ATOM 3234 C CA . LYS B 1 36 ? 32.688 14.352 -3.49 1 98.31 36 LYS B CA 1
ATOM 3235 C C . LYS B 1 36 ? 33.594 13.703 -2.434 1 98.31 36 LYS B C 1
ATOM 3237 O O . LYS B 1 36 ? 33.219 13.688 -1.249 1 98.31 36 LYS B O 1
ATOM 3242 N N . ALA B 1 37 ? 34.719 13.148 -2.873 1 98.31 37 ALA B N 1
ATOM 3243 C CA . ALA B 1 37 ? 35.688 12.539 -1.975 1 98.31 37 ALA B CA 1
ATOM 3244 C C . ALA B 1 37 ? 36.844 13.508 -1.679 1 98.31 37 ALA B C 1
ATOM 3246 O O . ALA B 1 37 ? 37.531 13.938 -2.592 1 98.31 37 ALA B O 1
ATOM 3247 N N . GLU B 1 38 ? 36.969 13.828 -0.441 1 96.62 38 GLU B N 1
ATOM 3248 C CA . GLU B 1 38 ? 38.062 14.695 -0.034 1 96.62 38 GLU B CA 1
ATOM 3249 C C . GLU B 1 38 ? 38.25 14.672 1.479 1 96.62 38 GLU B C 1
ATOM 3251 O O . GLU B 1 38 ? 37.312 14.453 2.23 1 96.62 38 GLU B O 1
ATOM 3256 N N . GLU B 1 39 ? 39.5 14.859 1.917 1 91.31 39 GLU B N 1
ATOM 3257 C CA . GLU B 1 39 ? 39.875 15.109 3.309 1 91.31 39 GLU B CA 1
ATOM 3258 C C . GLU B 1 39 ? 39.25 14.062 4.238 1 91.31 39 GLU B C 1
ATOM 3260 O O . GLU B 1 39 ? 38.625 14.414 5.246 1 91.31 39 GLU B O 1
ATOM 3265 N N . GLY B 1 40 ? 39.281 12.797 3.867 1 95 40 GLY B N 1
ATOM 3266 C CA . GLY B 1 40 ? 38.875 11.711 4.727 1 95 40 GLY B CA 1
ATOM 3267 C C . GLY B 1 40 ? 37.344 11.562 4.801 1 95 40 GLY B C 1
ATOM 3268 O O . GLY B 1 40 ? 36.844 10.906 5.707 1 95 40 GLY B O 1
ATOM 3269 N N . SER B 1 41 ? 36.656 12.211 3.883 1 97.62 41 SER B N 1
ATOM 3270 C CA . SER B 1 41 ? 35.188 12.148 3.939 1 97.62 41 SER B CA 1
ATOM 3271 C C . SER B 1 41 ? 34.594 12.039 2.545 1 97.62 41 SER B C 1
ATOM 3273 O O . SER B 1 41 ? 35.25 12.375 1.553 1 97.62 41 SER B O 1
ATOM 3275 N N . LEU B 1 42 ? 33.469 11.5 2.479 1 98.56 42 LEU B N 1
ATOM 3276 C CA . LEU B 1 42 ? 32.625 11.477 1.291 1 98.56 42 LEU B CA 1
ATOM 3277 C C . LEU B 1 42 ? 31.406 12.352 1.484 1 98.56 42 LEU B C 1
ATOM 3279 O O . LEU B 1 42 ? 30.594 12.109 2.393 1 98.56 42 LEU B O 1
ATOM 3283 N N . ALA B 1 43 ? 31.297 13.367 0.673 1 98.25 43 ALA B N 1
ATOM 3284 C CA . ALA B 1 43 ? 30.078 14.172 0.658 1 98.25 43 ALA B CA 1
ATOM 3285 C C . ALA B 1 43 ? 29.078 13.641 -0.37 1 98.25 43 ALA B C 1
ATOM 3287 O O . ALA B 1 43 ? 29.438 13.375 -1.516 1 98.25 43 ALA B O 1
ATOM 3288 N N . VAL B 1 44 ? 27.891 13.43 0.044 1 98.25 44 VAL B N 1
ATOM 3289 C CA . VAL B 1 44 ? 26.766 13.031 -0.799 1 98.25 44 VAL B CA 1
ATOM 3290 C C . VAL B 1 44 ? 25.812 14.203 -0.968 1 98.25 44 VAL B C 1
ATOM 3292 O O . VAL B 1 44 ? 25.297 14.742 0.017 1 98.25 44 VAL B O 1
ATOM 3295 N N . MET B 1 45 ? 25.547 14.586 -2.27 1 97.38 45 MET B N 1
ATOM 3296 C CA . MET B 1 45 ? 24.766 15.797 -2.506 1 97.38 45 MET B CA 1
ATOM 3297 C C . MET B 1 45 ? 23.703 15.555 -3.564 1 97.38 45 MET B C 1
ATOM 3299 O O . MET B 1 45 ? 23.938 14.859 -4.555 1 97.38 45 MET B O 1
ATOM 3303 N N . SER B 1 46 ? 22.547 16.047 -3.365 1 96.25 46 SER B N 1
ATOM 3304 C CA . SER B 1 46 ? 21.453 15.984 -4.332 1 96.25 46 SER B CA 1
ATOM 3305 C C . SER B 1 46 ? 20.594 17.234 -4.281 1 96.25 46 SER B C 1
ATOM 3307 O O . SER B 1 46 ? 20.562 17.938 -3.262 1 96.25 46 SER B O 1
ATOM 3309 N N . THR B 1 47 ? 19.984 17.578 -5.387 1 95.19 47 THR B N 1
ATOM 3310 C CA . THR B 1 47 ? 19.125 18.766 -5.484 1 95.19 47 THR B CA 1
ATOM 3311 C C . THR B 1 47 ? 18.047 18.562 -6.551 1 95.19 47 THR B C 1
ATOM 3313 O O . THR B 1 47 ? 18.219 17.75 -7.461 1 95.19 47 THR B O 1
ATOM 3316 N N . ASP B 1 48 ? 16.922 19.203 -6.375 1 91.81 48 ASP B N 1
ATOM 3317 C CA . ASP B 1 48 ? 15.93 19.328 -7.441 1 91.81 48 ASP B CA 1
ATOM 3318 C C . ASP B 1 48 ? 15.938 20.734 -8.031 1 91.81 48 ASP B C 1
ATOM 3320 O O . ASP B 1 48 ? 14.922 21.203 -8.555 1 91.81 48 ASP B O 1
ATOM 3324 N N . ALA B 1 49 ? 17.062 21.391 -7.895 1 90.31 49 ALA B N 1
ATOM 3325 C CA . ALA B 1 49 ? 17.266 22.766 -8.328 1 90.31 49 ALA B CA 1
ATOM 3326 C C . ALA B 1 49 ? 16.859 23.766 -7.242 1 90.31 49 ALA B C 1
ATOM 3328 O O . ALA B 1 49 ? 17.359 24.891 -7.203 1 90.31 49 ALA B O 1
ATOM 3329 N N . ASN B 1 50 ? 15.984 23.391 -6.348 1 93.25 50 ASN B N 1
ATOM 3330 C CA . ASN B 1 50 ? 15.523 24.266 -5.277 1 93.25 50 ASN B CA 1
ATOM 3331 C C . ASN B 1 50 ? 15.961 23.75 -3.908 1 93.25 50 ASN B C 1
ATOM 3333 O O . ASN B 1 50 ? 16.766 24.391 -3.227 1 93.25 50 ASN B O 1
ATOM 3337 N N . ILE B 1 51 ? 15.555 22.562 -3.605 1 95.62 51 ILE B N 1
ATOM 3338 C CA . ILE B 1 51 ? 15.969 21.953 -2.346 1 95.62 51 ILE B CA 1
ATOM 3339 C C . ILE B 1 51 ? 17.344 21.312 -2.504 1 95.62 51 ILE B C 1
ATOM 3341 O O . ILE B 1 51 ? 17.641 20.719 -3.537 1 95.62 51 ILE B O 1
ATOM 3345 N N . GLU B 1 52 ? 18.188 21.484 -1.482 1 97 52 GLU B N 1
ATOM 3346 C CA . GLU B 1 52 ? 19.531 20.938 -1.514 1 97 52 GLU B CA 1
ATOM 3347 C C . GLU B 1 52 ? 19.812 20.078 -0.285 1 97 52 GLU B C 1
ATOM 3349 O O . GLU B 1 52 ? 19.578 20.5 0.846 1 97 52 GLU B O 1
ATOM 3354 N N . PHE B 1 53 ? 20.281 18.938 -0.459 1 97.5 53 PHE B N 1
ATOM 3355 C CA . PHE B 1 53 ? 20.734 18.047 0.608 1 97.5 53 PHE B CA 1
ATOM 3356 C C . PHE B 1 53 ? 22.234 17.812 0.512 1 97.5 53 PHE B C 1
ATOM 3358 O O . PHE B 1 53 ? 22.766 17.547 -0.574 1 97.5 53 PHE B O 1
ATOM 3365 N N . THR B 1 54 ? 22.906 17.891 1.588 1 97.88 54 THR B N 1
ATOM 3366 C CA . THR B 1 54 ? 24.312 17.516 1.694 1 97.88 54 THR B CA 1
ATOM 3367 C C . THR B 1 54 ? 24.562 16.656 2.928 1 97.88 54 THR B C 1
ATOM 3369 O O . THR B 1 54 ? 24.156 17.016 4.035 1 97.88 54 THR B O 1
ATOM 3372 N N . GLY B 1 55 ? 25.109 15.531 2.746 1 97.75 55 GLY B N 1
ATOM 3373 C CA . GLY B 1 55 ? 25.594 14.68 3.822 1 97.75 55 GLY B CA 1
ATOM 3374 C C . GLY B 1 55 ? 27.078 14.383 3.721 1 97.75 55 GLY B C 1
ATOM 3375 O O . GLY B 1 55 ? 27.594 14.164 2.625 1 97.75 55 GLY B O 1
ATOM 3376 N N . ARG B 1 56 ? 27.766 14.445 4.832 1 97.94 56 ARG B N 1
ATOM 3377 C CA . ARG B 1 56 ? 29.188 14.133 4.895 1 97.94 56 ARG B CA 1
ATOM 3378 C C . ARG B 1 56 ? 29.438 12.922 5.793 1 97.94 56 ARG B C 1
ATOM 3380 O O . ARG B 1 56 ? 29.031 12.914 6.957 1 97.94 56 ARG B O 1
ATOM 3387 N N . TYR B 1 57 ? 30.156 12 5.266 1 98.25 57 TYR B N 1
ATOM 3388 C CA . TYR B 1 57 ? 30.375 10.742 5.969 1 98.25 57 TYR B CA 1
ATOM 3389 C C . TYR B 1 57 ? 31.844 10.344 5.941 1 98.25 57 TYR B C 1
ATOM 3391 O O . TYR B 1 57 ? 32.562 10.648 4.984 1 98.25 57 TYR B O 1
ATOM 3399 N N . PRO B 1 58 ? 32.25 9.633 7 1 98 58 PRO B N 1
ATOM 3400 C CA . PRO B 1 58 ? 33.656 9.203 7.016 1 98 58 PRO B CA 1
ATOM 3401 C C . PRO B 1 58 ? 33.969 8.227 5.887 1 98 58 PRO B C 1
ATOM 3403 O O . PRO B 1 58 ? 33.156 7.355 5.562 1 98 58 PRO B O 1
ATOM 3406 N N . ALA B 1 59 ? 35.125 8.469 5.266 1 98.19 59 ALA B N 1
ATOM 3407 C CA . ALA B 1 59 ? 35.594 7.613 4.191 1 98.19 59 ALA B CA 1
ATOM 3408 C C . ALA B 1 59 ? 37.125 7.652 4.113 1 98.19 59 ALA B C 1
ATOM 3410 O O . ALA B 1 59 ? 37.75 8.617 4.562 1 98.19 59 ALA B O 1
ATOM 3411 N N . GLU B 1 60 ? 37.688 6.602 3.713 1 98.44 60 GLU B N 1
ATOM 3412 C CA . GLU B 1 60 ? 39.125 6.602 3.404 1 98.44 60 GLU B CA 1
ATOM 3413 C C . GLU B 1 60 ? 39.375 7.008 1.957 1 98.44 60 GLU B C 1
ATOM 3415 O O . GLU B 1 60 ? 39.156 6.223 1.035 1 98.44 60 GLU B O 1
ATOM 3420 N N . VAL B 1 61 ? 39.969 8.195 1.796 1 98.44 61 VAL B N 1
ATOM 3421 C CA . VAL B 1 61 ? 40.125 8.758 0.458 1 98.44 61 VAL B CA 1
ATOM 3422 C C . VAL B 1 61 ? 41.594 8.648 0.023 1 98.44 61 VAL B C 1
ATOM 3424 O O . VAL B 1 61 ? 42.469 9.219 0.66 1 98.44 61 VAL B O 1
ATOM 3427 N N . SER B 1 62 ? 41.812 7.93 -1.021 1 98 62 SER B N 1
ATOM 3428 C CA . SER B 1 62 ? 43.156 7.836 -1.592 1 98 62 SER B CA 1
ATOM 3429 C C . SER B 1 62 ? 43.375 8.883 -2.682 1 98 62 SER B C 1
ATOM 3431 O O . SER B 1 62 ? 44.469 9.445 -2.807 1 98 62 SER B O 1
ATOM 3433 N N . GLN B 1 63 ? 42.375 9.109 -3.512 1 97.62 63 GLN B N 1
ATOM 3434 C CA . GLN B 1 63 ? 42.375 10.141 -4.547 1 97.62 63 GLN B CA 1
ATOM 3435 C C . GLN B 1 63 ? 41.094 10.969 -4.496 1 97.62 63 GLN B C 1
ATOM 3437 O O . GLN B 1 63 ? 40 10.422 -4.613 1 97.62 63 GLN B O 1
ATOM 3442 N N . PRO B 1 64 ? 41.219 12.234 -4.305 1 97.88 64 PRO B N 1
ATOM 3443 C CA . PRO B 1 64 ? 40.031 13.086 -4.266 1 97.88 64 PRO B CA 1
ATOM 3444 C C . PRO B 1 64 ? 39.312 13.188 -5.617 1 97.88 64 PRO B C 1
ATOM 3446 O O . PRO B 1 64 ? 39.906 12.867 -6.648 1 97.88 64 PRO B O 1
ATOM 3449 N N . GLY B 1 65 ? 38.062 13.578 -5.594 1 97.19 65 GLY B N 1
ATOM 3450 C CA . GLY B 1 65 ? 37.312 13.766 -6.824 1 97.19 65 GLY B CA 1
ATOM 3451 C C . GLY B 1 65 ? 35.844 14.109 -6.586 1 97.19 65 GLY B C 1
ATOM 3452 O O . GLY B 1 65 ? 35.375 14.062 -5.453 1 97.19 65 GLY B O 1
ATOM 3453 N N . LEU B 1 66 ? 35.219 14.602 -7.668 1 97 66 LEU B N 1
ATOM 3454 C CA . LEU B 1 66 ? 33.812 14.945 -7.699 1 97 66 LEU B CA 1
ATOM 3455 C C . LEU B 1 66 ? 33.125 14.391 -8.953 1 97 66 LEU B C 1
ATOM 3457 O O . LEU B 1 66 ? 33.562 14.703 -10.07 1 97 66 LEU B O 1
ATOM 3461 N N . ILE B 1 67 ? 32.125 13.547 -8.727 1 96.62 67 ILE B N 1
ATOM 3462 C CA . ILE B 1 67 ? 31.422 12.961 -9.867 1 96.62 67 ILE B CA 1
ATOM 3463 C C . ILE B 1 67 ? 29.938 12.867 -9.555 1 96.62 67 ILE B C 1
ATOM 3465 O O . ILE B 1 67 ? 29.531 12.891 -8.391 1 96.62 67 ILE B O 1
ATOM 3469 N N . GLY B 1 68 ? 29.141 12.828 -10.594 1 95.75 68 GLY B N 1
ATOM 3470 C CA . GLY B 1 68 ? 27.719 12.508 -10.492 1 95.75 68 GLY B CA 1
ATOM 3471 C C . GLY B 1 68 ? 27.391 11.117 -10.984 1 95.75 68 GLY B C 1
ATOM 3472 O O . GLY B 1 68 ? 27.938 10.656 -11.984 1 95.75 68 GLY B O 1
ATOM 3473 N N . VAL B 1 69 ? 26.578 10.445 -10.258 1 95.56 69 VAL B N 1
ATOM 3474 C CA . VAL B 1 69 ? 26.078 9.148 -10.703 1 95.56 69 VAL B CA 1
ATOM 3475 C C . VAL B 1 69 ? 24.547 9.188 -10.789 1 95.56 69 VAL B C 1
ATOM 3477 O O . VAL B 1 69 ? 23.906 10.039 -10.172 1 95.56 69 VAL B O 1
ATOM 3480 N N . GLN B 1 70 ? 23.984 8.281 -11.578 1 91.88 70 GLN B N 1
ATOM 3481 C CA . GLN B 1 70 ? 22.531 8.172 -11.594 1 91.88 70 GLN B CA 1
ATOM 3482 C C . GLN B 1 70 ? 21.984 7.824 -10.211 1 91.88 70 GLN B C 1
ATOM 3484 O O . GLN B 1 70 ? 22.172 6.707 -9.734 1 91.88 70 GLN B O 1
ATOM 3489 N N . GLY B 1 71 ? 21.234 8.695 -9.656 1 92.69 71 GLY B N 1
ATOM 3490 C CA . GLY B 1 71 ? 20.953 8.688 -8.234 1 92.69 71 GLY B CA 1
ATOM 3491 C C . GLY B 1 71 ? 20.141 7.484 -7.793 1 92.69 71 GLY B C 1
ATOM 3492 O O . GLY B 1 71 ? 20.594 6.703 -6.953 1 92.69 71 GLY B O 1
ATOM 3493 N N . ARG B 1 72 ? 19.016 7.273 -8.328 1 90.56 72 ARG B N 1
ATOM 3494 C CA . ARG B 1 72 ? 18.109 6.23 -7.848 1 90.56 72 ARG B CA 1
ATOM 3495 C C . ARG B 1 72 ? 18.703 4.844 -8.07 1 90.56 72 ARG B C 1
ATOM 3497 O O . ARG B 1 72 ? 18.656 3.988 -7.184 1 90.56 72 ARG B O 1
ATOM 3504 N N . ALA B 1 73 ? 19.312 4.633 -9.195 1 92.38 73 ALA B N 1
ATOM 3505 C CA . ALA B 1 73 ? 19.953 3.35 -9.484 1 92.38 73 ALA B CA 1
ATOM 3506 C C . ALA B 1 73 ? 21.109 3.078 -8.516 1 92.38 73 ALA B C 1
ATOM 3508 O O . ALA B 1 73 ? 21.266 1.954 -8.031 1 92.38 73 ALA B O 1
ATOM 3509 N N . PHE B 1 74 ? 21.844 4.09 -8.273 1 96.56 74 PHE B N 1
ATOM 3510 C CA . PHE B 1 74 ? 22.984 3.967 -7.375 1 96.56 74 PHE B CA 1
ATOM 3511 C C . PHE B 1 74 ? 22.531 3.617 -5.965 1 96.56 74 PHE B C 1
ATOM 3513 O O . PHE B 1 74 ? 23.078 2.703 -5.34 1 96.56 74 PHE B O 1
ATOM 3520 N N . VAL B 1 75 ? 21.562 4.277 -5.484 1 97 75 VAL B N 1
ATOM 3521 C CA . VAL B 1 75 ? 21.078 4.051 -4.129 1 97 75 VAL B CA 1
ATOM 3522 C C . VAL B 1 75 ? 20.438 2.666 -4.035 1 97 75 VAL B C 1
ATOM 3524 O O . VAL B 1 75 ? 20.656 1.941 -3.061 1 97 75 VAL B O 1
ATOM 3527 N N . ASP B 1 76 ? 19.609 2.311 -4.984 1 96.12 76 ASP B N 1
ATOM 3528 C CA . ASP B 1 76 ? 19 0.984 -5 1 96.12 76 ASP B CA 1
ATOM 3529 C C . ASP B 1 76 ? 20.078 -0.109 -4.953 1 96.12 76 ASP B C 1
ATOM 3531 O O . ASP B 1 76 ? 19.906 -1.113 -4.258 1 96.12 76 ASP B O 1
ATOM 3535 N N . LEU B 1 77 ? 21.109 0.091 -5.711 1 97.81 77 LEU B N 1
ATOM 3536 C CA . LEU B 1 77 ? 22.219 -0.865 -5.73 1 97.81 77 LEU B CA 1
ATOM 3537 C C . LEU B 1 77 ? 22.875 -0.973 -4.355 1 97.81 77 LEU B C 1
ATOM 3539 O O . LEU B 1 77 ? 23 -2.07 -3.807 1 97.81 77 LEU B O 1
ATOM 3543 N N . VAL B 1 78 ? 23.281 0.149 -3.834 1 98.25 78 VAL B N 1
ATOM 3544 C CA . VAL B 1 78 ? 23.969 0.149 -2.549 1 98.25 78 VAL B CA 1
ATOM 3545 C C . VAL B 1 78 ? 23.078 -0.473 -1.479 1 98.25 78 VAL B C 1
ATOM 3547 O O . VAL B 1 78 ? 23.547 -1.24 -0.636 1 98.25 78 VAL B O 1
ATOM 3550 N N . ARG B 1 79 ? 21.828 -0.158 -1.503 1 97.62 79 ARG B N 1
ATOM 3551 C CA . ARG B 1 79 ? 20.859 -0.698 -0.542 1 97.62 79 ARG B CA 1
ATOM 3552 C C . ARG B 1 79 ? 20.844 -2.223 -0.584 1 97.62 79 ARG B C 1
ATOM 3554 O O . ARG B 1 79 ? 20.703 -2.875 0.451 1 97.62 79 ARG B O 1
ATOM 3561 N N . GLN B 1 80 ? 21 -2.775 -1.701 1 97.69 80 GLN B N 1
ATOM 3562 C CA . GLN B 1 80 ? 20.859 -4.219 -1.88 1 97.69 80 GLN B CA 1
ATOM 3563 C C . GLN B 1 80 ? 22.188 -4.93 -1.63 1 97.69 80 GLN B C 1
ATOM 3565 O O . GLN B 1 80 ? 22.234 -6.16 -1.534 1 97.69 80 GLN B O 1
ATOM 3570 N N . LEU B 1 81 ? 23.25 -4.227 -1.522 1 98.25 81 LEU B N 1
ATOM 3571 C CA . LEU B 1 81 ? 24.547 -4.84 -1.27 1 98.25 81 LEU B CA 1
ATOM 3572 C C . LEU B 1 81 ? 24.656 -5.324 0.173 1 98.25 81 LEU B C 1
ATOM 3574 O O . LEU B 1 81 ? 23.984 -4.793 1.06 1 98.25 81 LEU B O 1
ATOM 3578 N N . PRO B 1 82 ? 25.5 -6.352 0.417 1 96.62 82 PRO B N 1
ATOM 3579 C CA . PRO B 1 82 ? 25.734 -6.777 1.796 1 96.62 82 PRO B CA 1
ATOM 3580 C C . PRO B 1 82 ? 26.438 -5.711 2.635 1 96.62 82 PRO B C 1
ATOM 3582 O O . PRO B 1 82 ? 27.047 -4.797 2.084 1 96.62 82 PRO B O 1
ATOM 3585 N N . THR B 1 83 ? 26.297 -5.891 3.908 1 97.06 83 THR B N 1
ATOM 3586 C CA . THR B 1 83 ? 27 -5.008 4.832 1 97.06 83 THR B CA 1
ATOM 3587 C C . THR B 1 83 ? 28.516 -5.109 4.633 1 97.06 83 THR B C 1
ATOM 3589 O O . THR B 1 83 ? 29.016 -6.164 4.25 1 97.06 83 THR B O 1
ATOM 3592 N N . GLY B 1 84 ? 29.156 -3.924 4.863 1 97.69 84 GLY B N 1
ATOM 3593 C CA . GLY B 1 84 ? 30.609 -3.965 4.801 1 97.69 84 GLY B CA 1
ATOM 3594 C C . GLY B 1 84 ? 31.203 -2.844 3.971 1 97.69 84 GLY B C 1
ATOM 3595 O O . GLY B 1 84 ? 30.531 -1.845 3.697 1 97.69 84 GLY B O 1
ATOM 3596 N N . VAL B 1 85 ? 32.469 -3.004 3.564 1 98.25 85 VAL B N 1
ATOM 3597 C CA . VAL B 1 85 ? 33.25 -1.962 2.924 1 98.25 85 VAL B CA 1
ATOM 3598 C C . VAL B 1 85 ? 32.969 -1.951 1.421 1 98.25 85 VAL B C 1
ATOM 3600 O O . VAL B 1 85 ? 32.938 -3.006 0.784 1 98.25 85 VAL B O 1
ATOM 3603 N N . LEU B 1 86 ? 32.781 -0.806 0.882 1 98.69 86 LEU B N 1
ATOM 3604 C CA . LEU B 1 86 ? 32.625 -0.56 -0.549 1 98.69 86 LEU B CA 1
ATOM 3605 C C . LEU B 1 86 ? 33.844 0.161 -1.105 1 98.69 86 LEU B C 1
ATOM 3607 O O . LEU B 1 86 ? 34.344 1.127 -0.509 1 98.69 86 LEU B O 1
ATOM 3611 N N . ASN B 1 87 ? 34.344 -0.347 -2.205 1 98.69 87 ASN B N 1
ATOM 3612 C CA . ASN B 1 87 ? 35.406 0.32 -2.92 1 98.69 87 ASN B CA 1
ATOM 3613 C C . ASN B 1 87 ? 34.906 1.089 -4.133 1 98.69 87 ASN B C 1
ATOM 3615 O O . ASN B 1 87 ? 34.25 0.512 -5.012 1 98.69 87 ASN B O 1
ATOM 3619 N N . LEU B 1 88 ? 35.188 2.375 -4.203 1 98.69 88 LEU B N 1
ATOM 3620 C CA . LEU B 1 88 ? 34.781 3.229 -5.316 1 98.69 88 LEU B CA 1
ATOM 3621 C C . LEU B 1 88 ? 36 3.812 -6.02 1 98.69 88 LEU B C 1
ATOM 3623 O O . LEU B 1 88 ? 36.844 4.457 -5.387 1 98.69 88 LEU B O 1
ATOM 3627 N N . THR B 1 89 ? 36.062 3.553 -7.297 1 98.38 89 THR B N 1
ATOM 3628 C CA . THR B 1 89 ? 37.188 4.055 -8.086 1 98.38 89 THR B CA 1
ATOM 3629 C C . THR B 1 89 ? 36.688 4.621 -9.414 1 98.38 89 THR B C 1
ATOM 3631 O O . THR B 1 89 ? 36 3.93 -10.18 1 98.38 89 THR B O 1
ATOM 3634 N N . LEU B 1 90 ? 37.031 5.848 -9.656 1 97.81 90 LEU B N 1
ATOM 3635 C CA . LEU B 1 90 ? 36.75 6.414 -10.969 1 97.81 90 LEU B CA 1
ATOM 3636 C C . LEU B 1 90 ? 37.781 5.945 -12 1 97.81 90 LEU B C 1
ATOM 3638 O O . LEU B 1 90 ? 38.969 6.133 -11.805 1 97.81 90 LEU B O 1
ATOM 3642 N N . ASP B 1 91 ? 37.219 5.254 -12.969 1 93.69 91 ASP B N 1
ATOM 3643 C CA . ASP B 1 91 ? 38.031 4.922 -14.125 1 93.69 91 ASP B CA 1
ATOM 3644 C C . ASP B 1 91 ? 38.031 6.051 -15.156 1 93.69 91 ASP B C 1
ATOM 3646 O O . ASP B 1 91 ? 37.094 6.164 -15.945 1 93.69 91 ASP B O 1
ATOM 3650 N N . GLU B 1 92 ? 39.062 6.777 -15.211 1 86.44 92 GLU B N 1
ATOM 3651 C CA . GLU B 1 92 ? 39.125 7.961 -16.062 1 86.44 92 GLU B CA 1
ATOM 3652 C C . GLU B 1 92 ? 39.094 7.586 -17.531 1 86.44 92 GLU B C 1
ATOM 3654 O O . GLU B 1 92 ? 38.562 8.344 -18.359 1 86.44 92 GLU B O 1
ATOM 3659 N N . ALA B 1 93 ? 39.625 6.469 -17.812 1 88.56 93 ALA B N 1
ATOM 3660 C CA . ALA B 1 93 ? 39.688 6.035 -19.203 1 88.56 93 ALA B CA 1
ATOM 3661 C C . ALA B 1 93 ? 38.312 5.738 -19.766 1 88.56 93 ALA B C 1
ATOM 3663 O O . ALA B 1 93 ? 37.969 6.172 -20.875 1 88.56 93 ALA B O 1
ATOM 3664 N N . SER B 1 94 ? 37.469 5.148 -19.047 1 86.62 94 SER B N 1
ATOM 3665 C CA . SER B 1 94 ? 36.156 4.73 -19.531 1 86.62 94 SER B CA 1
ATOM 3666 C C . SER B 1 94 ? 35.094 5.723 -19.109 1 86.62 94 SER B C 1
ATOM 3668 O O . SER B 1 94 ? 34 5.719 -19.656 1 86.62 94 SER B O 1
ATOM 3670 N N . GLY B 1 95 ? 35.438 6.578 -18.172 1 89.06 95 GLY B N 1
ATOM 3671 C CA . GLY B 1 95 ? 34.469 7.512 -17.656 1 89.06 95 GLY B CA 1
ATOM 3672 C C . GLY B 1 95 ? 33.406 6.848 -16.781 1 89.06 95 GLY B C 1
ATOM 3673 O O . GLY B 1 95 ? 32.25 7.262 -16.781 1 89.06 95 GLY B O 1
ATOM 3674 N N . ASN B 1 96 ? 33.75 5.727 -16.172 1 95.56 96 ASN B N 1
ATOM 3675 C CA . ASN B 1 96 ? 32.812 5.02 -15.312 1 95.56 96 ASN B CA 1
ATOM 3676 C C . ASN B 1 96 ? 33.312 4.965 -13.875 1 95.56 96 ASN B C 1
ATOM 3678 O O . ASN B 1 96 ? 34.5 4.992 -13.633 1 95.56 96 ASN B O 1
ATOM 3682 N N . LEU B 1 97 ? 32.406 4.969 -13 1 97.5 97 LEU B N 1
ATOM 3683 C CA . LEU B 1 97 ? 32.688 4.66 -11.602 1 97.5 97 LEU B CA 1
ATOM 3684 C C . LEU B 1 97 ? 32.656 3.156 -11.359 1 97.5 97 LEU B C 1
ATOM 3686 O O . LEU B 1 97 ? 31.672 2.498 -11.641 1 97.5 97 LEU B O 1
ATOM 3690 N N . LEU B 1 98 ? 33.75 2.648 -10.883 1 98.06 98 LEU B N 1
ATOM 3691 C CA . LEU B 1 98 ? 33.812 1.246 -10.492 1 98.06 98 LEU B CA 1
ATOM 3692 C C . LEU B 1 98 ? 33.438 1.074 -9.023 1 98.06 98 LEU B C 1
ATOM 3694 O O . LEU B 1 98 ? 34.062 1.679 -8.148 1 98.06 98 LEU B O 1
ATOM 3698 N N . LEU B 1 99 ? 32.406 0.366 -8.742 1 98.44 99 LEU B N 1
ATOM 3699 C CA . LEU B 1 99 ? 32 -0.022 -7.395 1 98.44 99 LEU B CA 1
ATOM 3700 C C . LEU B 1 99 ? 32.25 -1.512 -7.168 1 98.44 99 LEU B C 1
ATOM 3702 O O . LEU B 1 99 ? 31.719 -2.348 -7.898 1 98.44 99 LEU B O 1
ATOM 3706 N N . GLU B 1 100 ? 33 -1.789 -6.125 1 98.5 100 GLU B N 1
ATOM 3707 C CA . GLU B 1 100 ? 33.375 -3.182 -5.887 1 98.5 100 GLU B CA 1
ATOM 3708 C C . GLU B 1 100 ? 33.125 -3.578 -4.434 1 98.5 100 GLU B C 1
ATOM 3710 O O . GLU B 1 100 ? 33.375 -2.783 -3.52 1 98.5 100 GLU B O 1
ATOM 3715 N N . GLN B 1 101 ? 32.719 -4.766 -4.234 1 97.94 101 GLN B N 1
ATOM 3716 C CA . GLN B 1 101 ? 32.625 -5.43 -2.939 1 97.94 101 GLN B CA 1
ATOM 3717 C C . GLN B 1 101 ? 32.812 -6.938 -3.078 1 97.94 101 GLN B C 1
ATOM 3719 O O . GLN B 1 101 ? 31.922 -7.645 -3.551 1 97.94 101 GLN B O 1
ATOM 3724 N N . GLY B 1 102 ? 34 -7.445 -2.621 1 95.31 102 GLY B N 1
ATOM 3725 C CA . GLY B 1 102 ? 34.281 -8.852 -2.816 1 95.31 102 GLY B CA 1
ATOM 3726 C C . GLY B 1 102 ? 34.312 -9.266 -4.277 1 95.31 102 GLY B C 1
ATOM 3727 O O . GLY B 1 102 ? 35.062 -8.711 -5.07 1 95.31 102 GLY B O 1
ATOM 3728 N N . ARG B 1 103 ? 33.406 -10.219 -4.629 1 95.62 103 ARG B N 1
ATOM 3729 C CA . ARG B 1 103 ? 33.344 -10.758 -5.98 1 95.62 103 ARG B CA 1
ATOM 3730 C C . ARG B 1 103 ? 32.281 -10.062 -6.812 1 95.62 103 ARG B C 1
ATOM 3732 O O . ARG B 1 103 ? 31.797 -10.617 -7.805 1 95.62 103 ARG B O 1
ATOM 3739 N N . ARG B 1 104 ? 31.875 -8.914 -6.461 1 97.94 104 ARG B N 1
ATOM 3740 C CA . ARG B 1 104 ? 30.875 -8.102 -7.152 1 97.94 104 ARG B CA 1
ATOM 3741 C C . ARG B 1 104 ? 31.516 -6.84 -7.734 1 97.94 104 ARG B C 1
ATOM 3743 O O . ARG B 1 104 ? 32.25 -6.125 -7.039 1 97.94 104 ARG B O 1
ATOM 3750 N N . VAL B 1 105 ? 31.219 -6.629 -8.945 1 98.12 105 VAL B N 1
ATOM 3751 C CA . VAL B 1 105 ? 31.797 -5.484 -9.641 1 98.12 105 VAL B CA 1
ATOM 3752 C C . VAL B 1 105 ? 30.719 -4.777 -10.461 1 98.12 105 VAL B C 1
ATOM 3754 O O . VAL B 1 105 ? 30.016 -5.41 -11.25 1 98.12 105 VAL B O 1
ATOM 3757 N N . TYR B 1 106 ? 30.641 -3.486 -10.289 1 98.25 106 TYR B N 1
ATOM 3758 C CA . TYR B 1 106 ? 29.703 -2.66 -11.031 1 98.25 106 TYR B CA 1
ATOM 3759 C C . TYR B 1 106 ? 30.406 -1.478 -11.688 1 98.25 106 TYR B C 1
ATOM 3761 O O . TYR B 1 106 ? 31.297 -0.875 -11.094 1 98.25 106 TYR B O 1
ATOM 3769 N N . LYS B 1 107 ? 30.047 -1.205 -12.844 1 97.56 107 LYS B N 1
ATOM 3770 C CA . LYS B 1 107 ? 30.5 -0.019 -13.562 1 97.56 107 LYS B CA 1
ATOM 3771 C C . LYS B 1 107 ? 29.344 0.935 -13.844 1 97.56 107 LYS B C 1
ATOM 3773 O O . LYS B 1 107 ? 28.422 0.585 -14.57 1 97.56 107 LYS B O 1
ATOM 3778 N N . LEU B 1 108 ? 29.5 2.1 -13.336 1 96.94 108 LEU B N 1
ATOM 3779 C CA . LEU B 1 108 ? 28.422 3.076 -13.438 1 96.94 108 LEU B CA 1
ATOM 3780 C C . LEU B 1 108 ? 28.875 4.297 -14.242 1 96.94 108 LEU B C 1
ATOM 3782 O O . LEU B 1 108 ? 29.922 4.879 -13.953 1 96.94 108 LEU B O 1
ATOM 3786 N N . PRO B 1 109 ? 28.031 4.664 -15.195 1 94.25 109 PRO B N 1
ATOM 3787 C CA . PRO B 1 109 ? 28.359 5.918 -15.883 1 94.25 109 PRO B CA 1
ATOM 3788 C C . PRO B 1 109 ? 28.344 7.125 -14.945 1 94.25 109 PRO B C 1
ATOM 3790 O O . PRO B 1 109 ? 27.562 7.156 -13.984 1 94.25 109 PRO B O 1
ATOM 3793 N N . VAL B 1 110 ? 29.234 8.086 -15.219 1 94.31 110 VAL B N 1
ATOM 3794 C CA . VAL B 1 110 ? 29.312 9.234 -14.32 1 94.31 110 VAL B CA 1
ATOM 3795 C C . VAL B 1 110 ? 29.109 10.523 -15.117 1 94.31 110 VAL B C 1
ATOM 3797 O O . VAL B 1 110 ? 29.328 10.547 -16.328 1 94.31 110 VAL B O 1
ATOM 3800 N N . SER B 1 111 ? 28.562 11.523 -14.5 1 92.06 111 SER B N 1
ATOM 3801 C CA . SER B 1 111 ? 28.594 12.898 -14.977 1 92.06 111 SER B CA 1
ATOM 3802 C C . SER B 1 111 ? 29.812 13.648 -14.43 1 92.06 111 SER B C 1
ATOM 3804 O O . SER B 1 111 ? 30.141 13.531 -13.25 1 92.06 111 SER B O 1
ATOM 3806 N N . GLY B 1 112 ? 30.375 14.414 -15.352 1 91.38 112 GLY B N 1
ATOM 3807 C CA . GLY B 1 112 ? 31.562 15.141 -14.969 1 91.38 112 GLY B CA 1
ATOM 3808 C C . GLY B 1 112 ? 31.297 16.297 -14.016 1 91.38 112 GLY B C 1
ATOM 3809 O O . GLY B 1 112 ? 30.156 16.766 -13.922 1 91.38 112 GLY B O 1
ATOM 3810 N N . SER B 1 113 ? 32.344 16.656 -13.297 1 92.69 113 SER B N 1
ATOM 3811 C CA . SER B 1 113 ? 32.281 17.688 -12.273 1 92.69 113 SER B CA 1
ATOM 3812 C C . SER B 1 113 ? 31.875 19.031 -12.883 1 92.69 113 SER B C 1
ATOM 3814 O O . SER B 1 113 ? 31.422 19.938 -12.172 1 92.69 113 SER B O 1
ATOM 3816 N N . GLU B 1 114 ? 32.031 19.172 -14.164 1 91.88 114 GLU B N 1
ATOM 3817 C CA . GLU B 1 114 ? 31.703 20.422 -14.828 1 91.88 114 GLU B CA 1
ATOM 3818 C C . GLU B 1 114 ? 30.219 20.719 -14.773 1 91.88 114 GLU B C 1
ATOM 3820 O O . GLU B 1 114 ? 29.797 21.859 -14.922 1 91.88 114 GLU B O 1
ATOM 3825 N N . TRP B 1 115 ? 29.453 19.703 -14.57 1 91.12 115 TRP B N 1
ATOM 3826 C CA . TRP B 1 115 ? 28 19.875 -14.555 1 91.12 115 TRP B CA 1
ATOM 3827 C C . TRP B 1 115 ? 27.5 20.141 -13.133 1 91.12 115 TRP B C 1
ATOM 3829 O O . TRP B 1 115 ? 26.312 20.391 -12.93 1 91.12 115 TRP B O 1
ATOM 3839 N N . PHE B 1 116 ? 28.406 20.078 -12.219 1 93.69 116 PHE B N 1
ATOM 3840 C CA . PHE B 1 116 ? 28.031 20.266 -10.82 1 93.69 116 PHE B CA 1
ATOM 3841 C C . PHE B 1 116 ? 27.891 21.75 -10.5 1 93.69 116 PHE B C 1
ATOM 3843 O O . PHE B 1 116 ? 28.719 22.562 -10.93 1 93.69 116 PHE B O 1
ATOM 3850 N N . GLN B 1 117 ? 26.844 22.047 -9.758 1 91.62 117 GLN B N 1
ATOM 3851 C CA . GLN B 1 117 ? 26.656 23.391 -9.211 1 91.62 117 GLN B CA 1
ATOM 3852 C C . GLN B 1 117 ? 26.797 23.391 -7.691 1 91.62 117 GLN B C 1
ATOM 3854 O O . GLN B 1 117 ? 26.328 22.484 -7.016 1 91.62 117 GLN B O 1
ATOM 3859 N N . ASN B 1 118 ? 27.375 24.422 -7.215 1 93.06 118 ASN B N 1
ATOM 3860 C CA . ASN B 1 118 ? 27.625 24.484 -5.781 1 93.06 118 ASN B CA 1
ATOM 3861 C C . ASN B 1 118 ? 26.328 24.641 -4.984 1 93.06 118 ASN B C 1
ATOM 3863 O O . ASN B 1 118 ? 25.422 25.359 -5.402 1 93.06 118 ASN B O 1
ATOM 3867 N N . PHE B 1 119 ? 26.406 23.969 -3.871 1 94.56 119 PHE B N 1
ATOM 3868 C CA . PHE B 1 119 ? 25.281 24.062 -2.945 1 94.56 119 PHE B CA 1
ATOM 3869 C C . PHE B 1 119 ? 25.484 25.203 -1.947 1 94.56 119 PHE B C 1
ATOM 3871 O O . PHE B 1 119 ? 26.625 25.625 -1.71 1 94.56 119 PHE B O 1
ATOM 3878 N N . SER B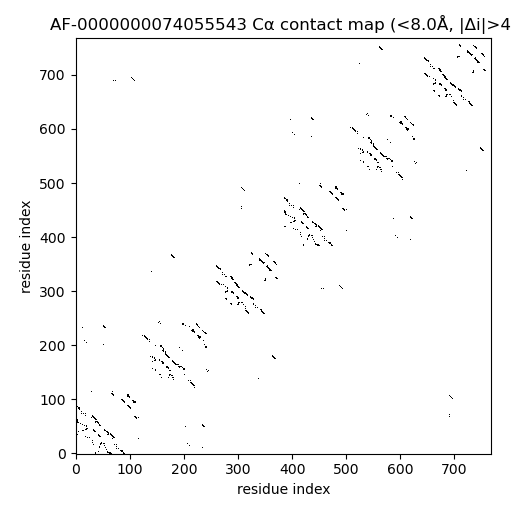 1 120 ? 24.391 25.672 -1.35 1 93.19 120 SER B N 1
ATOM 3879 C CA . SER B 1 120 ? 24.453 26.688 -0.306 1 93.19 120 SER B CA 1
ATOM 3880 C C . SER B 1 120 ? 25.016 26.109 0.988 1 93.19 120 SER B C 1
ATOM 3882 O O . SER B 1 120 ? 24.641 25.016 1.41 1 93.19 120 SER B O 1
ATOM 3884 N N . GLU B 1 121 ? 25.859 26.844 1.565 1 94.31 121 GLU B N 1
ATOM 3885 C CA . GLU B 1 121 ? 26.438 26.406 2.828 1 94.31 121 GLU B CA 1
ATOM 3886 C C . GLU B 1 121 ? 25.578 26.828 4.012 1 94.31 121 GLU B C 1
ATOM 3888 O O . GLU B 1 121 ? 25 27.906 4.012 1 94.31 121 GLU B O 1
ATOM 3893 N N . PHE B 1 122 ? 25.609 26.031 4.988 1 97.44 122 PHE B N 1
ATOM 3894 C CA . PHE B 1 122 ? 24.875 26.344 6.211 1 97.44 122 PHE B CA 1
ATOM 3895 C C . PHE B 1 122 ? 25.5 27.531 6.93 1 97.44 122 PHE B C 1
ATOM 3897 O O . PHE B 1 122 ? 26.672 27.5 7.277 1 97.44 122 PHE B O 1
ATO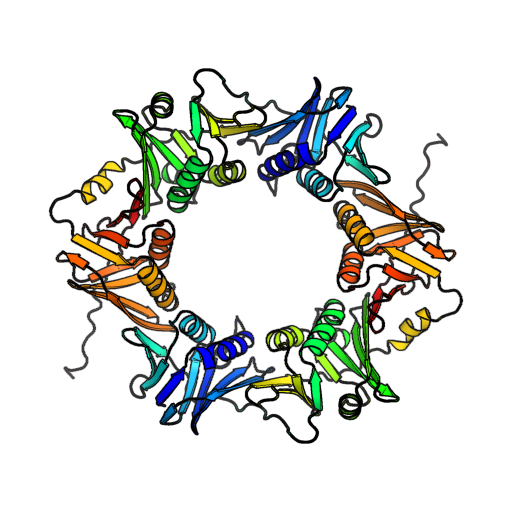M 3904 N N . PRO B 1 123 ? 24.703 28.531 7.164 1 97.31 123 PRO B N 1
ATOM 3905 C CA . PRO B 1 123 ? 25.234 29.656 7.941 1 97.31 123 PRO B CA 1
ATOM 3906 C C . PRO B 1 123 ? 25.297 29.359 9.438 1 97.31 123 PRO B C 1
ATOM 3908 O O . PRO B 1 123 ? 24.266 29.312 10.102 1 97.31 123 PRO B O 1
ATOM 3911 N N . VAL B 1 124 ? 26.422 29.344 10.039 1 95.62 124 VAL B N 1
ATOM 3912 C CA . VAL B 1 124 ? 26.625 28.859 11.398 1 95.62 124 VAL B CA 1
ATOM 3913 C C . VAL B 1 124 ? 26.25 29.953 12.398 1 95.62 124 VAL B C 1
ATOM 3915 O O . VAL B 1 124 ? 25.703 29.672 13.461 1 95.62 124 VAL B O 1
ATOM 3918 N N . GLU B 1 125 ? 26.422 31.156 11.992 1 94.94 125 GLU B N 1
ATOM 3919 C CA . GLU B 1 125 ? 26.188 32.25 12.922 1 94.94 125 GLU B CA 1
ATOM 3920 C C . GLU B 1 125 ? 24.719 32.344 13.312 1 94.94 125 GLU B C 1
ATOM 3922 O O . GLU B 1 125 ? 23.828 32.312 12.453 1 94.94 125 GLU B O 1
ATOM 3927 N N . ASN B 1 126 ? 24.422 32.406 14.586 1 94.25 126 ASN B N 1
ATOM 3928 C CA . ASN B 1 126 ? 23.094 32.594 15.172 1 94.25 126 ASN B CA 1
ATOM 3929 C C . ASN B 1 126 ? 22.188 31.422 14.883 1 94.25 126 ASN B C 1
ATOM 3931 O O . ASN B 1 126 ? 20.969 31.578 14.812 1 94.25 126 ASN B O 1
ATOM 3935 N N . ALA B 1 127 ? 22.75 30.281 14.609 1 97.38 127 ALA B N 1
ATOM 3936 C CA . ALA B 1 127 ? 21.938 29.078 14.438 1 97.38 127 ALA B CA 1
ATOM 3937 C C . ALA B 1 127 ? 21.188 28.734 15.727 1 97.38 127 ALA B C 1
ATOM 3939 O O . ALA B 1 127 ? 21.688 29 16.828 1 97.38 127 ALA B O 1
ATOM 3940 N N . VAL B 1 128 ? 20.047 28.188 15.617 1 97.81 128 VAL B N 1
ATOM 3941 C CA . VAL B 1 128 ? 19.203 27.859 16.766 1 97.81 128 VAL B CA 1
ATOM 3942 C C . VAL B 1 128 ? 19.016 26.359 16.859 1 97.81 128 VAL B C 1
ATOM 3944 O O . VAL B 1 128 ? 18.75 25.688 15.844 1 97.81 128 VAL B O 1
ATOM 3947 N N . THR B 1 129 ? 19.141 25.828 18.047 1 97.69 129 THR B N 1
ATOM 3948 C CA . THR B 1 129 ? 18.859 24.422 18.281 1 97.69 129 THR B CA 1
ATOM 3949 C C . THR B 1 129 ? 17.375 24.188 18.5 1 97.69 129 THR B C 1
ATOM 3951 O O . THR B 1 129 ? 16.719 24.984 19.203 1 97.69 129 THR B O 1
ATOM 3954 N N . TRP B 1 130 ? 16.891 23.141 17.922 1 96.75 130 TRP B N 1
ATOM 3955 C CA . TRP B 1 130 ? 15.461 22.828 18.016 1 96.75 130 TRP B CA 1
ATOM 3956 C C . TRP B 1 130 ? 15.234 21.312 18.016 1 96.75 130 TRP B C 1
ATOM 3958 O O . TRP B 1 130 ? 16.141 20.547 17.688 1 96.75 130 TRP B O 1
ATOM 3968 N N . SER B 1 131 ? 14.086 20.938 18.469 1 96.38 131 SER B N 1
ATOM 3969 C CA . SER B 1 131 ? 13.727 19.516 18.5 1 96.38 131 SER B CA 1
ATOM 3970 C C . SER B 1 131 ? 13.234 19.047 17.141 1 96.38 131 SER B C 1
ATOM 3972 O O . SER B 1 131 ? 12.234 19.562 16.625 1 96.38 131 SER B O 1
ATOM 3974 N N . GLY B 1 132 ? 13.906 18.016 16.594 1 96.69 132 GLY B N 1
ATOM 3975 C CA . GLY B 1 132 ? 13.469 17.453 15.336 1 96.69 132 GLY B CA 1
ATOM 3976 C C . GLY B 1 132 ? 12.109 16.781 15.414 1 96.69 132 GLY B C 1
ATOM 3977 O O . GLY B 1 132 ? 11.281 16.922 14.516 1 96.69 132 GLY B O 1
ATOM 3978 N N . ASP B 1 133 ? 11.875 16.031 16.438 1 96.25 133 ASP B N 1
ATOM 3979 C CA . ASP B 1 133 ? 10.609 15.328 16.625 1 96.25 133 ASP B CA 1
ATOM 3980 C C . ASP B 1 133 ? 9.453 16.312 16.797 1 96.25 133 ASP B C 1
ATOM 3982 O O . ASP B 1 133 ? 8.359 16.109 16.266 1 96.25 133 ASP B O 1
ATOM 3986 N N . PHE B 1 134 ? 9.68 17.422 17.531 1 96.75 134 PHE B N 1
ATOM 3987 C CA . PHE B 1 134 ? 8.648 18.453 17.688 1 96.75 134 PHE B CA 1
ATOM 3988 C C . PHE B 1 134 ? 8.328 19.109 16.359 1 96.75 134 PHE B C 1
ATOM 3990 O O . PHE B 1 134 ? 7.156 19.344 16.047 1 96.75 134 PHE B O 1
ATOM 3997 N N . LEU B 1 135 ? 9.391 19.422 15.625 1 97.44 135 LEU B N 1
ATOM 3998 C CA . LEU B 1 135 ? 9.156 20 14.305 1 97.44 135 LEU B CA 1
ATOM 3999 C C . LEU B 1 135 ? 8.328 19.078 13.43 1 97.44 135 LEU B C 1
ATOM 4001 O O . LEU B 1 135 ? 7.418 19.516 12.734 1 97.44 135 LEU B O 1
ATOM 4005 N N . GLN B 1 136 ? 8.633 17.875 13.422 1 97.12 136 GLN B N 1
ATOM 4006 C CA . GLN B 1 136 ? 7.848 16.891 12.664 1 97.12 136 GLN B CA 1
ATOM 4007 C C . GLN B 1 136 ? 6.379 16.922 13.086 1 97.12 136 GLN B C 1
ATOM 4009 O O . GLN B 1 136 ? 5.484 16.906 12.242 1 97.12 136 GLN B O 1
ATOM 4014 N N . ASP B 1 137 ? 6.16 16.922 14.367 1 96.62 137 ASP B N 1
ATOM 4015 C CA . ASP B 1 137 ? 4.801 16.969 14.898 1 96.62 137 ASP B CA 1
ATOM 4016 C C . ASP B 1 137 ? 4.07 18.219 14.414 1 96.62 137 ASP B C 1
ATOM 4018 O O . ASP B 1 137 ? 2.91 18.156 14 1 96.62 137 ASP B O 1
ATOM 4022 N N . VAL B 1 138 ? 4.742 19.328 14.422 1 97.62 138 VAL B N 1
ATOM 4023 C CA . VAL B 1 138 ? 4.168 20.594 13.984 1 97.62 138 VAL B CA 1
ATOM 4024 C C . VAL B 1 138 ? 3.777 20.5 12.516 1 97.62 138 VAL B C 1
ATOM 4026 O O . VAL B 1 138 ? 2.674 20.906 12.133 1 97.62 138 VAL B O 1
ATOM 4029 N N . LEU B 1 139 ? 4.66 19.969 11.734 1 98.12 139 LEU B N 1
ATOM 4030 C CA . LEU B 1 139 ? 4.387 19.828 10.312 1 98.12 139 LEU B CA 1
ATOM 4031 C C . LEU B 1 139 ? 3.174 18.938 10.07 1 98.12 139 LEU B C 1
ATOM 4033 O O . LEU B 1 139 ? 2.311 19.25 9.25 1 98.12 139 LEU B O 1
ATOM 4037 N N . ASP B 1 140 ? 3.045 17.875 10.773 1 97.19 140 ASP B N 1
ATOM 4038 C CA . ASP B 1 140 ? 1.929 16.953 10.625 1 97.19 140 ASP B CA 1
ATOM 4039 C C . ASP B 1 140 ? 0.607 17.609 11 1 97.19 140 ASP B C 1
ATOM 4041 O O . ASP B 1 140 ? -0.418 17.375 10.359 1 97.19 140 ASP B O 1
ATOM 4045 N N . LYS B 1 141 ? 0.639 18.406 11.961 1 98.06 141 LYS B N 1
ATOM 4046 C CA . LYS B 1 141 ? -0.562 19.047 12.5 1 98.06 141 LYS B CA 1
ATOM 4047 C C . LYS B 1 141 ? -1.057 20.156 11.578 1 98.06 141 LYS B C 1
ATOM 4049 O O . LYS B 1 141 ? -2.232 20.531 11.625 1 98.06 141 LYS B O 1
ATOM 4054 N N . VAL B 1 142 ? -0.177 20.656 10.75 1 98.44 142 VAL B N 1
ATOM 4055 C CA . VAL B 1 142 ? -0.545 21.891 10.039 1 98.44 142 VAL B CA 1
ATOM 4056 C C . VAL B 1 142 ? -0.655 21.594 8.539 1 98.44 142 VAL B C 1
ATOM 4058 O O . VAL B 1 142 ? -1.488 22.188 7.852 1 98.44 142 VAL B O 1
ATOM 4061 N N . ALA B 1 143 ? 0.099 20.656 8.031 1 98.12 143 ALA B N 1
ATOM 4062 C CA . ALA B 1 143 ? 0.309 20.484 6.598 1 98.12 143 ALA B CA 1
ATOM 4063 C C . ALA B 1 143 ? -1.006 20.172 5.887 1 98.12 143 ALA B C 1
ATOM 4065 O O . ALA B 1 143 ? -1.229 20.625 4.762 1 98.12 143 ALA B O 1
ATOM 4066 N N . PHE B 1 144 ? -1.889 19.422 6.52 1 97.19 144 PHE B N 1
ATOM 4067 C CA . PHE B 1 144 ? -3.102 18.969 5.855 1 97.19 144 PHE B CA 1
ATOM 4068 C C . PHE B 1 144 ? -4.055 20.125 5.598 1 97.19 144 PHE B C 1
ATOM 4070 O O . PHE B 1 144 ? -5 20 4.812 1 97.19 144 PHE B O 1
ATOM 4077 N N . CYS B 1 145 ? -3.836 21.266 6.176 1 97.94 145 CYS B N 1
ATOM 4078 C CA . CYS B 1 145 ? -4.68 22.438 5.98 1 97.94 145 CYS B CA 1
ATOM 4079 C C . CYS B 1 145 ? -4.059 23.391 4.973 1 97.94 145 CYS B C 1
ATOM 4081 O O . CYS B 1 145 ? -4.535 24.516 4.797 1 97.94 145 CYS B O 1
ATOM 4083 N N . ILE B 1 146 ? -2.99 23.047 4.375 1 98.06 146 ILE B N 1
ATOM 4084 C CA . ILE B 1 146 ? -2.357 23.875 3.357 1 98.06 146 ILE B CA 1
ATOM 4085 C C . ILE B 1 146 ? -2.852 23.453 1.972 1 98.06 146 ILE B C 1
ATOM 4087 O O . ILE B 1 146 ? -2.998 22.266 1.688 1 98.06 146 ILE B O 1
ATOM 4091 N N . SER B 1 147 ? -3.033 24.406 1.144 1 96.81 147 SER B N 1
ATOM 4092 C CA . SER B 1 147 ? -3.525 24.141 -0.203 1 96.81 147 SER B CA 1
ATOM 4093 C C . SER B 1 147 ? -2.508 23.344 -1.011 1 96.81 147 SER B C 1
ATOM 4095 O O . SER B 1 147 ? -1.305 23.594 -0.933 1 96.81 147 SER B O 1
ATOM 4097 N N . ASP B 1 148 ? -3.018 22.453 -1.8 1 94.19 148 ASP B N 1
ATOM 4098 C CA . ASP B 1 148 ? -2.156 21.688 -2.688 1 94.19 148 ASP B CA 1
ATOM 4099 C C . ASP B 1 148 ? -1.896 22.438 -3.992 1 94.19 148 ASP B C 1
ATOM 4101 O O . ASP B 1 148 ? -1.035 22.031 -4.781 1 94.19 148 ASP B O 1
ATOM 4105 N N . ASP B 1 149 ? -2.629 23.516 -4.16 1 93.06 149 ASP B N 1
ATOM 4106 C CA . ASP B 1 149 ? -2.5 24.312 -5.383 1 93.06 149 ASP B CA 1
ATOM 4107 C C . ASP B 1 149 ? -1.396 25.359 -5.246 1 93.06 149 ASP B C 1
ATOM 4109 O O . ASP B 1 149 ? -1.602 26.406 -4.641 1 93.06 149 ASP B O 1
ATOM 4113 N N . ASP B 1 150 ? -0.418 25.188 -5.93 1 87.81 150 ASP B N 1
ATOM 4114 C CA . ASP B 1 150 ? 0.746 26.062 -5.836 1 87.81 150 ASP B CA 1
ATOM 4115 C C . ASP B 1 150 ? 0.42 27.469 -6.352 1 87.81 150 ASP B C 1
ATOM 4117 O O . ASP B 1 150 ? 1.123 28.422 -6.031 1 87.81 150 ASP B O 1
ATOM 4121 N N . ALA B 1 151 ? -0.58 27.562 -7.078 1 88.75 151 ALA B N 1
ATOM 4122 C CA . ALA B 1 151 ? -0.94 28.844 -7.684 1 88.75 151 ALA B CA 1
ATOM 4123 C C . ALA B 1 151 ? -1.593 29.766 -6.66 1 88.75 151 ALA B C 1
ATOM 4125 O O . ALA B 1 151 ? -1.771 30.953 -6.914 1 88.75 151 ALA B O 1
ATOM 4126 N N . MET B 1 152 ? -1.835 29.281 -5.477 1 90.19 152 MET B N 1
ATOM 4127 C CA . MET B 1 152 ? -2.57 30.062 -4.488 1 90.19 152 MET B CA 1
ATOM 4128 C C . MET B 1 152 ? -1.614 30.844 -3.594 1 90.19 152 MET B C 1
ATOM 4130 O O . MET B 1 152 ? -2.01 31.344 -2.537 1 90.19 152 MET B O 1
ATOM 4134 N N . ASP B 1 153 ? -0.356 30.938 -3.969 1 93.44 153 ASP B N 1
ATOM 4135 C CA . ASP B 1 153 ? 0.662 31.781 -3.346 1 93.44 153 ASP B CA 1
ATOM 4136 C C . ASP B 1 153 ? 0.777 31.484 -1.852 1 93.44 153 ASP B C 1
ATOM 4138 O O . ASP B 1 153 ? 1.075 30.344 -1.458 1 93.44 153 ASP B O 1
ATOM 4142 N N . ALA B 1 154 ? 0.338 32.406 -1.02 1 95.06 154 ALA B N 1
ATOM 4143 C CA . ALA B 1 154 ? 0.57 32.312 0.419 1 95.06 154 ALA B CA 1
ATOM 4144 C C . ALA B 1 154 ? -0.195 31.141 1.016 1 95.06 154 ALA B C 1
ATOM 4146 O O . ALA B 1 154 ? 0.295 30.469 1.929 1 95.06 154 ALA B O 1
ATOM 4147 N N . ILE B 1 155 ? -1.318 30.844 0.455 1 95.5 155 ILE B N 1
ATOM 4148 C CA . ILE B 1 155 ? -2.188 29.812 1.022 1 95.5 155 ILE B CA 1
ATOM 4149 C C . ILE B 1 155 ? -1.629 28.438 0.701 1 95.5 155 ILE B C 1
ATOM 4151 O O . ILE B 1 155 ? -2.012 27.438 1.327 1 95.5 155 ILE B O 1
ATOM 4155 N N . ALA B 1 156 ? -0.699 28.406 -0.227 1 97.5 156 ALA B N 1
ATOM 4156 C CA . ALA B 1 156 ? -0.005 27.156 -0.55 1 97.5 156 ALA B CA 1
ATOM 4157 C C . ALA B 1 156 ? 1.236 26.984 0.319 1 97.5 156 ALA B C 1
ATOM 4159 O O . ALA B 1 156 ? 2.1 26.156 0.018 1 97.5 156 ALA B O 1
ATOM 4160 N N . CYS B 1 157 ? 1.336 27.75 1.391 1 98.25 157 CYS B N 1
ATOM 4161 C CA . CYS B 1 157 ? 2.543 27.734 2.209 1 98.25 157 CYS B CA 1
ATOM 4162 C C . CYS B 1 157 ? 2.203 27.484 3.674 1 98.25 157 CYS B C 1
ATOM 4164 O O . CYS B 1 157 ? 1.108 27.828 4.129 1 98.25 157 CYS B O 1
ATOM 4166 N N . LEU B 1 158 ? 3.178 26.859 4.367 1 98.44 158 LEU B N 1
ATOM 4167 C CA . LEU B 1 158 ? 3.232 26.922 5.824 1 98.44 158 LEU B CA 1
ATOM 4168 C C . LEU B 1 158 ? 3.744 28.281 6.289 1 98.44 158 LEU B C 1
ATOM 4170 O O . LEU B 1 158 ? 4.707 28.812 5.73 1 98.44 158 LEU B O 1
ATOM 4174 N N . CYS B 1 159 ? 3.146 28.828 7.309 1 98.44 159 CYS B N 1
ATOM 4175 C CA . CYS B 1 159 ? 3.574 30.109 7.871 1 98.44 159 CYS B CA 1
ATOM 4176 C C . CYS B 1 159 ? 4.078 29.938 9.297 1 98.44 159 CYS B C 1
ATOM 4178 O O . CYS B 1 159 ? 3.404 29.312 10.125 1 98.44 159 CYS B O 1
ATOM 4180 N N . MET B 1 160 ? 5.223 30.422 9.57 1 98.38 160 MET B N 1
ATOM 4181 C CA . MET B 1 160 ? 5.785 30.5 10.914 1 98.38 160 MET B CA 1
ATOM 4182 C C . MET B 1 160 ? 6.027 31.953 11.312 1 98.38 160 MET B C 1
ATOM 4184 O O . MET B 1 160 ? 6.887 32.625 10.734 1 98.38 160 MET B O 1
ATOM 4188 N N . LYS B 1 161 ? 5.336 32.375 12.305 1 97.69 161 LYS B N 1
ATOM 4189 C CA . LYS B 1 161 ? 5.348 33.781 12.648 1 97.69 161 LYS B CA 1
ATOM 4190 C C . LYS B 1 161 ? 5.668 34 14.125 1 97.69 161 LYS B C 1
ATOM 4192 O O . LYS B 1 161 ? 5.055 33.375 14.992 1 97.69 161 LYS B O 1
ATOM 4197 N N . PRO B 1 162 ? 6.629 34.875 14.398 1 97.69 162 PRO B N 1
ATOM 4198 C CA . PRO B 1 162 ? 6.934 35.188 15.797 1 97.69 162 PRO B CA 1
ATOM 4199 C C . PRO B 1 162 ? 5.941 36.156 16.406 1 97.69 162 PRO B C 1
ATOM 4201 O O . PRO B 1 162 ? 5.324 36.969 15.695 1 97.69 162 PRO B O 1
ATOM 4204 N N . GLY B 1 163 ? 5.73 36 17.688 1 94.06 163 GLY B N 1
ATOM 4205 C CA . GLY B 1 163 ? 4.969 36.938 18.484 1 94.06 163 GLY B CA 1
ATOM 4206 C C . GLY B 1 163 ? 5.766 37.531 19.641 1 94.06 163 GLY B C 1
ATOM 4207 O O . GLY B 1 163 ? 7 37.562 19.609 1 94.06 163 GLY B O 1
ATOM 4208 N N . GLU B 1 164 ? 4.992 37.969 20.562 1 93 164 GLU B N 1
ATOM 4209 C CA . GLU B 1 164 ? 5.645 38.562 21.734 1 93 164 GLU B CA 1
ATOM 4210 C C . GLU B 1 164 ? 6.141 37.469 22.688 1 93 164 GLU B C 1
ATOM 4212 O O . GLU B 1 164 ? 5.594 36.375 22.719 1 93 164 GLU B O 1
ATOM 4217 N N . ASN B 1 165 ? 7.195 37.719 23.406 1 95.38 165 ASN B N 1
ATOM 4218 C CA . ASN B 1 165 ? 7.703 36.906 24.5 1 95.38 165 ASN B CA 1
ATOM 4219 C C . ASN B 1 165 ? 8.055 35.5 24.031 1 95.38 165 ASN B C 1
ATOM 4221 O O . ASN B 1 165 ? 7.688 34.5 24.672 1 95.38 165 ASN B O 1
ATOM 4225 N N . GLY B 1 166 ? 8.641 35.375 22.859 1 96.62 166 GLY B N 1
ATOM 4226 C CA . GLY B 1 166 ? 9.141 34.094 22.359 1 96.62 166 GLY B CA 1
ATOM 4227 C C . GLY B 1 166 ? 8.062 33.219 21.75 1 96.62 166 GLY B C 1
ATOM 4228 O O . GLY B 1 166 ? 8.328 32.094 21.375 1 96.62 166 GLY B O 1
ATOM 4229 N N . HIS B 1 167 ? 6.93 33.781 21.688 1 96.75 167 HIS B N 1
ATOM 4230 C CA . HIS B 1 167 ? 5.809 33.062 21.109 1 96.75 167 HIS B CA 1
ATOM 4231 C C . HIS B 1 167 ? 5.98 32.875 19.609 1 96.75 167 HIS B C 1
ATOM 4233 O O . HIS B 1 167 ? 6.449 33.781 18.906 1 96.75 167 HIS B O 1
ATOM 4239 N N . ILE B 1 168 ? 5.602 31.688 19.125 1 98.38 168 ILE B N 1
ATOM 4240 C CA . ILE B 1 168 ? 5.652 31.375 17.703 1 98.38 168 ILE B CA 1
ATOM 4241 C C . ILE B 1 168 ? 4.359 30.688 17.266 1 98.38 168 ILE B C 1
ATOM 4243 O O . ILE B 1 168 ? 3.896 29.766 17.938 1 98.38 168 ILE B O 1
ATOM 4247 N N . ASP B 1 169 ? 3.779 31.188 16.188 1 98.19 169 ASP B N 1
ATOM 4248 C CA . ASP B 1 169 ? 2.641 30.562 15.531 1 98.19 169 ASP B CA 1
ATOM 4249 C C . ASP B 1 169 ? 3.072 29.844 14.25 1 98.19 169 ASP B C 1
ATOM 4251 O O . ASP B 1 169 ? 3.756 30.422 13.406 1 98.19 169 ASP B O 1
ATOM 4255 N N . VAL B 1 170 ? 2.725 28.625 14.133 1 98.62 170 VAL B N 1
ATOM 4256 C CA . VAL B 1 170 ? 2.863 27.891 12.875 1 98.62 170 VAL B CA 1
ATOM 4257 C C . VAL B 1 170 ? 1.483 27.516 12.352 1 98.62 170 VAL B C 1
ATOM 4259 O O . VAL B 1 170 ? 0.706 26.859 13.047 1 98.62 170 VAL B O 1
ATOM 4262 N N . CYS B 1 171 ? 1.211 27.906 11.094 1 98.44 171 CYS B N 1
ATOM 4263 C CA . CYS B 1 171 ? -0.167 27.688 10.664 1 98.44 171 CYS B CA 1
ATOM 4264 C C . CYS B 1 171 ? -0.236 27.375 9.172 1 98.44 171 CYS B C 1
ATOM 4266 O O . CYS B 1 171 ? 0.745 27.578 8.453 1 98.44 171 CYS B O 1
ATOM 4268 N N . GLY B 1 172 ? -1.289 26.812 8.75 1 98.25 172 GLY B N 1
ATOM 4269 C CA . GLY B 1 172 ? -1.698 26.547 7.379 1 98.25 172 GLY B CA 1
ATOM 4270 C C . GLY B 1 172 ? -3.178 26.781 7.141 1 98.25 172 GLY B C 1
ATOM 4271 O O . GLY B 1 172 ? -4 26.562 8.031 1 98.25 172 GLY B O 1
ATOM 4272 N N . LEU B 1 173 ? -3.504 27.25 5.926 1 96.69 173 LEU B N 1
ATOM 4273 C CA . LEU B 1 173 ? -4.871 27.594 5.547 1 96.69 173 LEU B CA 1
ATOM 4274 C C . LEU B 1 173 ? -5.16 27.156 4.113 1 96.69 173 LEU B C 1
ATOM 4276 O O . LEU B 1 173 ? -4.312 27.312 3.232 1 96.69 173 LEU B O 1
ATOM 4280 N N . ASN B 1 174 ? -6.324 26.531 3.922 1 95.25 174 ASN B N 1
ATOM 4281 C CA . ASN B 1 174 ? -6.68 26.156 2.562 1 95.25 174 ASN B CA 1
ATOM 4282 C C . ASN B 1 174 ? -8.031 26.719 2.152 1 95.25 174 ASN B C 1
ATOM 4284 O O . ASN B 1 174 ? -8.75 26.125 1.346 1 95.25 174 ASN B O 1
ATOM 4288 N N . GLY B 1 175 ? -8.461 27.844 2.715 1 91.06 175 GLY B N 1
ATOM 4289 C CA . GLY B 1 175 ? -9.711 28.5 2.369 1 91.06 175 GLY B CA 1
ATOM 4290 C C . GLY B 1 175 ? -10.867 28.094 3.268 1 91.06 175 GLY B C 1
ATOM 4291 O O . GLY B 1 175 ? -11.648 28.953 3.701 1 91.06 175 GLY B O 1
ATOM 4292 N N . HIS B 1 176 ? -10.922 26.812 3.613 1 93.88 176 HIS B N 1
ATOM 4293 C CA . HIS B 1 176 ? -12.055 26.359 4.402 1 93.88 176 HIS B CA 1
ATOM 4294 C C . HIS B 1 176 ? -11.602 25.781 5.742 1 93.88 176 HIS B C 1
ATOM 4296 O O . HIS B 1 176 ? -12.422 25.547 6.629 1 93.88 176 HIS B O 1
ATOM 4302 N N . GLN B 1 177 ? -10.367 25.531 5.766 1 97.56 177 GLN B N 1
ATOM 4303 C CA . GLN B 1 177 ? -9.781 25.031 7.004 1 97.56 177 GLN B CA 1
ATOM 4304 C C . GLN B 1 177 ? -8.516 25.797 7.371 1 97.56 177 GLN B C 1
ATOM 4306 O O . GLN B 1 177 ? -7.832 26.328 6.496 1 97.56 177 GLN B O 1
ATOM 4311 N N . PHE B 1 178 ? -8.242 25.812 8.703 1 98.25 178 PHE B N 1
ATOM 4312 C CA . PHE B 1 178 ? -7.078 26.5 9.266 1 98.25 178 PHE B CA 1
ATOM 4313 C C . PHE B 1 178 ? -6.543 25.734 10.477 1 98.25 178 PHE B C 1
ATOM 4315 O O . PHE B 1 178 ? -7.312 25.359 11.367 1 98.25 178 PHE B O 1
ATOM 4322 N N . ALA B 1 179 ? -5.266 25.406 10.453 1 98.75 179 ALA B N 1
ATOM 4323 C CA . ALA B 1 179 ? -4.605 24.797 11.602 1 98.75 179 ALA B CA 1
ATOM 4324 C C . ALA B 1 179 ? -3.549 25.719 12.195 1 98.75 179 ALA B C 1
ATOM 4326 O O . ALA B 1 179 ? -2.809 26.375 11.453 1 98.75 179 ALA B O 1
ATOM 4327 N N . LEU B 1 180 ? -3.477 25.734 13.5 1 98.56 180 LEU B N 1
ATOM 4328 C CA . LEU B 1 180 ? -2.541 26.594 14.211 1 98.56 180 LEU B CA 1
ATOM 4329 C C . LEU B 1 180 ? -1.903 25.859 15.383 1 98.56 180 LEU B C 1
ATOM 4331 O O . LEU B 1 180 ? -2.607 25.297 16.234 1 98.56 180 LEU B O 1
ATOM 4335 N N . VAL B 1 181 ? -0.639 25.797 15.367 1 98.5 181 VAL B N 1
ATOM 4336 C CA . VAL B 1 181 ? 0.142 25.375 16.531 1 98.5 181 VAL B CA 1
ATOM 4337 C C . VAL B 1 181 ? 0.887 26.562 17.109 1 98.5 181 VAL B C 1
ATOM 4339 O O . VAL B 1 181 ? 1.577 27.297 16.391 1 98.5 181 VAL B O 1
ATOM 4342 N N . SER B 1 182 ? 0.769 26.719 18.359 1 97.81 182 SER B N 1
ATOM 4343 C CA . SER B 1 182 ? 1.45 27.797 19.062 1 97.81 182 SER B CA 1
ATOM 4344 C C . SER B 1 182 ? 2.365 27.266 20.156 1 97.81 182 SER B C 1
ATOM 4346 O O . SER B 1 182 ? 1.975 26.375 20.922 1 97.81 182 SER B O 1
ATOM 4348 N N . PHE B 1 183 ? 3.549 27.844 20.234 1 97.75 183 PHE B N 1
ATOM 4349 C CA . PHE B 1 183 ? 4.504 27.438 21.266 1 97.75 183 PHE B CA 1
ATOM 4350 C C . PHE B 1 183 ? 5.5 28.562 21.531 1 97.75 183 PHE B C 1
ATOM 4352 O O . PHE B 1 183 ? 5.457 29.609 20.891 1 97.75 183 PHE B O 1
ATOM 4359 N N . THR B 1 184 ? 6.277 28.297 22.578 1 97.69 184 THR B N 1
ATOM 4360 C CA . THR B 1 184 ? 7.289 29.297 22.922 1 97.69 184 THR B CA 1
ATOM 4361 C C . THR B 1 184 ? 8.695 28.734 22.703 1 97.69 184 THR B C 1
ATOM 4363 O O . THR B 1 184 ? 8.961 27.578 22.984 1 97.69 184 THR B O 1
ATOM 4366 N N . HIS B 1 185 ? 9.508 29.578 22.078 1 97.56 185 HIS B N 1
ATOM 4367 C CA . HIS B 1 185 ? 10.922 29.312 21.859 1 97.56 185 HIS B CA 1
ATOM 4368 C C . HIS B 1 185 ? 11.688 30.609 21.609 1 97.56 185 HIS B C 1
ATOM 4370 O O . HIS B 1 185 ? 11.742 31.094 20.484 1 97.56 185 HIS B O 1
ATOM 4376 N N . ASP B 1 186 ? 12.383 31.016 22.531 1 97.25 186 ASP B N 1
ATOM 4377 C CA . ASP B 1 186 ? 12.938 32.375 22.531 1 97.25 186 ASP B CA 1
ATOM 4378 C C . ASP B 1 186 ? 13.93 32.562 21.391 1 97.25 186 ASP B C 1
ATOM 4380 O O . ASP B 1 186 ? 13.812 33.5 20.609 1 97.25 186 ASP B O 1
ATOM 4384 N N . ASP B 1 187 ? 14.859 31.672 21.266 1 97.25 187 ASP B N 1
ATOM 4385 C CA . ASP B 1 187 ? 15.922 31.828 20.266 1 97.25 187 ASP B CA 1
ATOM 4386 C C . ASP B 1 187 ? 15.359 31.766 18.859 1 97.25 187 ASP B C 1
ATOM 4388 O O . ASP B 1 187 ? 15.766 32.531 17.984 1 97.25 187 ASP B O 1
ATOM 4392 N N . LEU B 1 188 ? 14.508 30.875 18.625 1 97.56 188 LEU B N 1
ATOM 4393 C CA . LEU B 1 188 ? 13.906 30.734 17.312 1 97.56 188 LEU B CA 1
ATOM 4394 C C . LEU B 1 188 ? 13.062 31.953 16.969 1 97.56 188 LEU B C 1
ATOM 4396 O O . LEU B 1 188 ? 13.117 32.469 15.844 1 97.56 188 LEU B O 1
ATOM 4400 N N . ALA B 1 189 ? 12.281 32.438 17.922 1 97.81 189 ALA B N 1
ATOM 4401 C CA . ALA B 1 189 ? 11.461 33.625 17.703 1 97.81 189 ALA B CA 1
ATOM 4402 C C . ALA B 1 189 ? 12.32 34.812 17.297 1 97.81 189 ALA B C 1
ATOM 4404 O O . ALA B 1 189 ? 11.93 35.594 16.453 1 97.81 189 ALA B O 1
ATOM 4405 N N . ALA B 1 190 ? 13.43 34.906 17.891 1 96.25 190 ALA B N 1
ATOM 4406 C CA . ALA B 1 190 ? 14.336 36 17.625 1 96.25 190 ALA B CA 1
ATOM 4407 C C . ALA B 1 190 ? 14.922 35.906 16.219 1 96.25 190 ALA B C 1
ATOM 4409 O O . ALA B 1 190 ? 15.289 36.906 15.609 1 96.25 190 ALA B O 1
ATOM 4410 N N . ARG B 1 191 ? 15.016 34.719 15.719 1 95.94 191 ARG B N 1
ATOM 4411 C CA . ARG B 1 191 ? 15.625 34.469 14.414 1 95.94 191 ARG B CA 1
ATOM 4412 C C . ARG B 1 191 ? 14.617 34.688 13.289 1 95.94 191 ARG B C 1
ATOM 4414 O O . ARG B 1 191 ? 14.992 35.031 12.172 1 95.94 191 ARG B O 1
ATOM 4421 N N . LEU B 1 192 ? 13.383 34.531 13.555 1 97.31 192 LEU B N 1
ATOM 4422 C CA . LEU B 1 192 ? 12.32 34.625 12.555 1 97.31 192 LEU B CA 1
ATOM 4423 C C . LEU B 1 192 ? 12.094 36.094 12.156 1 97.31 192 LEU B C 1
ATOM 4425 O O . LEU B 1 192 ? 12.125 36.969 13.008 1 97.31 192 LEU B O 1
ATOM 4429 N N . PRO B 1 193 ? 11.867 36.312 10.836 1 95.56 193 PRO B N 1
ATOM 4430 C CA . PRO B 1 193 ? 11.445 37.656 10.453 1 95.56 193 PRO B CA 1
ATOM 4431 C C . PRO B 1 193 ? 10.109 38.062 11.078 1 95.56 193 PRO B C 1
ATOM 4433 O O . PRO B 1 193 ? 9.242 37.219 11.297 1 95.56 193 PRO B O 1
ATOM 4436 N N . ALA B 1 194 ? 9.93 39.344 11.219 1 93.44 194 ALA B N 1
ATOM 4437 C CA . ALA B 1 194 ? 8.727 39.844 11.883 1 93.44 194 ALA B CA 1
ATOM 4438 C C . ALA B 1 194 ? 7.477 39.469 11.094 1 93.44 194 ALA B C 1
ATOM 4440 O O . ALA B 1 194 ? 6.426 39.188 11.672 1 93.44 194 ALA B O 1
ATOM 4441 N N . GLU B 1 195 ? 7.633 39.469 9.789 1 92.88 195 GLU B N 1
ATOM 4442 C CA . GLU B 1 195 ? 6.488 39.188 8.938 1 92.88 195 GLU B CA 1
ATOM 4443 C C . GLU B 1 195 ? 6.227 37.688 8.844 1 92.88 195 GLU B C 1
ATOM 4445 O O . GLU B 1 195 ? 5.199 37.281 8.305 1 92.88 195 GLU B O 1
ATOM 4450 N N . GLY B 1 196 ? 7.129 36.906 9.375 1 95.75 196 GLY B N 1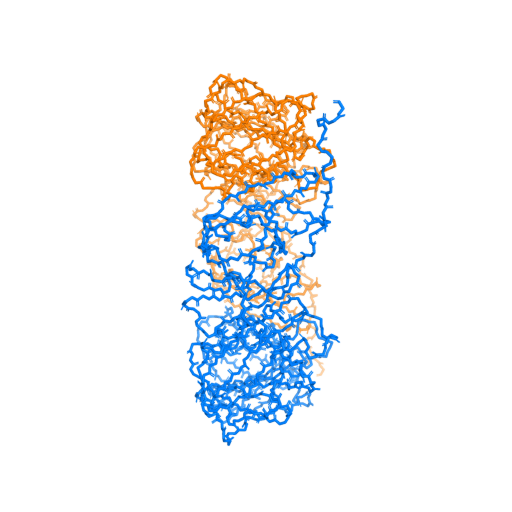
ATOM 4451 C CA . GLY B 1 196 ? 7.012 35.469 9.32 1 95.75 196 GLY B CA 1
ATOM 4452 C C . GLY B 1 196 ? 7.789 34.844 8.18 1 95.75 196 GLY B C 1
ATOM 4453 O O . GLY B 1 196 ? 8.266 35.562 7.289 1 95.75 196 GLY B O 1
ATOM 4454 N N . MET B 1 197 ? 7.922 33.594 8.203 1 97.75 197 MET B N 1
ATOM 4455 C CA . MET B 1 197 ? 8.562 32.812 7.156 1 97.75 197 MET B CA 1
ATOM 4456 C C . MET B 1 197 ? 7.555 31.875 6.496 1 97.75 197 MET B C 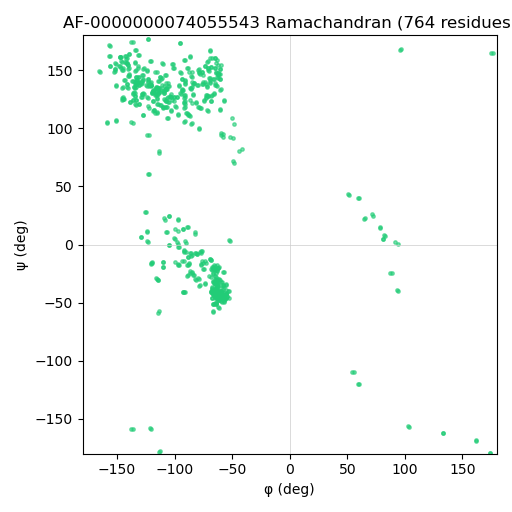1
ATOM 4458 O O . MET B 1 197 ? 6.758 31.234 7.18 1 97.75 197 MET B O 1
ATOM 4462 N N . LEU B 1 198 ? 7.629 31.859 5.188 1 98.19 198 LEU B N 1
ATOM 4463 C CA . LEU B 1 198 ? 6.734 30.984 4.43 1 98.19 198 LEU B CA 1
ATOM 4464 C C . LEU B 1 198 ? 7.52 29.891 3.713 1 98.19 198 LEU B C 1
ATOM 4466 O O . LEU B 1 198 ? 8.555 30.172 3.1 1 98.19 198 LEU B O 1
ATOM 4470 N N . ILE B 1 199 ? 7.027 28.719 3.855 1 98 199 ILE B N 1
ATOM 4471 C CA . ILE B 1 199 ? 7.605 27.562 3.168 1 98 199 ILE B CA 1
ATOM 4472 C C . ILE B 1 199 ? 6.531 26.875 2.328 1 98 199 ILE B C 1
ATOM 4474 O O . ILE B 1 199 ? 5.477 26.5 2.842 1 98 199 ILE B O 1
ATOM 4478 N N . GLN B 1 200 ? 6.809 26.672 1.071 1 97.19 200 GLN B N 1
ATOM 4479 C CA . GLN B 1 200 ? 5.848 26.016 0.192 1 97.19 200 GLN B CA 1
ATOM 4480 C C . GLN B 1 200 ? 5.574 24.578 0.645 1 97.19 200 GLN B C 1
ATOM 4482 O O . GLN B 1 200 ? 6.492 23.875 1.059 1 97.19 200 GLN B O 1
ATOM 4487 N N . LYS B 1 201 ? 4.344 24.125 0.498 1 97.38 201 LYS B N 1
ATOM 4488 C CA . LYS B 1 201 ? 3.887 22.828 0.962 1 97.38 201 LYS B CA 1
ATOM 4489 C C . LYS B 1 201 ? 4.707 21.703 0.336 1 97.38 201 LYS B C 1
ATOM 4491 O O . LYS B 1 201 ? 4.992 20.688 0.988 1 97.38 201 LYS B O 1
ATOM 4496 N N . LYS B 1 202 ? 5.113 21.859 -0.859 1 93.5 202 LYS B N 1
ATOM 4497 C CA . LYS B 1 202 ? 5.789 20.797 -1.603 1 93.5 202 LYS B CA 1
ATOM 4498 C C . LYS B 1 202 ? 7.105 20.406 -0.937 1 93.5 202 LYS B C 1
ATOM 4500 O O . LYS B 1 202 ? 7.625 19.312 -1.163 1 93.5 202 LYS B O 1
ATOM 4505 N N . TYR B 1 203 ? 7.68 21.234 -0.113 1 96.12 203 TYR B N 1
ATOM 4506 C CA . TYR B 1 203 ? 8.961 20.953 0.52 1 96.12 203 TYR B CA 1
ATOM 4507 C C . TYR B 1 203 ? 8.766 20.281 1.873 1 96.12 203 TYR B C 1
ATOM 4509 O O . TYR B 1 203 ? 9.719 19.766 2.459 1 96.12 203 TYR B O 1
ATOM 4517 N N . LEU B 1 204 ? 7.594 20.312 2.385 1 97.25 204 LEU B N 1
ATOM 4518 C CA . LEU B 1 204 ? 7.352 19.859 3.748 1 97.25 204 LEU B CA 1
ATOM 4519 C C . LEU B 1 204 ? 7.582 18.359 3.865 1 97.25 204 LEU B C 1
ATOM 4521 O O . LEU B 1 204 ? 8.086 17.875 4.883 1 97.25 204 LEU B O 1
ATOM 4525 N N . GLN B 1 205 ? 7.176 17.656 2.854 1 94.75 205 GLN B N 1
ATOM 4526 C CA . GLN B 1 205 ? 7.391 16.203 2.895 1 94.75 205 GLN B CA 1
ATOM 4527 C C . GLN B 1 205 ? 8.875 15.867 2.904 1 94.75 205 GLN B C 1
ATOM 4529 O O . GLN B 1 205 ? 9.305 14.922 3.57 1 94.75 205 GLN B O 1
ATOM 4534 N N . ASP B 1 206 ? 9.648 16.578 2.156 1 95.06 206 ASP B N 1
ATOM 4535 C CA . ASP B 1 206 ? 11.094 16.375 2.131 1 95.06 206 ASP B CA 1
ATOM 4536 C C . ASP B 1 206 ? 11.711 16.656 3.498 1 95.06 206 ASP B C 1
ATOM 4538 O O . ASP B 1 206 ? 12.594 15.914 3.949 1 95.06 206 ASP B O 1
ATOM 4542 N N . ILE B 1 207 ? 11.234 17.688 4.09 1 97.31 207 ILE B N 1
ATOM 4543 C CA . ILE B 1 207 ? 11.703 18.016 5.434 1 97.31 207 ILE B CA 1
ATOM 4544 C C . ILE B 1 207 ? 11.398 16.859 6.383 1 97.31 207 ILE B C 1
ATOM 4546 O O . ILE B 1 207 ? 12.266 16.406 7.137 1 97.31 207 ILE B O 1
ATOM 4550 N N . LYS B 1 208 ? 10.211 16.422 6.324 1 96.06 208 LYS B N 1
ATOM 4551 C CA . LYS B 1 208 ? 9.766 15.359 7.223 1 96.06 208 LYS B CA 1
ATOM 4552 C C . LYS B 1 208 ? 10.594 14.094 7.039 1 96.06 208 LYS B C 1
ATOM 4554 O O . LYS B 1 208 ? 10.961 13.43 8.016 1 96.06 208 LYS B O 1
ATOM 4559 N N . LYS B 1 209 ? 10.867 13.742 5.848 1 94.31 209 LYS B N 1
ATOM 4560 C CA . LYS B 1 209 ? 11.648 12.547 5.555 1 94.31 209 LYS B CA 1
ATOM 4561 C C . LYS B 1 209 ? 13.062 12.664 6.121 1 94.31 209 LYS B C 1
ATOM 4563 O O . LYS B 1 209 ? 13.672 11.656 6.477 1 94.31 209 LYS B O 1
ATOM 4568 N N . TRP B 1 210 ? 13.523 13.852 6.129 1 96.62 210 TRP B N 1
ATOM 4569 C CA . TRP B 1 210 ? 14.875 14.094 6.605 1 96.62 210 TRP B CA 1
ATOM 4570 C C . TRP B 1 210 ? 14.922 14.125 8.133 1 96.62 210 TRP B C 1
ATOM 4572 O O . TRP B 1 210 ? 15.922 13.734 8.742 1 96.62 210 TRP B O 1
ATOM 4582 N N . LEU B 1 211 ? 13.852 14.516 8.703 1 95.38 211 LEU B N 1
ATOM 4583 C CA . LEU B 1 211 ? 13.789 14.703 10.148 1 95.38 211 LEU B CA 1
ATOM 4584 C C . LEU B 1 211 ? 13.82 13.359 10.875 1 95.38 211 LEU B C 1
ATOM 4586 O O . LEU B 1 211 ? 13.469 12.328 10.297 1 95.38 211 LEU B O 1
ATOM 4590 N N . GLY B 1 212 ? 14.297 13.297 12.055 1 87.75 212 GLY B N 1
ATOM 4591 C CA . GLY B 1 212 ? 14.297 12.195 13 1 87.75 212 GLY B CA 1
ATOM 4592 C C . GLY B 1 212 ? 13.977 12.633 14.422 1 87.75 212 GLY B C 1
ATOM 4593 O O . GLY B 1 212 ? 13.445 13.727 14.633 1 87.75 212 GLY B O 1
ATOM 4594 N N . ALA B 1 213 ? 14.359 11.844 15.352 1 87 213 ALA B N 1
ATOM 4595 C CA . ALA B 1 213 ? 14.039 12.102 16.75 1 87 213 ALA B CA 1
ATOM 4596 C C . ALA B 1 213 ? 15.078 13.023 17.391 1 87 213 ALA B C 1
ATOM 4598 O O . ALA B 1 213 ? 14.828 13.625 18.438 1 87 213 ALA B O 1
ATOM 4599 N N . ASP B 1 214 ? 16.062 13.281 16.703 1 91.44 214 ASP B N 1
ATOM 4600 C CA . ASP B 1 214 ? 17.188 14.008 17.281 1 91.44 214 ASP B CA 1
ATOM 4601 C C . ASP B 1 214 ? 16.984 15.516 17.188 1 91.44 214 ASP B C 1
ATOM 4603 O O . ASP B 1 214 ? 16.172 15.984 16.391 1 91.44 214 ASP B O 1
ATOM 4607 N N . GLU B 1 215 ? 17.719 16.219 17.984 1 96.81 215 GLU B N 1
ATOM 4608 C CA . GLU B 1 215 ? 17.781 17.672 17.859 1 96.81 215 GLU B CA 1
ATOM 4609 C C . GLU B 1 215 ? 18.484 18.094 16.562 1 96.81 215 GLU B C 1
ATOM 4611 O O . GLU B 1 215 ? 19.344 17.359 16.062 1 96.81 215 GLU B O 1
ATOM 4616 N N . ILE B 1 216 ? 18.094 19.25 16.125 1 98 216 ILE B N 1
ATOM 4617 C CA . ILE B 1 216 ? 18.672 19.797 14.906 1 98 216 ILE B CA 1
ATOM 4618 C C . ILE B 1 216 ? 19.047 21.266 15.117 1 98 216 ILE B C 1
ATOM 4620 O O . ILE B 1 216 ? 18.672 21.859 16.125 1 98 216 ILE B O 1
ATOM 4624 N N . GLU B 1 217 ? 19.797 21.766 14.18 1 98.06 217 GLU B N 1
ATOM 4625 C CA . GLU B 1 217 ? 20.047 23.203 14.094 1 98.06 217 GLU B CA 1
ATOM 4626 C C . GLU B 1 217 ? 19.297 23.828 12.93 1 98.06 217 GLU B C 1
ATOM 4628 O O . GLU B 1 217 ? 19.188 23.234 11.852 1 98.06 217 GLU B O 1
ATOM 4633 N N . LEU B 1 218 ? 18.766 24.984 13.219 1 98 218 LEU B N 1
ATOM 4634 C CA . LEU B 1 218 ? 18 25.734 12.227 1 98 218 LEU B CA 1
ATOM 4635 C C . LEU B 1 218 ? 18.578 27.141 12.047 1 98 218 LEU B C 1
ATOM 4637 O O . LEU B 1 218 ? 18.953 27.797 13.023 1 98 218 LEU B O 1
ATOM 4641 N N . ASN B 1 219 ? 18.672 27.531 10.82 1 97.94 219 ASN B N 1
ATOM 4642 C CA . ASN B 1 219 ? 19 28.922 10.508 1 97.94 219 ASN B CA 1
ATOM 4643 C C . ASN B 1 219 ? 18.234 29.422 9.289 1 97.94 219 ASN B C 1
ATOM 4645 O O . ASN B 1 219 ? 17.719 28.625 8.5 1 97.94 219 ASN B O 1
ATOM 4649 N N . ILE B 1 220 ? 18.094 30.75 9.242 1 97.38 220 ILE B N 1
ATOM 4650 C CA . ILE B 1 220 ? 17.281 31.375 8.211 1 97.38 220 ILE B CA 1
ATOM 4651 C C . ILE B 1 220 ? 18.031 32.562 7.598 1 97.38 220 ILE B C 1
ATOM 4653 O O . ILE B 1 220 ? 18.656 33.344 8.312 1 97.38 220 ILE B O 1
ATOM 4657 N N . THR B 1 221 ? 17.984 32.625 6.293 1 96.06 221 THR B N 1
ATOM 4658 C CA . THR B 1 221 ? 18.375 33.812 5.57 1 96.06 221 THR B CA 1
ATOM 4659 C C . THR B 1 221 ? 17.188 34.438 4.871 1 96.06 221 THR B C 1
ATOM 4661 O O . THR B 1 221 ? 16.047 33.969 5.016 1 96.06 221 THR B O 1
ATOM 4664 N N . ASP B 1 222 ? 17.469 35.562 4.121 1 93.88 222 ASP B N 1
ATOM 4665 C CA . ASP B 1 222 ? 16.391 36.219 3.396 1 93.88 222 ASP B CA 1
ATOM 4666 C C . ASP B 1 222 ? 15.828 35.312 2.301 1 93.88 222 ASP B C 1
ATOM 4668 O O . ASP B 1 222 ? 14.664 35.438 1.919 1 93.88 222 ASP B O 1
ATOM 4672 N N . LYS B 1 223 ? 16.625 34.344 1.971 1 95.19 223 LYS B N 1
ATOM 4673 C CA . LYS B 1 223 ? 16.25 33.594 0.781 1 95.19 223 LYS B CA 1
ATOM 4674 C C . LYS B 1 223 ? 15.922 32.156 1.133 1 95.19 223 LYS B C 1
ATOM 4676 O O . LYS B 1 223 ? 15.117 31.5 0.45 1 95.19 223 LYS B O 1
ATOM 4681 N N . ARG B 1 224 ? 16.578 31.641 2.215 1 97.62 224 ARG B N 1
ATOM 4682 C CA . ARG B 1 224 ? 16.484 30.203 2.385 1 97.62 224 ARG B CA 1
ATOM 4683 C C . ARG B 1 224 ? 16.312 29.828 3.854 1 97.62 224 ARG B C 1
ATOM 4685 O O . ARG B 1 224 ? 16.719 30.594 4.742 1 97.62 224 ARG B O 1
ATOM 4692 N N . LEU B 1 225 ? 15.672 28.719 4.105 1 98.06 225 LEU B N 1
ATOM 4693 C CA . LEU B 1 225 ? 15.695 27.984 5.367 1 98.06 225 LEU B CA 1
ATOM 4694 C C . LEU B 1 225 ? 16.766 26.891 5.348 1 98.06 225 LEU B C 1
ATOM 4696 O O . LEU B 1 225 ? 16.906 26.172 4.355 1 98.06 225 LEU B O 1
ATOM 4700 N N . TYR B 1 226 ? 17.562 26.797 6.438 1 98.31 226 TYR B N 1
ATOM 4701 C CA . TYR B 1 226 ? 18.594 25.766 6.582 1 98.31 226 TYR B CA 1
ATOM 4702 C C . TYR B 1 226 ? 18.312 24.891 7.801 1 98.31 226 TYR B C 1
ATOM 4704 O O . TYR B 1 226 ? 18 25.406 8.883 1 98.31 226 TYR B O 1
ATOM 4712 N N . LEU B 1 227 ? 18.391 23.641 7.656 1 98.25 227 LEU B N 1
ATOM 4713 C CA . LEU B 1 227 ? 18.344 22.641 8.727 1 98.25 227 LEU B CA 1
ATOM 4714 C C . LEU B 1 227 ? 19.609 21.797 8.734 1 98.25 227 LEU B C 1
ATOM 4716 O O . LEU B 1 227 ? 20.109 21.406 7.672 1 98.25 227 LEU B O 1
ATOM 4720 N N . ARG B 1 228 ? 20.125 21.516 9.867 1 98.19 228 ARG B N 1
ATOM 4721 C CA . ARG B 1 228 ? 21.359 20.734 9.977 1 98.19 228 ARG B CA 1
ATOM 4722 C C . ARG B 1 228 ? 21.312 19.812 11.188 1 98.19 228 ARG B C 1
ATOM 4724 O O . ARG B 1 228 ? 20.812 20.188 12.25 1 98.19 228 ARG B O 1
ATOM 4731 N N . SER B 1 229 ? 21.844 18.625 10.984 1 97.38 229 SER B N 1
ATOM 4732 C CA . SER B 1 229 ? 22 17.734 12.133 1 97.38 229 SER B CA 1
ATOM 4733 C C . SER B 1 229 ? 22.984 18.312 13.148 1 97.38 229 SER B C 1
ATOM 4735 O O . SER B 1 229 ? 23.906 19.047 12.781 1 97.38 229 SER B O 1
ATOM 4737 N N . LEU B 1 230 ? 22.828 17.984 14.367 1 95.38 230 LEU B N 1
ATOM 4738 C CA . LEU B 1 230 ? 23.641 18.562 15.43 1 95.38 230 LEU B CA 1
ATOM 4739 C C . LEU B 1 230 ? 25.109 18.219 15.242 1 95.38 230 LEU B C 1
ATOM 4741 O O . LEU B 1 230 ? 26 19.016 15.562 1 95.38 230 LEU B O 1
ATOM 4745 N N . ASP B 1 231 ? 25.344 17.031 14.727 1 93.94 231 ASP B N 1
ATOM 4746 C CA . ASP B 1 231 ? 26.719 16.609 14.523 1 93.94 231 ASP B CA 1
ATOM 4747 C C . ASP B 1 231 ? 27.328 17.281 13.289 1 93.94 231 ASP B C 1
ATOM 4749 O O . ASP B 1 231 ? 28.5 17.078 12.977 1 93.94 231 ASP B O 1
ATOM 4753 N N . GLY B 1 232 ? 26.516 18 12.516 1 94.94 232 GLY B N 1
ATOM 4754 C CA . GLY B 1 232 ? 26.984 18.75 11.359 1 94.94 232 GLY B CA 1
ATOM 4755 C C . GLY B 1 232 ? 27.125 17.891 10.109 1 94.94 232 GLY B C 1
ATOM 4756 O O . GLY B 1 232 ? 27.578 18.375 9.07 1 94.94 232 GLY B O 1
ATOM 4757 N N . ALA B 1 233 ? 26.703 16.719 10.156 1 95.5 233 ALA B N 1
ATOM 4758 C CA . ALA B 1 233 ? 26.938 15.766 9.078 1 95.5 233 ALA B CA 1
ATOM 4759 C C . ALA B 1 233 ? 26 16 7.906 1 95.5 233 ALA B C 1
ATOM 4761 O O . ALA B 1 233 ? 26.375 15.812 6.746 1 95.5 233 ALA B O 1
ATOM 4762 N N . GLU B 1 234 ? 24.781 16.406 8.219 1 97.25 234 GLU B N 1
ATOM 4763 C CA . GLU B 1 234 ? 23.797 16.562 7.156 1 97.25 234 GLU B CA 1
ATOM 4764 C C . GLU B 1 234 ? 23.156 17.953 7.195 1 97.25 234 GLU B C 1
ATOM 4766 O O . GLU B 1 234 ? 22.891 18.5 8.273 1 97.25 234 GLU B O 1
ATOM 4771 N N . THR B 1 235 ? 22.922 18.484 6.051 1 97.88 235 THR B N 1
ATOM 4772 C CA . THR B 1 235 ? 22.25 19.766 5.914 1 97.88 235 THR B CA 1
ATOM 4773 C C . THR B 1 235 ? 21.172 19.703 4.848 1 97.88 235 THR B C 1
ATOM 4775 O O . THR B 1 235 ? 21.344 19.062 3.814 1 97.88 235 THR B O 1
ATOM 4778 N N . LEU B 1 236 ? 20.078 20.281 5.102 1 98 236 LEU B N 1
ATOM 4779 C CA . LEU B 1 236 ? 18.984 20.516 4.164 1 98 236 LEU B CA 1
ATOM 4780 C C . LEU B 1 236 ? 18.719 22.016 4.02 1 98 236 LEU B C 1
ATOM 4782 O O . LEU B 1 236 ? 18.672 22.734 5.016 1 98 236 LEU B O 1
ATOM 4786 N N . SER B 1 237 ? 18.641 22.5 2.82 1 97.94 237 SER B N 1
ATOM 4787 C CA . SER B 1 237 ? 18.297 23.906 2.596 1 97.94 237 SER B CA 1
ATOM 4788 C C . SER B 1 237 ? 17.219 24.047 1.523 1 97.94 237 SER B C 1
ATOM 4790 O O . SER B 1 237 ? 17.219 23.312 0.536 1 97.94 237 SER B O 1
ATOM 4792 N N . LEU B 1 238 ? 16.312 24.922 1.659 1 97.56 238 LEU B N 1
ATOM 4793 C CA . LEU B 1 238 ? 15.211 25.125 0.725 1 97.56 238 LEU B CA 1
ATOM 4794 C C . LEU B 1 238 ? 14.828 26.594 0.642 1 97.56 238 LEU B C 1
ATOM 4796 O O . LEU B 1 238 ? 15.07 27.359 1.581 1 97.56 238 LEU B O 1
ATOM 4800 N N . PRO B 1 239 ? 14.211 26.984 -0.435 1 97.19 239 PRO B N 1
ATOM 4801 C CA . PRO B 1 239 ? 13.867 28.406 -0.588 1 97.19 239 PRO B CA 1
ATOM 4802 C C . PRO B 1 239 ? 12.656 28.812 0.251 1 97.19 239 PRO B C 1
ATOM 4804 O O . PRO B 1 239 ? 11.734 28.016 0.438 1 97.19 239 PRO B O 1
ATOM 4807 N N . ARG B 1 240 ? 12.688 30.062 0.673 1 97.12 240 ARG B N 1
ATOM 4808 C CA . ARG B 1 240 ? 11.531 30.672 1.313 1 97.12 240 ARG B CA 1
ATOM 4809 C C . ARG B 1 240 ? 10.617 31.328 0.281 1 97.12 240 ARG B C 1
ATOM 4811 O O . ARG B 1 240 ? 11.086 31.766 -0.774 1 97.12 240 ARG B O 1
ATOM 4818 N N . ALA B 1 241 ? 9.383 31.391 0.603 1 96.44 241 ALA B N 1
ATOM 4819 C CA . ALA B 1 241 ? 8.445 32.125 -0.261 1 96.44 241 ALA B CA 1
ATOM 4820 C C . ALA B 1 241 ? 8.25 33.562 0.221 1 96.44 241 ALA B C 1
ATOM 4822 O O . ALA B 1 241 ? 8.312 33.812 1.422 1 96.44 241 ALA B O 1
ATOM 4823 N N . ALA B 1 242 ? 8.023 34.344 -0.781 1 93.5 242 ALA B N 1
ATOM 4824 C CA . ALA B 1 242 ? 7.84 35.781 -0.46 1 93.5 242 ALA B CA 1
ATOM 4825 C C . ALA B 1 242 ? 6.414 36.219 -0.763 1 93.5 242 ALA B C 1
ATOM 4827 O O . ALA B 1 242 ? 6.141 36.75 -1.838 1 93.5 242 ALA B O 1
ATOM 4828 N N . TYR B 1 243 ? 5.539 35.906 0.093 1 95.56 243 TYR B N 1
ATOM 4829 C CA . TYR B 1 243 ? 4.145 36.344 -0.005 1 95.56 243 TYR B CA 1
ATOM 4830 C C . TYR B 1 243 ? 3.666 36.938 1.31 1 95.56 243 TYR B C 1
ATOM 4832 O O . TYR B 1 243 ? 4.324 36.812 2.342 1 95.56 243 TYR B O 1
ATOM 4840 N N . GLU B 1 244 ? 2.619 37.625 1.17 1 94.69 244 GLU B N 1
ATOM 4841 C CA . GLU B 1 244 ? 1.936 38.094 2.373 1 94.69 244 GLU B CA 1
ATOM 4842 C C . GLU B 1 244 ? 0.876 37.094 2.83 1 94.69 244 GLU B C 1
ATOM 4844 O O . GLU B 1 244 ? -0.007 36.719 2.055 1 94.69 244 GLU B O 1
ATOM 4849 N N . TYR B 1 245 ? 1.065 36.719 4.023 1 96.25 245 TYR B N 1
ATOM 4850 C CA . TYR B 1 245 ? 0.125 35.719 4.543 1 96.25 245 TYR B CA 1
ATOM 4851 C C . TYR B 1 245 ? -1.122 36.406 5.098 1 96.25 245 TYR B C 1
ATOM 4853 O O . TYR B 1 245 ? -1.035 37.469 5.727 1 96.25 245 TYR B O 1
ATOM 4861 N N . PRO B 1 246 ? -2.307 35.812 4.973 1 94.44 246 PRO B N 1
ATOM 4862 C CA . PRO B 1 246 ? -3.539 36.406 5.496 1 94.44 246 PRO B CA 1
ATOM 4863 C C . PRO B 1 246 ? -3.504 36.625 7.008 1 94.44 246 PRO B C 1
ATOM 4865 O O . PRO B 1 246 ? -2.85 35.844 7.719 1 94.44 246 PRO B O 1
ATOM 4868 N N . ASP B 1 247 ? -4.211 37.594 7.449 1 95 247 ASP B N 1
ATOM 4869 C CA . ASP B 1 247 ? -4.316 37.844 8.883 1 95 247 ASP B CA 1
ATOM 4870 C C . ASP B 1 247 ? -5.316 36.875 9.523 1 95 247 ASP B C 1
ATOM 4872 O O . ASP B 1 247 ? -6.52 37.125 9.523 1 95 247 ASP B O 1
ATOM 4876 N N . TYR B 1 248 ? -4.812 35.844 10.141 1 94.69 248 TYR B N 1
ATOM 4877 C CA . TYR B 1 248 ? -5.656 34.781 10.68 1 94.69 248 TYR B CA 1
ATOM 4878 C C . TYR B 1 248 ? -6.215 35.188 12.047 1 94.69 248 TYR B C 1
ATOM 4880 O O . TYR B 1 248 ? -7.078 34.5 12.594 1 94.69 248 TYR B O 1
ATOM 4888 N N . ASN B 1 249 ? -5.777 36.281 12.602 1 93.31 249 ASN B N 1
ATOM 4889 C CA . ASN B 1 249 ? -6.312 36.719 13.875 1 93.31 249 ASN B CA 1
ATOM 4890 C C . ASN B 1 249 ? -7.781 37.125 13.758 1 93.31 249 ASN B C 1
ATOM 4892 O O . ASN B 1 249 ? -8.516 37.094 14.742 1 93.31 249 ASN B O 1
ATOM 4896 N N . ILE B 1 250 ? -8.141 37.406 12.578 1 92.06 250 ILE B N 1
ATOM 4897 C CA . ILE B 1 250 ? -9.523 37.812 12.328 1 92.06 250 ILE B CA 1
ATOM 4898 C C . ILE B 1 250 ? -10.477 36.656 12.656 1 92.06 250 ILE B C 1
ATOM 4900 O O . ILE B 1 250 ? -11.43 36.844 13.414 1 92.06 250 ILE B O 1
ATOM 4904 N N . PHE B 1 251 ? -10.242 35.531 12.156 1 89.44 251 PHE B N 1
ATOM 4905 C CA . PHE B 1 251 ? -11.172 34.438 12.398 1 89.44 251 PHE B CA 1
ATOM 4906 C C . PHE B 1 251 ? -10.844 33.719 13.703 1 89.44 251 PHE B C 1
ATOM 4908 O O . PHE B 1 251 ? -11.734 33.156 14.344 1 89.44 251 PHE B O 1
ATOM 4915 N N . MET B 1 252 ? -9.633 33.781 14.156 1 93.5 252 MET B N 1
ATOM 4916 C CA . MET B 1 252 ? -9.289 33.219 15.461 1 93.5 252 MET B CA 1
ATOM 4917 C C . MET B 1 252 ? -9.953 34.031 16.578 1 93.5 252 MET B C 1
ATOM 4919 O O . MET B 1 252 ? -10.383 33.438 17.578 1 93.5 252 MET B O 1
ATOM 4923 N N . GLY B 1 253 ? -10.008 35.281 16.359 1 93.94 253 GLY B N 1
ATOM 4924 C CA . GLY B 1 253 ? -10.625 36.125 17.359 1 93.94 253 GLY B CA 1
ATOM 4925 C C . GLY B 1 253 ? -12.102 35.844 17.578 1 93.94 253 GLY B C 1
ATOM 4926 O O . GLY B 1 253 ? -12.617 36.031 18.672 1 93.94 253 GLY B O 1
ATOM 4927 N N . LYS B 1 254 ? -12.75 35.375 16.578 1 93.88 254 LYS B N 1
ATOM 4928 C CA . LYS B 1 254 ? -14.18 35.062 16.656 1 93.88 254 LYS B CA 1
ATOM 4929 C C . LYS B 1 254 ? -14.438 33.938 17.625 1 93.88 254 LYS B C 1
ATOM 4931 O O . LYS B 1 254 ? -15.516 33.844 18.219 1 93.88 254 LYS B O 1
ATOM 4936 N N . LEU B 1 255 ? -13.508 33.062 17.781 1 94.75 255 LEU B N 1
ATOM 4937 C CA . LEU B 1 255 ? -13.664 31.891 18.672 1 94.75 255 LEU B CA 1
ATOM 4938 C C . LEU B 1 255 ? -13.727 32.344 20.125 1 94.75 255 LEU B C 1
ATOM 4940 O O . LEU B 1 255 ? -14.18 31.578 20.984 1 94.75 255 LEU B O 1
ATOM 4944 N N . ALA B 1 256 ? -13.219 33.5 20.422 1 91.5 256 ALA B N 1
ATOM 4945 C CA . ALA B 1 256 ? -13.156 34 21.797 1 91.5 256 ALA B CA 1
ATOM 4946 C C . ALA B 1 256 ? -14.336 34.906 22.094 1 91.5 256 ALA B C 1
ATOM 4948 O O . ALA B 1 256 ? -14.461 35.406 23.219 1 91.5 256 ALA B O 1
ATOM 4949 N N . ASP B 1 257 ? -15.164 35.125 21.125 1 90.62 257 ASP B N 1
ATOM 4950 C CA . ASP B 1 257 ? -16.297 36.031 21.312 1 90.62 257 ASP B CA 1
ATOM 4951 C C . ASP B 1 257 ? -17.25 35.5 22.375 1 90.62 257 ASP B C 1
ATOM 4953 O O . ASP B 1 257 ? -17.281 34.281 22.641 1 90.62 257 ASP B O 1
ATOM 4957 N N . GLU B 1 258 ? -17.984 36.5 22.859 1 87.75 258 GLU B N 1
ATOM 4958 C CA . GLU B 1 258 ? -19.031 36.125 23.812 1 87.75 258 GLU B CA 1
ATOM 4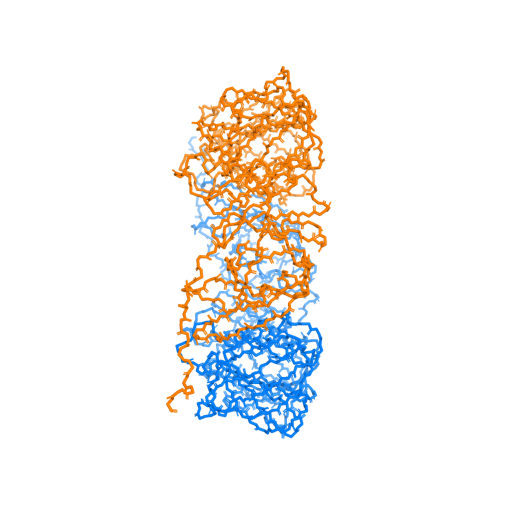959 C C . GLU B 1 258 ? -20.188 35.438 23.094 1 87.75 258 GLU B C 1
ATOM 4961 O O . GLU B 1 258 ? -20.531 35.781 21.969 1 87.75 258 GLU B O 1
ATOM 4966 N N . GLY B 1 259 ? -20.688 34.438 23.656 1 89.06 259 GLY B N 1
ATOM 4967 C CA . GLY B 1 259 ? -21.859 33.812 23.109 1 89.06 259 GLY B CA 1
ATOM 4968 C C . GLY B 1 259 ? -21.547 32.656 22.188 1 89.06 259 GLY B C 1
ATOM 4969 O O . GLY B 1 259 ? -22.438 32.125 21.516 1 89.06 259 GLY B O 1
ATOM 4970 N N . VAL B 1 260 ? -20.312 32.375 22.016 1 94 260 VAL B N 1
ATOM 4971 C CA . VAL B 1 260 ? -19.938 31.234 21.203 1 94 260 VAL B CA 1
ATOM 4972 C C . VAL B 1 260 ? -20.531 29.953 21.781 1 94 260 VAL B C 1
ATOM 4974 O O . VAL B 1 260 ? -20.531 29.766 23 1 94 260 VAL B O 1
ATOM 4977 N N . ASN B 1 261 ? -21.125 29.109 20.906 1 97.25 261 ASN B N 1
ATOM 4978 C CA . ASN B 1 261 ? -21.641 27.797 21.328 1 97.25 261 ASN B CA 1
ATOM 4979 C C . ASN B 1 261 ? -20.5 26.781 21.484 1 97.25 261 ASN B C 1
ATOM 4981 O O . ASN B 1 261 ? -19.5 26.859 20.797 1 97.25 261 ASN B O 1
ATOM 4985 N N . SER B 1 262 ? -20.703 25.906 22.438 1 97.94 262 SER B N 1
ATOM 4986 C CA . SER B 1 262 ? -19.656 24.906 22.672 1 97.94 262 SER B CA 1
ATOM 4987 C C . SER B 1 262 ? -20.234 23.5 22.734 1 97.94 262 SER B C 1
ATOM 4989 O O . SER B 1 262 ? -21.312 23.297 23.297 1 97.94 262 SER B O 1
ATOM 4991 N N . MET B 1 263 ? -19.547 22.594 22.156 1 98.56 263 MET B N 1
ATOM 4992 C CA . MET B 1 263 ? -19.891 21.172 22.188 1 98.56 263 MET B CA 1
ATOM 4993 C C . MET B 1 263 ? -18.672 20.312 22.484 1 98.56 263 MET B C 1
ATOM 4995 O O . MET B 1 263 ? -17.641 20.469 21.828 1 98.56 263 MET B O 1
ATOM 4999 N N . THR B 1 264 ? -18.75 19.438 23.453 1 98.75 264 THR B N 1
ATOM 5000 C CA . THR B 1 264 ? -17.703 18.484 23.781 1 98.75 264 THR B CA 1
ATOM 5001 C C . THR B 1 264 ? -18.141 17.062 23.422 1 98.75 264 THR B C 1
ATOM 5003 O O . THR B 1 264 ? -19.266 16.656 23.734 1 98.75 264 THR B O 1
ATOM 5006 N N . LEU B 1 265 ? -17.328 16.344 22.781 1 98.44 265 LEU B N 1
ATOM 5007 C CA . LEU B 1 265 ? -17.656 14.969 22.406 1 98.44 265 LEU B CA 1
ATOM 5008 C C . LEU B 1 265 ? -16.438 14.062 22.531 1 98.44 265 LEU B C 1
ATOM 5010 O O . LEU B 1 265 ? -15.305 14.555 22.672 1 98.44 265 LEU B O 1
ATOM 5014 N N . ASP B 1 266 ? -16.641 12.773 22.625 1 98.62 266 ASP B N 1
ATOM 5015 C CA . ASP B 1 266 ? -15.57 11.781 22.562 1 98.62 266 ASP B CA 1
ATOM 5016 C C . ASP B 1 266 ? -15 11.68 21.141 1 98.62 266 ASP B C 1
ATOM 5018 O O . ASP B 1 266 ? -15.742 11.469 20.188 1 98.62 266 ASP B O 1
ATOM 5022 N N . ARG B 1 267 ? -13.727 11.781 21 1 98.69 267 ARG B N 1
ATOM 5023 C CA . ARG B 1 267 ? -13.078 11.875 19.688 1 98.69 267 ARG B CA 1
ATOM 5024 C C . ARG B 1 267 ? -13.234 10.578 18.906 1 98.69 267 ARG B C 1
ATOM 5026 O O . ARG B 1 267 ? -13.641 10.594 17.734 1 98.69 267 ARG B O 1
ATOM 5033 N N . LYS B 1 268 ? -12.906 9.492 19.5 1 98.31 268 LYS B N 1
ATOM 5034 C CA . LYS B 1 268 ? -12.945 8.203 18.812 1 98.31 268 LYS B CA 1
ATOM 5035 C C . LYS B 1 268 ? -14.375 7.828 18.422 1 98.31 268 LYS B C 1
ATOM 5037 O O . LYS B 1 268 ? -14.609 7.348 17.312 1 98.31 268 LYS B O 1
ATOM 5042 N N . GLU B 1 269 ? -15.32 8.039 19.359 1 98.06 269 GLU B N 1
ATOM 5043 C CA . GLU B 1 269 ? -16.719 7.777 19.031 1 98.06 269 GLU B CA 1
ATOM 5044 C C . GLU B 1 269 ? -17.188 8.641 17.875 1 98.06 269 GLU B C 1
ATOM 5046 O O . GLU B 1 269 ? -17.922 8.172 17 1 98.06 269 GLU B O 1
ATOM 5051 N N . GLY B 1 270 ? -16.766 9.875 17.969 1 98.5 270 GLY B N 1
ATOM 5052 C CA . GLY B 1 270 ? -17.109 10.766 16.859 1 98.5 270 GLY B CA 1
ATOM 5053 C C . GLY B 1 270 ? -16.531 10.32 15.539 1 98.5 270 GLY B C 1
ATOM 5054 O O . GLY B 1 270 ? -17.234 10.312 14.523 1 98.5 270 GLY B O 1
ATOM 5055 N N . MET B 1 271 ? -15.32 9.961 15.539 1 98.69 271 MET B N 1
ATOM 5056 C CA . MET B 1 271 ? -14.656 9.523 14.32 1 98.69 271 MET B CA 1
ATOM 5057 C C . MET B 1 271 ? -15.312 8.266 13.766 1 98.69 271 MET B C 1
ATOM 5059 O O . MET B 1 271 ? -15.523 8.148 12.555 1 98.69 271 MET B O 1
ATOM 5063 N N . ASP B 1 272 ? -15.602 7.328 14.633 1 98.12 272 ASP B N 1
ATOM 5064 C CA . ASP B 1 272 ? -16.266 6.102 14.195 1 98.12 272 ASP B CA 1
ATOM 5065 C C . ASP B 1 272 ? -17.625 6.402 13.555 1 98.12 272 ASP B C 1
A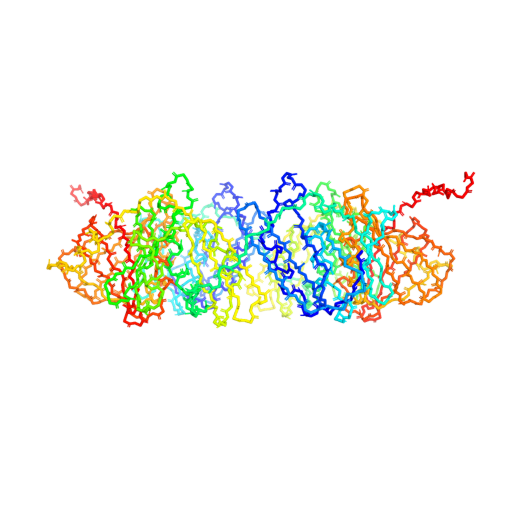TOM 5067 O O . ASP B 1 272 ? -17.938 5.855 12.5 1 98.12 272 ASP B O 1
ATOM 5071 N N . ALA B 1 273 ? -18.359 7.234 14.219 1 98.38 273 ALA B N 1
ATOM 5072 C CA . ALA B 1 273 ? -19.672 7.613 13.695 1 98.38 273 ALA B CA 1
ATOM 5073 C C . ALA B 1 273 ? -19.547 8.297 12.336 1 98.38 273 ALA B C 1
ATOM 5075 O O . ALA B 1 273 ? -20.281 7.965 11.398 1 98.38 273 ALA B O 1
ATOM 5076 N N . LEU B 1 274 ? -18.656 9.234 12.281 1 98.62 274 LEU B N 1
ATOM 5077 C CA . LEU B 1 274 ? -18.438 9.938 11.023 1 98.62 274 LEU B CA 1
ATOM 5078 C C . LEU B 1 274 ? -18.016 8.977 9.922 1 98.62 274 LEU B C 1
ATOM 5080 O O . LEU B 1 274 ? -18.406 9.141 8.766 1 98.62 274 LEU B O 1
ATOM 5084 N N . GLY B 1 275 ? -17.156 8.016 10.281 1 98.38 275 GLY B N 1
ATOM 5085 C CA . GLY B 1 275 ? -16.781 6.992 9.328 1 98.38 275 GLY B CA 1
ATOM 5086 C C . GLY B 1 275 ? -17.969 6.27 8.727 1 98.38 275 GLY B C 1
ATOM 5087 O O . GLY B 1 275 ? -18.016 6.02 7.52 1 98.38 275 GLY B O 1
ATOM 5088 N N . ARG B 1 276 ? -18.922 5.879 9.516 1 98.06 276 ARG B N 1
ATOM 5089 C CA . ARG B 1 276 ? -20.125 5.203 9.055 1 98.06 276 ARG B CA 1
ATOM 5090 C C . ARG B 1 276 ? -21 6.148 8.242 1 98.06 276 ARG B C 1
ATOM 5092 O O . ARG B 1 276 ? -21.531 5.773 7.195 1 98.06 276 ARG B O 1
ATOM 5099 N N . ILE B 1 277 ? -21.109 7.371 8.695 1 98 277 ILE B N 1
ATOM 5100 C CA . ILE B 1 277 ? -21.922 8.367 8 1 98 277 ILE B CA 1
ATOM 5101 C C . ILE B 1 277 ? -21.344 8.625 6.613 1 98 277 ILE B C 1
ATOM 5103 O O . ILE B 1 277 ? -22.094 8.852 5.652 1 98 277 ILE B O 1
ATOM 5107 N N . LEU B 1 278 ? -20.031 8.633 6.512 1 97.88 278 LEU B N 1
ATOM 5108 C CA . LEU B 1 278 ? -19.328 8.898 5.27 1 97.88 278 LEU B CA 1
ATOM 5109 C C . LEU B 1 278 ? -19.781 7.957 4.16 1 97.88 278 LEU B C 1
ATOM 5111 O O . LEU B 1 278 ? -19.844 8.344 2.992 1 97.88 278 LEU B O 1
ATOM 5115 N N . ILE B 1 279 ? -20.125 6.727 4.508 1 96.62 279 ILE B N 1
ATOM 5116 C CA . ILE B 1 279 ? -20.578 5.719 3.555 1 96.62 279 ILE B CA 1
ATOM 5117 C C . ILE B 1 279 ? -21.812 6.23 2.816 1 96.62 279 ILE B C 1
ATOM 5119 O O . ILE B 1 279 ? -22.078 5.832 1.679 1 96.62 279 ILE B O 1
ATOM 5123 N N . PHE B 1 280 ? -22.578 7.156 3.348 1 97.19 280 PHE B N 1
ATOM 5124 C CA . PHE B 1 280 ? -23.859 7.598 2.807 1 97.19 280 PHE B CA 1
ATOM 5125 C C . PHE B 1 280 ? -23.734 8.961 2.145 1 97.19 280 PHE B C 1
ATOM 5127 O O . PHE B 1 280 ? -24.719 9.523 1.667 1 97.19 280 PHE B O 1
ATOM 5134 N N . ASN B 1 281 ? -22.531 9.523 2.156 1 96.62 281 ASN B N 1
ATOM 5135 C CA . ASN B 1 281 ? -22.266 10.742 1.396 1 96.62 281 ASN B CA 1
ATOM 5136 C C . ASN B 1 281 ? -22.25 10.477 -0.106 1 96.62 281 ASN B C 1
ATOM 5138 O O . ASN B 1 281 ? -22.016 9.352 -0.54 1 96.62 281 ASN B O 1
ATOM 5142 N N . THR B 1 282 ? -22.625 11.453 -0.861 1 94.56 282 THR B N 1
ATOM 5143 C CA . THR B 1 282 ? -22.594 11.391 -2.318 1 94.56 282 THR B CA 1
ATOM 5144 C C . THR B 1 282 ? -21.75 12.523 -2.893 1 94.56 282 THR B C 1
ATOM 5146 O O . THR B 1 282 ? -21.281 13.398 -2.154 1 94.56 282 THR B O 1
ATOM 5149 N N . GLU B 1 283 ? -21.609 12.508 -4.168 1 92.5 283 GLU B N 1
ATOM 5150 C CA . GLU B 1 283 ? -20.875 13.594 -4.816 1 92.5 283 GLU B CA 1
ATOM 5151 C C . GLU B 1 283 ? -21.609 14.922 -4.656 1 92.5 283 GLU B C 1
ATOM 5153 O O . GLU B 1 283 ? -20.984 15.969 -4.508 1 92.5 283 GLU B O 1
ATOM 5158 N N . SER B 1 284 ? -22.891 14.852 -4.652 1 92 284 SER B N 1
ATOM 5159 C CA . SER B 1 284 ? -23.703 16.062 -4.586 1 92 284 SER B CA 1
ATOM 5160 C C . SER B 1 284 ? -23.906 16.516 -3.143 1 92 284 SER B C 1
ATOM 5162 O O . SER B 1 284 ? -24.172 17.703 -2.889 1 92 284 SER B O 1
ATOM 5164 N N . ASP B 1 285 ? -23.797 15.586 -2.203 1 94.19 285 ASP B N 1
ATOM 5165 C CA . ASP B 1 285 ? -23.938 15.914 -0.789 1 94.19 285 ASP B CA 1
ATOM 5166 C C . ASP B 1 285 ? -22.875 15.227 0.053 1 94.19 285 ASP B C 1
ATOM 5168 O O . ASP B 1 285 ? -23.047 14.078 0.468 1 94.19 285 ASP B O 1
ATOM 5172 N N . ARG B 1 286 ? -21.906 15.977 0.473 1 96.62 286 ARG B N 1
ATOM 5173 C CA . ARG B 1 286 ? -20.734 15.422 1.141 1 96.62 286 ARG B CA 1
ATOM 5174 C C . ARG B 1 286 ? -20.734 15.758 2.629 1 96.62 286 ARG B C 1
ATOM 5176 O O . ARG B 1 286 ? -19.703 15.672 3.295 1 96.62 286 ARG B O 1
ATOM 5183 N N . CYS B 1 287 ? -21.953 16.078 3.176 1 97.5 287 CYS B N 1
ATOM 5184 C CA . CYS B 1 287 ? -21.953 16.625 4.523 1 97.5 287 CYS B CA 1
ATOM 5185 C C . CYS B 1 287 ? -22.547 15.648 5.52 1 97.5 287 CYS B C 1
ATOM 5187 O O . CYS B 1 287 ? -23.312 14.758 5.141 1 97.5 287 CYS B O 1
ATOM 5189 N N . THR B 1 288 ? -22.172 15.82 6.695 1 98.31 288 THR B N 1
ATOM 5190 C CA . THR B 1 288 ? -22.875 15.32 7.867 1 98.31 288 THR B CA 1
ATOM 5191 C C . THR B 1 288 ? -23.703 16.438 8.516 1 98.31 288 THR B C 1
ATOM 5193 O O . THR B 1 288 ? -23.188 17.516 8.797 1 98.31 288 THR B O 1
ATOM 5196 N N . TYR B 1 289 ? -24.953 16.141 8.703 1 98.31 289 TYR B N 1
ATOM 5197 C CA . TYR B 1 289 ? -25.844 17.062 9.406 1 98.31 289 TYR B CA 1
ATOM 5198 C C . TYR B 1 289 ? -25.953 16.688 10.875 1 98.31 289 TYR B C 1
ATOM 5200 O O . TYR B 1 289 ? -26.078 15.51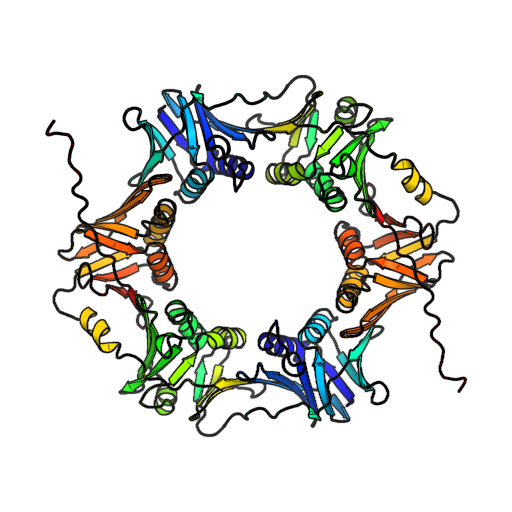6 11.219 1 98.31 289 TYR B O 1
ATOM 5208 N N . MET B 1 290 ? -25.906 17.734 11.688 1 98.44 290 MET B N 1
ATOM 5209 C CA . MET B 1 290 ? -26 17.5 13.133 1 98.44 290 MET B CA 1
ATOM 5210 C C . MET B 1 290 ? -27.156 18.281 13.734 1 98.44 290 MET B C 1
ATOM 5212 O O . MET B 1 290 ? -27.219 19.5 13.625 1 98.44 290 MET B O 1
ATOM 5216 N N . ASP B 1 291 ? -28.047 17.562 14.281 1 98.5 291 ASP B N 1
ATOM 5217 C CA . ASP B 1 291 ? -29.047 18.188 15.141 1 98.5 291 ASP B CA 1
ATOM 5218 C C . ASP B 1 291 ? -28.609 18.188 16.594 1 98.5 291 ASP B C 1
ATOM 5220 O O . ASP B 1 291 ? -28.375 17.125 17.188 1 98.5 291 ASP B O 1
ATOM 5224 N N . LEU B 1 292 ? -28.531 19.375 17.172 1 98.44 292 LEU B N 1
ATOM 5225 C CA . LEU B 1 292 ? -27.859 19.516 18.453 1 98.44 292 LEU B CA 1
ATOM 5226 C C . LEU B 1 292 ? -28.859 19.75 19.578 1 98.44 292 LEU B C 1
ATOM 5228 O O . LEU B 1 292 ? -29.812 20.516 19.406 1 98.44 292 LEU B O 1
ATOM 5232 N N . SER B 1 293 ? -28.641 19.047 20.641 1 98.06 293 SER B N 1
ATOM 5233 C CA . SER B 1 293 ? -29.281 19.25 21.938 1 98.06 293 SER B CA 1
ATOM 5234 C C . SER B 1 293 ? -28.281 19.125 23.078 1 98.06 293 SER B C 1
ATOM 5236 O O . SER B 1 293 ? -27.109 18.812 22.844 1 98.06 293 SER B O 1
ATOM 5238 N N . GLU B 1 294 ? -28.688 19.391 24.234 1 97.81 294 GLU B N 1
ATOM 5239 C CA . GLU B 1 294 ? -27.797 19.531 25.391 1 97.81 294 GLU B CA 1
ATOM 5240 C C . GLU B 1 294 ? -26.906 18.297 25.547 1 97.81 294 GLU B C 1
ATOM 5242 O O . GLU B 1 294 ? -25.703 18.422 25.797 1 97.81 294 GLU B O 1
ATOM 5247 N N . ASN B 1 295 ? -27.484 17.094 25.312 1 98.19 295 ASN B N 1
ATOM 5248 C CA . ASN B 1 295 ? -26.719 15.891 25.641 1 98.19 295 ASN B CA 1
ATOM 5249 C C . ASN B 1 295 ? -26.578 14.984 24.422 1 98.19 295 ASN B C 1
ATOM 5251 O O . ASN B 1 295 ? -26.156 13.828 24.547 1 98.19 295 ASN B O 1
ATOM 5255 N N . GLU B 1 296 ? -26.969 15.586 23.281 1 98 296 GLU B N 1
ATOM 5256 C CA . GLU B 1 296 ? -27 14.703 22.109 1 98 296 GLU B CA 1
ATOM 5257 C C . GLU B 1 296 ? -26.734 15.477 20.828 1 98 296 GLU B C 1
ATOM 5259 O O . GLU B 1 296 ? -27.234 16.594 20.641 1 98 296 GLU B O 1
ATOM 5264 N N . ALA B 1 297 ? -25.938 14.906 20.031 1 98.62 297 ALA B N 1
ATOM 5265 C CA . ALA B 1 297 ? -25.828 15.297 18.625 1 98.62 297 ALA B CA 1
ATOM 5266 C C . ALA B 1 297 ? -26.281 14.172 17.703 1 98.62 297 ALA B C 1
ATOM 5268 O O . ALA B 1 297 ? -25.641 13.117 17.641 1 98.62 297 ALA B O 1
ATOM 5269 N N . ARG B 1 298 ? -27.359 14.375 17 1 98.75 298 ARG B N 1
ATOM 5270 C CA . ARG B 1 298 ? -27.812 13.391 16.031 1 98.75 298 ARG B CA 1
ATOM 5271 C C . ARG B 1 298 ? -27.203 13.656 14.656 1 98.75 298 ARG B C 1
ATOM 5273 O O . ARG B 1 298 ? -27.5 14.656 14.016 1 98.75 298 ARG B O 1
ATOM 5280 N N . LEU B 1 299 ? -26.375 12.758 14.227 1 98.75 299 LEU B N 1
ATOM 5281 C CA . LEU B 1 299 ? -25.703 12.852 12.938 1 98.75 299 LEU B CA 1
ATOM 5282 C C . LEU B 1 299 ? -26.531 12.164 11.844 1 98.75 299 LEU B C 1
ATOM 5284 O O . LEU B 1 299 ? -27.078 11.086 12.07 1 98.75 299 LEU B O 1
ATOM 5288 N N . SER B 1 300 ? -26.531 12.781 10.672 1 98.44 300 SER B N 1
ATOM 5289 C CA . SER B 1 300 ? -27.297 12.156 9.602 1 98.44 300 SER B CA 1
ATOM 5290 C C . SER B 1 300 ? -26.719 12.484 8.234 1 98.44 300 SER B C 1
ATOM 5292 O O . SER B 1 300 ? -25.984 13.469 8.086 1 98.44 300 SER B O 1
ATOM 5294 N N . ALA B 1 301 ? -26.969 11.68 7.293 1 97.75 301 ALA B N 1
ATOM 5295 C CA . ALA B 1 301 ? -26.656 11.836 5.875 1 97.75 301 ALA B CA 1
ATOM 5296 C C . ALA B 1 301 ? -27.594 10.984 5.016 1 97.75 301 ALA B C 1
ATOM 5298 O O . ALA B 1 301 ? -28.141 9.984 5.488 1 97.75 301 ALA B O 1
ATOM 5299 N N . GLN B 1 302 ? -27.781 11.422 3.805 1 95 302 GLN B N 1
ATOM 5300 C CA . GLN B 1 302 ? -28.656 10.695 2.893 1 95 302 GLN B CA 1
ATOM 5301 C C . GLN B 1 302 ? -28.156 10.773 1.457 1 95 302 GLN B C 1
ATOM 5303 O O . GLN B 1 302 ? -27.703 11.828 1.009 1 95 302 GLN B O 1
ATOM 5308 N N . GLY B 1 303 ? -28.188 9.609 0.838 1 89.56 303 GLY B N 1
ATOM 5309 C CA . GLY B 1 303 ? -27.875 9.508 -0.58 1 89.56 303 GLY B CA 1
ATOM 5310 C C . GLY B 1 303 ? -28.891 8.688 -1.353 1 89.56 303 GLY B C 1
ATOM 5311 O O . GLY B 1 303 ? -29.406 7.684 -0.847 1 89.56 303 GLY B O 1
ATOM 5312 N N . GLN B 1 304 ? -29.219 9.164 -2.518 1 82.75 304 GLN B N 1
ATOM 5313 C CA . GLN B 1 304 ? -30.25 8.523 -3.328 1 82.75 304 GLN B CA 1
ATOM 5314 C C . GLN B 1 304 ? -29.922 7.043 -3.551 1 82.75 304 GLN B C 1
ATOM 5316 O O . GLN B 1 304 ? -30.781 6.184 -3.344 1 82.75 304 GLN B O 1
ATOM 5321 N N . ASP B 1 305 ? -28.734 6.676 -3.812 1 82.81 305 ASP B N 1
ATOM 5322 C CA . ASP B 1 305 ? -28.391 5.309 -4.199 1 82.81 305 ASP B CA 1
ATOM 5323 C C . ASP B 1 305 ? -27.906 4.5 -2.998 1 82.81 305 ASP B C 1
ATOM 5325 O O . ASP B 1 305 ? -28 3.271 -2.994 1 82.81 305 ASP B O 1
ATOM 5329 N N . VAL B 1 306 ? -27.531 5.223 -1.93 1 88.44 306 VAL B N 1
ATOM 5330 C CA . VAL B 1 306 ? -26.891 4.496 -0.842 1 88.44 306 VAL B CA 1
ATOM 5331 C C . VAL B 1 306 ? -27.812 4.441 0.368 1 88.44 306 VAL B C 1
ATOM 5333 O O . VAL B 1 306 ? -27.656 3.598 1.25 1 88.44 306 VAL B O 1
ATOM 5336 N N . GLY B 1 307 ? -28.766 5.316 0.41 1 94.69 307 GLY B N 1
ATOM 5337 C CA . GLY B 1 307 ? -29.672 5.316 1.54 1 94.69 307 GLY B CA 1
ATOM 5338 C C . GLY B 1 307 ? -29.391 6.426 2.533 1 94.69 307 GLY B C 1
ATOM 5339 O O . GLY B 1 307 ? -28.938 7.504 2.154 1 94.69 307 GLY B O 1
ATOM 5340 N N . SER B 1 308 ? -29.844 6.168 3.756 1 96.75 308 SER B N 1
ATOM 5341 C CA . SER B 1 308 ? -29.688 7.211 4.766 1 96.75 308 SER B CA 1
ATOM 5342 C C . SER B 1 308 ? -29.156 6.641 6.074 1 96.75 308 SER B C 1
ATOM 5344 O O . SER B 1 308 ? -29.297 5.441 6.332 1 96.75 308 SER B O 1
ATOM 5346 N N . ALA B 1 309 ? -28.562 7.496 6.836 1 98 309 ALA B N 1
ATOM 5347 C CA . ALA B 1 309 ? -27.984 7.148 8.133 1 98 309 ALA B CA 1
ATOM 5348 C C . ALA B 1 309 ? -28.375 8.172 9.195 1 98 309 ALA B C 1
ATOM 5350 O O . ALA B 1 309 ? -28.453 9.375 8.906 1 98 309 ALA B O 1
ATOM 5351 N N . SER B 1 310 ? -28.578 7.699 10.359 1 98.25 310 SER B N 1
ATOM 5352 C CA . SER B 1 310 ? -28.797 8.531 11.539 1 98.25 310 SER B CA 1
ATOM 5353 C C . SER B 1 310 ? -28.203 7.887 12.789 1 98.25 310 SER B C 1
ATOM 5355 O O . SER B 1 310 ? -28.5 6.734 13.109 1 98.25 310 SER B O 1
ATOM 5357 N N . GLU B 1 311 ? -27.375 8.602 13.438 1 97.94 311 GLU B N 1
ATOM 5358 C CA . GLU B 1 311 ? -26.703 8.117 14.648 1 97.94 311 GLU B CA 1
ATOM 5359 C C . GLU B 1 311 ? -26.703 9.188 15.734 1 97.94 311 GLU B C 1
ATOM 5361 O O . GLU B 1 311 ? -26.484 10.367 15.453 1 97.94 311 GLU B O 1
ATOM 5366 N N . SER B 1 312 ? -26.906 8.75 16.891 1 97.88 312 SER B N 1
ATOM 5367 C CA . SER B 1 312 ? -26.875 9.672 18.016 1 97.88 312 SER B CA 1
ATOM 5368 C C . SER B 1 312 ? -25.578 9.547 18.797 1 97.88 312 SER B C 1
ATOM 5370 O O . SER B 1 312 ? -25.188 8.453 19.203 1 97.88 312 SER B O 1
ATOM 5372 N N . LEU B 1 313 ? -24.969 10.641 19.016 1 97.75 313 LEU B N 1
ATOM 5373 C CA . LEU B 1 313 ? -23.766 10.719 19.828 1 97.75 313 LEU B CA 1
ATOM 5374 C C . LEU B 1 313 ? -24.031 11.453 21.141 1 97.75 313 LEU B C 1
ATOM 5376 O O . LEU B 1 313 ? -24.734 12.469 21.141 1 97.75 313 LEU B O 1
ATOM 5380 N N . GLU B 1 314 ? -23.5 10.906 22.172 1 98.12 314 GLU B N 1
ATOM 5381 C CA . GLU B 1 314 ? -23.547 11.625 23.438 1 98.12 314 GLU B CA 1
ATOM 5382 C C . GLU B 1 314 ? -22.562 12.781 23.453 1 98.12 314 GLU B C 1
ATOM 5384 O O . GLU B 1 314 ? -21.359 12.586 23.203 1 98.12 314 GLU B O 1
ATOM 5389 N N . VAL B 1 315 ? -23.125 13.984 23.719 1 98.56 315 VAL B N 1
ATOM 5390 C CA . VAL B 1 315 ? -22.266 15.164 23.766 1 98.56 315 VAL B CA 1
ATOM 5391 C C . VAL B 1 315 ? -22.688 16.062 24.922 1 98.56 315 VAL B C 1
ATOM 5393 O O . VAL B 1 315 ? -23.719 15.828 25.547 1 98.56 315 VAL B O 1
ATOM 5396 N N . ALA B 1 316 ? -21.828 16.969 25.281 1 98.69 316 ALA B N 1
ATOM 5397 C CA . ALA B 1 316 ? -22.203 18.125 26.109 1 98.69 316 ALA B CA 1
ATOM 5398 C C . ALA B 1 316 ? -22.25 19.406 25.266 1 98.69 316 ALA B C 1
ATOM 5400 O O . ALA B 1 316 ? -21.219 19.891 24.812 1 98.69 316 ALA B O 1
ATOM 5401 N N . TYR B 1 317 ? -23.469 19.891 25.047 1 98.5 317 TYR B N 1
ATOM 5402 C CA . TYR B 1 317 ? -23.656 21.047 24.172 1 98.5 317 TYR B CA 1
ATOM 5403 C C . TYR B 1 317 ? -24.281 22.203 24.938 1 98.5 317 TYR B C 1
ATOM 5405 O O . TYR B 1 317 ? -25.25 22.016 25.688 1 98.5 317 TYR B O 1
ATOM 5413 N N . ARG B 1 318 ? -23.688 23.312 24.766 1 98.06 318 ARG B N 1
ATOM 5414 C CA . ARG B 1 318 ? -24.219 24.562 25.297 1 98.06 318 ARG B CA 1
ATOM 5415 C C . ARG B 1 318 ? -24.312 25.625 24.188 1 98.06 318 ARG B C 1
ATOM 5417 O O . ARG B 1 318 ? -23.297 26.109 23.703 1 98.06 318 ARG B O 1
ATOM 5424 N N . GLY B 1 319 ? -25.547 25.984 23.812 1 97.06 319 GLY B N 1
ATOM 5425 C CA . GLY B 1 319 ? -25.75 26.984 22.781 1 97.06 319 GLY B CA 1
ATOM 5426 C C . GLY B 1 319 ? -27.141 26.953 22.188 1 97.06 319 GLY B C 1
ATOM 5427 O O . GLY B 1 319 ? -28.031 26.297 22.719 1 97.06 319 GLY B O 1
ATOM 5428 N N . ASP B 1 320 ? -27.375 27.672 21.062 1 95.94 320 ASP B N 1
ATOM 5429 C CA . ASP B 1 320 ? -28.719 27.828 20.516 1 95.94 320 ASP B CA 1
ATOM 5430 C C . ASP B 1 320 ? -28.781 27.344 19.078 1 95.94 320 ASP B C 1
ATOM 5432 O O . ASP B 1 320 ? -29.828 27.422 18.438 1 95.94 320 ASP B O 1
ATOM 5436 N N . ILE B 1 321 ? -27.672 26.844 18.578 1 96.81 321 ILE B N 1
ATOM 5437 C CA . ILE B 1 321 ? -27.688 26.281 17.234 1 96.81 321 ILE B CA 1
ATOM 5438 C C . ILE B 1 321 ? -28.438 24.953 17.25 1 96.81 321 ILE B C 1
ATOM 5440 O O . ILE B 1 321 ? -28.125 24.062 18.047 1 96.81 321 ILE B O 1
ATOM 5444 N N . ALA B 1 322 ? -29.391 24.859 16.422 1 96.94 322 ALA B N 1
ATOM 5445 C CA . ALA B 1 322 ? -30.203 23.641 16.391 1 96.94 322 ALA B CA 1
ATOM 5446 C C . ALA B 1 322 ? -29.641 22.625 15.406 1 96.94 322 ALA B C 1
ATOM 5448 O O . ALA B 1 322 ? -29.656 21.422 15.672 1 96.94 322 ALA B O 1
ATOM 5449 N N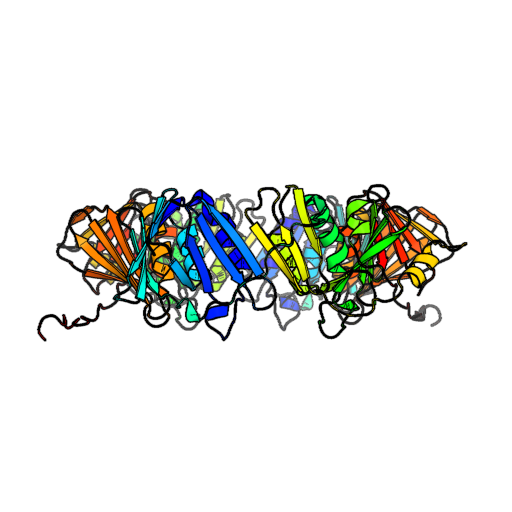 . ARG B 1 323 ? -29.219 23.203 14.289 1 96.88 323 ARG B N 1
ATOM 5450 C CA . ARG B 1 323 ? -28.719 22.328 13.227 1 96.88 323 ARG B CA 1
ATOM 5451 C C . ARG B 1 323 ? -27.516 22.938 12.531 1 96.88 323 ARG B C 1
ATOM 5453 O O . ARG B 1 323 ? -27.484 24.141 12.258 1 96.88 323 ARG B O 1
ATOM 5460 N N . ILE B 1 324 ? -26.531 22.109 12.258 1 98.06 324 ILE B N 1
ATOM 5461 C CA . ILE B 1 324 ? -25.312 22.562 11.586 1 98.06 324 ILE B CA 1
ATOM 5462 C C . ILE B 1 324 ? -24.766 21.438 10.703 1 98.06 324 ILE B C 1
ATOM 5464 O O . ILE B 1 324 ? -25.047 20.266 10.938 1 98.06 324 ILE B O 1
ATOM 5468 N N . ALA B 1 325 ? -24.016 21.781 9.625 1 98.25 325 ALA B N 1
ATOM 5469 C CA . ALA B 1 325 ? -23.5 20.797 8.688 1 98.25 325 ALA B CA 1
ATOM 5470 C C . ALA B 1 325 ? -22 21.016 8.43 1 98.25 325 ALA B C 1
ATOM 5472 O O . ALA B 1 325 ? -21.562 22.156 8.289 1 98.25 325 ALA B O 1
ATOM 5473 N N . PHE B 1 326 ? -21.281 19.922 8.406 1 98.31 326 PHE B N 1
ATOM 5474 C CA . PHE B 1 326 ? -19.859 19.953 8.078 1 98.31 326 PHE B CA 1
ATOM 5475 C C . PHE B 1 326 ? -19.531 18.953 6.973 1 98.31 326 PHE B C 1
ATOM 5477 O O . PHE B 1 326 ? -20.172 17.906 6.875 1 98.31 326 PHE B O 1
ATOM 5484 N N . PRO B 1 327 ? -18.562 19.25 6.082 1 97.81 327 PRO B N 1
ATOM 5485 C CA . PRO B 1 327 ? -18.047 18.188 5.219 1 97.81 327 PRO B CA 1
ATOM 5486 C C . PRO B 1 327 ? -17.5 17 6.008 1 97.81 327 PRO B C 1
ATOM 5488 O O . PRO B 1 327 ? -16.547 17.156 6.785 1 97.81 327 PRO B O 1
ATOM 5491 N N . THR B 1 328 ? -18.016 15.852 5.734 1 98.5 328 THR B N 1
ATOM 5492 C CA . THR B 1 328 ? -17.766 14.68 6.566 1 98.5 328 THR B CA 1
ATOM 5493 C C . THR B 1 328 ? -16.281 14.297 6.547 1 98.5 328 THR B C 1
ATOM 5495 O O . THR B 1 328 ? -15.672 14.117 7.602 1 98.5 328 THR B O 1
ATOM 5498 N N . ARG B 1 329 ? -15.742 14.195 5.406 1 97.94 329 ARG B N 1
ATOM 5499 C CA . ARG B 1 329 ? -14.352 13.773 5.254 1 97.94 329 ARG B CA 1
ATOM 5500 C C . ARG B 1 329 ? -13.398 14.75 5.934 1 97.94 329 ARG B C 1
ATOM 5502 O O . ARG B 1 329 ? -12.438 14.344 6.578 1 97.94 329 ARG B O 1
ATOM 5509 N N . ASN B 1 330 ? -13.656 16.016 5.766 1 98 330 ASN B N 1
ATOM 5510 C CA . ASN B 1 330 ? -12.812 17.031 6.375 1 98 330 ASN B CA 1
ATOM 5511 C C . ASN B 1 330 ? -12.844 16.953 7.898 1 98 330 ASN B C 1
ATOM 5513 O O . ASN B 1 330 ? -11.797 17.031 8.547 1 98 330 ASN B O 1
ATOM 5517 N N . LEU B 1 331 ? -14.039 16.812 8.398 1 98.56 331 LEU B N 1
ATOM 5518 C CA . LEU B 1 331 ? -14.172 16.75 9.852 1 98.56 331 LEU B CA 1
ATOM 5519 C C . LEU B 1 331 ? -13.453 15.516 10.398 1 98.56 331 LEU B C 1
ATOM 5521 O O . LEU B 1 331 ? -12.766 15.602 11.422 1 98.56 331 LEU B O 1
ATOM 5525 N N . LEU B 1 332 ? -13.648 14.445 9.703 1 98.44 332 LEU B N 1
ATOM 5526 C CA . LEU B 1 332 ? -12.969 13.211 10.078 1 98.44 332 LEU B CA 1
ATOM 5527 C C . LEU B 1 332 ? -11.453 13.406 10.078 1 98.44 332 LEU B C 1
ATOM 5529 O O . LEU B 1 332 ? -10.773 13.008 11.023 1 98.44 332 LEU B O 1
ATOM 5533 N N . ASP B 1 333 ? -10.984 14 9.109 1 97.75 333 ASP B N 1
ATOM 5534 C CA . ASP B 1 333 ? -9.555 14.258 8.969 1 97.75 333 ASP B CA 1
ATOM 5535 C C . ASP B 1 333 ? -9.039 15.148 10.102 1 97.75 333 ASP B C 1
ATOM 5537 O O . ASP B 1 333 ? -8.016 14.859 10.711 1 97.75 333 ASP B O 1
ATOM 5541 N N . VAL B 1 334 ? -9.75 16.188 10.344 1 98.56 334 VAL B N 1
ATOM 5542 C CA . VAL B 1 334 ? -9.367 17.109 11.406 1 98.56 334 VAL B CA 1
ATOM 5543 C C . VAL B 1 334 ? -9.258 16.359 12.734 1 98.56 334 VAL B C 1
ATOM 5545 O O . VAL B 1 334 ? -8.258 16.5 13.438 1 98.56 334 VAL B O 1
ATOM 5548 N N . LEU B 1 335 ? -10.234 15.594 13.062 1 98.62 335 LEU B N 1
ATOM 5549 C CA . LEU B 1 335 ? -10.25 14.883 14.336 1 98.62 335 LEU B CA 1
ATOM 5550 C C . LEU B 1 335 ? -9.07 13.914 14.43 1 98.62 335 LEU B C 1
ATOM 5552 O O . LEU B 1 335 ? -8.539 13.672 15.516 1 98.62 335 LEU B O 1
ATOM 5556 N N . GLY B 1 336 ? -8.664 13.438 13.289 1 98.25 336 GLY B N 1
ATOM 5557 C CA . GLY B 1 336 ? -7.559 12.492 13.242 1 98.25 336 GLY B CA 1
ATOM 5558 C C . GLY B 1 336 ? -6.227 13.109 13.617 1 98.25 336 GLY B C 1
ATOM 5559 O O . GLY B 1 336 ? -5.266 12.398 13.914 1 98.25 336 GLY B O 1
ATOM 5560 N N . HIS B 1 337 ? -6.113 14.359 13.688 1 98.12 337 HIS B N 1
ATOM 5561 C CA . HIS B 1 337 ? -4.855 15.031 13.969 1 98.12 337 HIS B CA 1
ATOM 5562 C C . HIS B 1 337 ? -4.746 15.406 15.438 1 98.12 337 HIS B C 1
ATOM 5564 O O . HIS B 1 337 ? -3.773 16.047 15.852 1 98.12 337 HIS B O 1
ATOM 5570 N N . PHE B 1 338 ? -5.75 15.047 16.219 1 98.5 338 PHE B N 1
ATOM 5571 C CA . PHE B 1 338 ? -5.715 15.258 17.656 1 98.5 338 PHE B CA 1
ATOM 5572 C C . PHE B 1 338 ? -5.387 13.961 18.391 1 98.5 338 PHE B C 1
ATOM 5574 O O . PHE B 1 338 ? -5.637 12.875 17.875 1 98.5 338 PHE B O 1
ATOM 5581 N N . VAL B 1 339 ? -4.852 14.047 19.578 1 97.38 339 VAL B N 1
ATOM 5582 C CA . VAL B 1 339 ? -4.59 12.875 20.406 1 97.38 339 VAL B CA 1
ATOM 5583 C C . VAL B 1 339 ? -5.539 12.859 21.609 1 97.38 339 VAL B C 1
ATOM 5585 O O . VAL B 1 339 ? -5.688 11.836 22.281 1 97.38 339 VAL B O 1
ATOM 5588 N N . SER B 1 340 ? -6.184 13.977 21.875 1 98.38 340 SER B N 1
ATOM 5589 C CA . SER B 1 340 ? -7.105 14.102 23 1 98.38 340 SER B CA 1
ATOM 5590 C C . SER B 1 340 ? -8.258 13.117 22.875 1 98.38 340 SER B C 1
ATOM 5592 O O . SER B 1 340 ? -8.797 12.914 21.781 1 98.38 340 SER B O 1
ATOM 5594 N N . ALA B 1 341 ? -8.648 12.594 23.938 1 98.38 341 ALA B N 1
ATOM 5595 C CA . ALA B 1 341 ? -9.805 11.703 23.953 1 98.38 341 ALA B CA 1
ATOM 5596 C C . ALA B 1 341 ? -11.102 12.492 23.781 1 98.38 341 ALA B C 1
ATOM 5598 O O . ALA B 1 341 ? -12.047 12.008 23.156 1 98.38 341 ALA B O 1
ATOM 5599 N N . LYS B 1 342 ? -11.094 13.695 24.328 1 98.44 342 LYS B N 1
ATOM 5600 C CA . LYS B 1 342 ? -12.234 14.594 24.188 1 98.44 342 LYS B CA 1
ATOM 5601 C C . LYS B 1 342 ? -11.883 15.805 23.328 1 98.44 342 LYS B C 1
ATOM 5603 O O . LYS B 1 342 ? -10.766 16.328 23.406 1 98.44 342 LYS B O 1
ATOM 5608 N N . ILE B 1 343 ? -12.859 16.203 22.594 1 98.56 343 ILE B N 1
ATOM 5609 C CA . ILE B 1 343 ? -12.68 17.359 21.719 1 98.56 343 ILE B CA 1
ATOM 5610 C C . ILE B 1 343 ? -13.727 18.422 22.031 1 98.56 343 ILE B C 1
ATOM 5612 O O . ILE B 1 343 ? -14.891 18.109 22.266 1 98.56 343 ILE B O 1
ATOM 5616 N N . ASP B 1 344 ? -13.289 19.656 22 1 98.31 344 ASP B N 1
ATOM 5617 C CA . ASP B 1 344 ? -14.188 20.797 22.109 1 98.31 344 ASP B CA 1
ATOM 5618 C C . ASP B 1 344 ? -14.375 21.484 20.766 1 98.31 344 ASP B C 1
ATOM 5620 O O . ASP B 1 344 ? -13.391 21.844 20.109 1 98.31 344 ASP B O 1
ATOM 5624 N N . MET B 1 345 ? -15.633 21.641 20.406 1 98.69 345 MET B N 1
ATOM 5625 C CA . MET B 1 345 ? -15.984 22.391 19.203 1 98.69 345 MET B CA 1
ATOM 5626 C C . MET B 1 345 ? -16.656 23.703 19.562 1 98.69 345 MET B C 1
ATOM 5628 O O . MET B 1 345 ? -17.703 23.719 20.219 1 98.69 345 MET B O 1
ATOM 5632 N N . LEU B 1 346 ? -16 24.734 19.156 1 98.31 346 LEU B N 1
ATOM 5633 C CA . LEU B 1 346 ? -16.531 26.078 19.375 1 98.31 346 LEU B CA 1
ATOM 5634 C C . LEU B 1 346 ? -17.266 26.578 18.125 1 98.31 346 LEU B C 1
ATOM 5636 O O . LEU B 1 346 ? -16.625 26.875 17.109 1 98.31 346 LEU B O 1
ATOM 5640 N N . LEU B 1 347 ? -18.578 26.719 18.234 1 98 347 LEU B N 1
ATOM 5641 C CA . LEU B 1 347 ? -19.406 27.078 17.094 1 98 347 LEU B CA 1
ATOM 5642 C C . LEU B 1 347 ? -19.812 28.547 17.172 1 98 347 LEU B C 1
ATOM 5644 O O . LEU B 1 347 ? -20.562 28.953 18.062 1 98 347 LEU B O 1
ATOM 5648 N N . THR B 1 348 ? -19.359 29.344 16.203 1 96.94 348 THR B N 1
ATOM 5649 C CA . THR B 1 348 ? -19.625 30.781 16.234 1 96.94 348 THR B CA 1
ATOM 5650 C C . THR B 1 348 ? -20.938 31.094 15.523 1 96.94 348 THR B C 1
ATOM 5652 O O . THR B 1 348 ? -21.484 32.188 15.664 1 96.94 348 THR B O 1
ATOM 5655 N N . GLY B 1 349 ? -21.406 30.219 14.75 1 94.69 349 GLY B N 1
ATOM 5656 C CA . GLY B 1 349 ? -22.641 30.297 13.977 1 94.69 349 GLY B CA 1
ATOM 5657 C C . GLY B 1 349 ? -22.828 29.125 13.031 1 94.69 349 GLY B C 1
ATOM 5658 O O . GLY B 1 349 ? -21.953 28.25 12.938 1 94.69 349 GLY B O 1
ATOM 5659 N N . THR B 1 350 ? -23.938 29.172 12.297 1 94.12 350 THR B N 1
ATOM 5660 C CA . THR B 1 350 ? -24.219 28.078 11.375 1 94.12 350 THR B CA 1
ATOM 5661 C C . THR B 1 350 ? -23.359 28.203 10.125 1 94.12 350 THR B C 1
ATOM 5663 O O . THR B 1 350 ? -23.203 27.234 9.375 1 94.12 350 THR B O 1
ATOM 5666 N N . GLU B 1 351 ? -22.812 29.359 9.891 1 93.31 351 GLU B N 1
ATOM 5667 C CA . GLU B 1 351 ? -21.969 29.578 8.727 1 93.31 351 GLU B CA 1
ATOM 5668 C C . GLU B 1 351 ? -20.641 30.203 9.109 1 93.31 351 GLU B C 1
ATOM 5670 O O . GLU B 1 351 ? -19.891 30.672 8.25 1 93.31 351 GLU B O 1
ATOM 5675 N N . GLY B 1 352 ? -20.391 30.328 10.352 1 94.19 352 GLY B N 1
ATOM 5676 C CA . GLY B 1 352 ? -19.141 30.906 10.844 1 94.19 352 GLY B CA 1
ATOM 5677 C C . GLY B 1 352 ? -18.094 29.859 11.172 1 94.19 352 GLY B C 1
ATOM 5678 O O . GLY B 1 352 ? -18.375 28.656 11.156 1 94.19 352 GLY B O 1
ATOM 5679 N N . PRO B 1 353 ? -16.953 30.344 11.477 1 96.31 353 PRO B N 1
ATOM 5680 C CA . PRO B 1 353 ? -15.867 29.406 11.758 1 96.31 353 PRO B CA 1
ATOM 5681 C C . PRO B 1 353 ? -16.141 28.562 13 1 96.31 353 PRO B C 1
ATOM 5683 O O . PRO B 1 353 ? -16.688 29.047 13.984 1 96.31 353 PRO B O 1
ATOM 5686 N N . CYS B 1 354 ? -15.836 27.312 12.945 1 98.25 354 CYS B N 1
ATOM 5687 C CA . CYS B 1 354 ? -15.852 26.391 14.078 1 98.25 354 CYS B CA 1
ATOM 5688 C C . CYS B 1 354 ? -14.438 26.062 14.531 1 98.25 354 CYS B C 1
ATOM 5690 O O . CYS B 1 354 ? -13.625 25.578 13.742 1 98.25 354 CYS B O 1
ATOM 5692 N N . GLY B 1 355 ? -14.141 26.328 15.797 1 98.5 355 GLY B N 1
ATOM 5693 C CA . GLY B 1 355 ? -12.844 25.969 16.359 1 98.5 355 GLY B CA 1
ATOM 5694 C C . GLY B 1 355 ? -12.844 24.609 17.031 1 98.5 355 GLY B C 1
ATOM 5695 O O . GLY B 1 355 ? -13.766 24.281 17.781 1 98.5 355 GLY B O 1
ATOM 5696 N N . ILE B 1 356 ? -11.891 23.828 16.75 1 98.75 356 ILE B N 1
ATOM 5697 C CA . ILE B 1 356 ? -11.734 22.516 17.359 1 98.75 356 ILE B CA 1
ATOM 5698 C C . ILE B 1 356 ? -10.469 22.484 18.219 1 98.75 356 ILE B C 1
ATOM 5700 O O . ILE B 1 356 ? -9.391 22.844 17.734 1 98.75 356 ILE B O 1
ATOM 5704 N N . ARG B 1 357 ? -10.609 22.047 19.422 1 98.19 357 ARG B N 1
ATOM 5705 C CA . ARG B 1 357 ? -9.516 21.984 20.391 1 98.19 357 ARG B CA 1
ATOM 5706 C C . ARG B 1 357 ? -9.625 20.719 21.25 1 98.19 357 ARG B C 1
ATOM 5708 O O . ARG B 1 357 ? -10.672 20.078 21.281 1 98.19 357 ARG B O 1
ATOM 5715 N N . GLY B 1 358 ? -8.531 20.375 21.891 1 97.69 358 GLY B N 1
ATOM 5716 C CA . GLY B 1 358 ? -8.492 19.234 22.812 1 97.69 358 GLY B CA 1
ATOM 5717 C C . GLY B 1 358 ? -7.66 19.516 24.047 1 97.69 358 GLY B C 1
ATOM 5718 O O . GLY B 1 358 ? -6.648 20.219 23.984 1 97.69 358 GLY B O 1
ATOM 5719 N N . PRO B 1 359 ? -8.117 18.953 25.141 1 97.06 359 PRO B N 1
ATOM 5720 C CA . PRO B 1 359 ? -7.402 19.234 26.391 1 97.06 359 PRO B CA 1
ATOM 5721 C C . PRO B 1 359 ? -5.969 18.703 26.375 1 97.06 359 PRO B C 1
ATOM 5723 O O . PRO B 1 359 ? -5.094 19.266 27.047 1 97.06 359 PRO B O 1
ATOM 5726 N N . GLU B 1 360 ? -5.719 17.625 25.656 1 96.62 360 GLU B N 1
ATOM 5727 C CA . GLU B 1 360 ? -4.371 17.062 25.594 1 96.62 360 GLU B CA 1
ATOM 5728 C C . GLU B 1 360 ? -3.578 17.656 24.438 1 96.62 360 GLU B C 1
ATOM 5730 O O . GLU B 1 360 ? -2.439 17.266 24.188 1 96.62 360 GLU B O 1
ATOM 5735 N N . ASP B 1 361 ? -4.195 18.609 23.719 1 96.25 361 ASP B N 1
ATOM 5736 C CA . ASP B 1 361 ? -3.572 19.375 22.641 1 96.25 361 ASP B CA 1
ATOM 5737 C C . ASP B 1 361 ? -3.656 20.875 22.906 1 96.25 361 ASP B C 1
ATOM 5739 O O . ASP B 1 361 ? -4.207 21.625 22.094 1 96.25 361 ASP B O 1
ATOM 5743 N N . PRO B 1 362 ? -3.115 21.328 23.922 1 93 362 PRO B N 1
ATOM 5744 C CA . PRO B 1 362 ? -3.385 22.703 24.359 1 93 362 PRO B CA 1
ATOM 5745 C C . PRO B 1 362 ? -2.842 23.75 23.375 1 93 362 PRO B C 1
ATOM 5747 O O . PRO B 1 362 ? -3.34 24.875 23.344 1 93 362 PRO B O 1
ATOM 5750 N N . ASP B 1 363 ? -1.883 23.438 22.625 1 94.12 363 ASP B N 1
ATOM 5751 C CA . ASP B 1 363 ? -1.235 24.406 21.75 1 94.12 363 ASP B CA 1
ATOM 5752 C C . ASP B 1 363 ? -1.756 24.266 20.312 1 94.12 363 ASP B C 1
ATOM 5754 O O . ASP B 1 363 ? -1.166 24.828 19.375 1 94.12 363 ASP B O 1
ATOM 5758 N N . TYR B 1 364 ? -2.809 23.562 20.156 1 98.25 364 TYR B N 1
ATOM 5759 C CA . TYR B 1 364 ? -3.258 23.203 18.812 1 98.25 364 TYR B CA 1
ATOM 5760 C C . TYR B 1 364 ? -4.73 23.547 18.625 1 98.25 364 TYR B C 1
ATOM 5762 O O . TYR B 1 364 ? -5.57 23.188 19.453 1 98.25 364 TYR B O 1
ATOM 5770 N N . THR B 1 365 ? -5.027 24.281 17.594 1 98.44 365 THR B N 1
ATOM 5771 C CA . THR B 1 365 ? -6.395 24.641 17.219 1 98.44 365 THR B CA 1
ATOM 5772 C C . THR B 1 365 ? -6.613 24.469 15.719 1 98.44 365 THR B C 1
ATOM 5774 O O . THR B 1 365 ? -5.77 24.875 14.914 1 98.44 365 THR B O 1
ATOM 5777 N N . VAL B 1 366 ? -7.707 23.891 15.367 1 98.75 366 VAL B N 1
ATOM 5778 C CA . VAL B 1 366 ? -8.094 23.797 13.969 1 98.75 366 VAL B CA 1
ATOM 5779 C C . VAL B 1 366 ? -9.445 24.484 13.758 1 98.75 366 VAL B C 1
ATOM 5781 O O . VAL B 1 366 ? -10.344 24.359 14.594 1 98.75 366 VAL B O 1
ATOM 5784 N N . ILE B 1 367 ? -9.523 25.234 12.68 1 98.44 367 ILE B N 1
ATOM 5785 C CA . ILE B 1 367 ? -10.789 25.844 12.281 1 98.44 367 ILE B CA 1
ATOM 5786 C C . ILE B 1 367 ? -11.344 25.125 11.047 1 98.44 367 ILE B C 1
ATOM 5788 O O . ILE B 1 367 ? -10.602 24.844 10.102 1 98.44 367 ILE B O 1
ATOM 5792 N N . ILE B 1 368 ? -12.609 24.812 11.094 1 98.25 368 ILE B N 1
ATOM 5793 C CA . ILE B 1 368 ? -13.32 24.281 9.938 1 98.25 368 ILE B CA 1
ATOM 5794 C C . ILE B 1 368 ? -14.602 25.078 9.703 1 98.25 368 ILE B C 1
ATOM 5796 O O . ILE B 1 368 ? -15.289 25.453 10.656 1 98.25 368 ILE B O 1
ATOM 5800 N N . MET B 1 369 ? -14.867 25.328 8.438 1 97.12 369 MET B N 1
ATOM 5801 C CA . MET B 1 369 ? -16.078 26.078 8.094 1 97.12 369 MET B CA 1
ATOM 5802 C C . MET B 1 369 ? -17.25 25.141 7.844 1 97.12 369 MET B C 1
ATOM 5804 O O . MET B 1 369 ? -17.141 24.203 7.051 1 97.12 369 MET B O 1
ATOM 5808 N N . PRO B 1 370 ? -18.391 25.391 8.555 1 97.25 370 PRO B N 1
ATOM 5809 C CA . PRO B 1 370 ? -19.578 24.609 8.227 1 97.25 370 PRO B CA 1
ATOM 5810 C C . PRO B 1 370 ? -20.156 24.953 6.859 1 97.25 370 PRO B C 1
ATOM 5812 O O . PRO B 1 370 ? -19.719 25.922 6.227 1 97.25 370 PRO B O 1
ATOM 5815 N N . MET B 1 371 ? -21.078 24.078 6.414 1 95.19 371 MET B N 1
ATOM 5816 C CA . MET B 1 371 ? -21.781 24.297 5.156 1 95.19 371 MET B CA 1
ATOM 5817 C C . MET B 1 371 ? -23.188 24.844 5.406 1 95.19 371 MET B C 1
ATOM 5819 O O . MET B 1 371 ? -23.797 24.547 6.438 1 95.19 371 MET B O 1
ATOM 5823 N N . LYS B 1 372 ? -23.594 25.594 4.375 1 91.62 372 LYS B N 1
ATOM 5824 C CA . LYS B 1 372 ? -24.953 26.125 4.473 1 91.62 372 LYS B CA 1
ATOM 5825 C C . LYS B 1 372 ? -25.984 25 4.383 1 91.62 372 LYS B C 1
ATOM 5827 O O . LYS B 1 372 ? -25.922 24.156 3.492 1 91.62 372 LYS B O 1
ATOM 5832 N N . VAL B 1 373 ? -26.875 24.984 5.332 1 86.12 373 VAL B N 1
ATOM 5833 C CA . VAL B 1 373 ? -27.938 23.984 5.348 1 86.12 373 VAL B CA 1
ATOM 5834 C C . VAL B 1 373 ? -29.172 24.516 4.621 1 86.12 373 VAL B C 1
ATOM 5836 O O . VAL B 1 373 ? -29.656 25.609 4.934 1 86.12 373 VAL B O 1
ATOM 5839 N N . SER B 1 374 ? -29.453 24.031 3.387 1 73.94 374 SER B N 1
ATOM 5840 C CA . SER B 1 374 ? -30.656 24.469 2.676 1 73.94 374 SER B CA 1
ATOM 5841 C C . SER B 1 374 ? -31.906 23.891 3.309 1 73.94 374 SER B C 1
ATOM 5843 O O . SER B 1 374 ? -31.891 22.766 3.801 1 73.94 374 SER B O 1
ATOM 5845 N N . GLU B 1 375 ? -32.812 24.641 3.873 1 56.28 375 GLU B N 1
ATOM 5846 C CA . GLU B 1 375 ? -34.094 24.203 4.414 1 56.28 375 GLU B CA 1
ATOM 5847 C C . GLU B 1 375 ? -34.844 23.328 3.412 1 56.28 375 GLU B C 1
ATOM 5849 O O . GLU B 1 375 ? -35.156 23.766 2.301 1 56.28 375 GLU B O 1
ATOM 5854 N N . THR B 1 376 ? -34.531 22.188 3.111 1 46 376 THR B N 1
ATOM 5855 C CA . THR B 1 376 ? -35.469 21.422 2.32 1 46 376 THR B CA 1
ATOM 5856 C C . THR B 1 376 ? -36.812 21.328 3.035 1 46 376 THR B C 1
ATOM 5858 O O . THR B 1 376 ? -36.906 20.797 4.148 1 46 376 THR B O 1
ATOM 5861 N N . THR B 1 377 ? -37.75 22.203 2.797 1 38.28 377 THR B N 1
ATOM 5862 C CA . THR B 1 377 ? -39.156 22.031 3.148 1 38.28 377 THR B CA 1
ATOM 5863 C C . THR B 1 377 ? -39.656 20.625 2.809 1 38.28 377 THR B C 1
ATOM 5865 O O . THR B 1 377 ? -39.719 20.266 1.634 1 38.28 377 THR B O 1
ATOM 5868 N N . TYR B 1 378 ? -39.406 19.719 3.588 1 37.22 378 TYR B N 1
ATOM 5869 C CA . TYR B 1 378 ? -40.094 18.438 3.461 1 37.22 378 TYR B CA 1
ATOM 5870 C C . TYR B 1 378 ? -41.594 18.641 3.605 1 37.22 378 TYR B C 1
ATOM 5872 O O . TYR B 1 378 ? -42.062 19.156 4.621 1 37.22 378 TYR B O 1
ATOM 5880 N N . TYR B 1 379 ? -42.375 18.781 2.553 1 33.81 379 TYR B N 1
ATOM 5881 C CA . TYR B 1 379 ? -43.844 18.656 2.547 1 33.81 379 TYR B CA 1
ATOM 5882 C C . TYR B 1 379 ? -44.281 17.344 3.193 1 33.81 379 TYR B C 1
ATOM 5884 O O . TYR B 1 379 ? -43.844 16.266 2.773 1 33.81 379 TYR B O 1
ATOM 5892 N N . SER B 1 380 ? -44.562 17.297 4.492 1 33.97 380 SER B N 1
ATOM 5893 C CA . SER B 1 380 ? -45.344 16.203 5.082 1 33.97 380 SER B CA 1
ATOM 5894 C C . SER B 1 380 ? -46.625 15.922 4.293 1 33.97 380 SER B C 1
ATOM 5896 O O . SER B 1 380 ? -47.375 16.844 3.994 1 33.97 380 SER B O 1
ATOM 5898 N N . GLU B 1 381 ? -46.656 14.922 3.561 1 31.73 381 GLU B N 1
ATOM 5899 C CA . GLU B 1 381 ? -47.844 14.414 2.877 1 31.73 381 GLU B CA 1
ATOM 5900 C C . GLU B 1 381 ? -49 14.242 3.848 1 31.73 381 GLU B C 1
ATOM 5902 O O . GLU B 1 381 ? -50.062 13.711 3.479 1 31.73 381 GLU B O 1
ATOM 5907 N N . GLU B 1 382 ? -49 14.562 5.145 1 30.41 382 GLU B N 1
ATOM 5908 C CA . GLU B 1 382 ? -50.281 14.375 5.836 1 30.41 382 GLU B CA 1
ATOM 5909 C C . GLU B 1 382 ? -51.344 15.305 5.277 1 30.41 382 GLU B C 1
ATOM 5911 O O . GLU B 1 382 ? -52.531 15.18 5.621 1 30.41 382 GLU B O 1
ATOM 5916 N N . ASP B 1 383 ? -51.125 16.391 4.695 1 27.16 383 ASP B N 1
ATOM 5917 C CA . ASP B 1 383 ? -52.312 17.203 4.422 1 27.16 383 ASP B CA 1
ATOM 5918 C C . ASP B 1 383 ? -53 16.734 3.152 1 27.16 383 ASP B C 1
ATOM 5920 O O . ASP B 1 383 ? -53.875 17.422 2.629 1 27.16 383 ASP B O 1
ATOM 5924 N N . VAL B 1 384 ? -52.688 15.664 2.512 1 20.39 384 VAL B N 1
ATOM 5925 C CA . VAL B 1 384 ? -53.656 15.203 1.509 1 20.39 384 VAL B CA 1
ATOM 5926 C C . VAL B 1 384 ? -54.438 14.008 2.049 1 20.39 384 VAL B C 1
ATOM 5928 O O . VAL B 1 384 ? -53.875 13.109 2.67 1 20.39 384 VAL B O 1
#

InterPro domains:
  IPR001001 DNA polymerase III, beta sliding clamp [PTHR30478] (1-373)
  IPR001001 DNA polymerase III, beta sliding clamp [SM00480] (17-369)
  IPR001001 DNA polymerase III, beta sliding clamp [TIGR00663] (1-372)
  IPR001001 DNA polymerase III, beta sliding clamp [cd00140] (1-372)
  IPR022634 DNA polymerase III, beta sliding clamp, N-terminal [PF00712] (1-116)
  IPR022635 DNA polymerase III, beta sliding clamp, C-terminal [PF02768] (261-371)
  IPR046938 DNA clamp superfamily [SSF55979] (1-120)
  IPR046938 DNA clamp superfamily [SSF55979] (128-249)
  IPR046938 DNA clamp superfamily [SSF55979] (261-373)

Nearest PDB structures (foldseek):
  4tsz-assembly3_F  TM=9.135E-01  e=1.022E-32  Pseudomonas aeruginosa
  6ap4-assembly2_C  TM=8.874E-01  e=9.238E-30  Acinetobacter baumannii
  6ap4-assembly4_G  TM=8.798E-01  e=5.417E-29  Acinetobacter baumannii
  6ap4-assembly1_A  TM=8.897E-01  e=3.010E-28  Acinetobacter baumannii
  6ap4-assembly7_N  TM=8.637E-01  e=4.160E-27  Acinetobacter baumannii

Sequence (768 aa):
MKLTVNKEQIIEGLQKAAAIIPAKAGAAYLRSIWLKAEEGSLAVMSTDANIEFTGRYPAEVSQPGLIGVQGRAFVDLVRQLPTGVLNLTLDEASGNLLLEQGRRVYKLPVSGSEWFQNFSEFPVENAVTWSGDFLQDVLDKVAFCISDDDAMDAIACLCMKPGENGHIDVCGLNGHQFALVSFTHDDLAARLPAEGMLIQKKYLQDIKKWLGADEIELNITDKRLYLRSLDGAETLSLPRAAYEYPDYNIFMGKLADEGVNSMTLDRKEGMDALGRILIFNTESDRCTYMDLSENEARLSAQGQDVGSASESLEVAYRGDIARIAFPTRNLLDVLGHFVSAKIDMLLTGTEGPCGIRGPEDPDYTVIIMPMKVSETTYYSEEDVMKLTVNKEQIIEGLQKAAAIIPAKAGAAYLRSIWLKAEEGSLAVMSTDANIEFTGRYPAEVSQPGLIGVQGRAFVDLVRQLPTGVLNLTLDEASGNLLLEQGRRVYKLPVSGSEWFQNFSEFPVENAVTWSGDFLQDVLDKVAFCISDDDAMDAIACLCMKPGENGHIDVCGLNGHQFALVSFTHDDLAARLPAEGMLIQKKYLQDIKKWLGADEIELNITDKRLYLRSLDGAETLSLPRAAYEYPDYNIFMGKLADEGVNSMTLDRKEGMDALGRILIFNTESDRCTYMDLSENEARLSAQGQDVGSASESLEVAYRGDIARIAFPTRNLLDVLGHFVSAKIDMLLTGTEGPCGIRGPEDPDYTVIIMPMKVSETTYYSEEDV

Foldseek 3Di:
DKWKDWLVFCLLVLVLQCVAQDPDDDDQLSQWWKWWDDDQWIWTWHHNPFKIKIFITGIGDPDTFMKIFRRPVVSVVSVPDDGTMWIWDQDPVVQWIWIDDVPDIDTTHIHHPVPDDDDDDDDPPLKDKDWLVVVLLLCLQALVAAAPDVVVAQLQWWWWAADPPQKIWTWHHDPFKIKIFIDGDNSVSVQADHQTWIDGSVCSVSSNSPTDRAMWIWHDDPFKIKIARPVRRMIMIGTIGDDRHDDPCVQVVLLVDPQWKKKKFFLVVLLVLLVVQCQAADPVGQKWKWFDDQFWTWTKHHDPVRGMDIDIGTMGIDHDDGMAMFRSVVVSVNSVSDPARMKMWTHSDRFGWIWIDHPVRHRMIMIGGTDDDDPPPPPPPPVD/DKWKDWLVFCLLVLVLQCVQQDPDDDDQLSQWWKWWDDDQWIWTWHHNPFKIKIFITGIGDPDTFMKIFRRPVVSVVSVPDDGTMWIWDQDPVVQWIWIDDVPDIDTTHIHHPVPDDDDDDDDPPLKDKDWLVVVLLLCLQALVAADPDVVVAQLQWWWWAADPPQKIWTWHHDPFKIKIFIDGDNSVSVQADHQTWIDGSVCSVSSNSPTDRAMWIWHDDPFKIKIARPVRRMIMIGTIGDDRHDDCCVQVVLLVDPQWKKKKFFLVVLLVLLVVQCQAADPVGQKWKWFDDQFWTWTKHHDPVRGMDIDIGTMGIDHDDGMAMFRSVVVSVNSVSDPARMKMWTHSDRFGWIWIDHPVRHRMIMIGGTDDDDPPPPPPVPVD

pLDDT: mean 94.1, std 10.62, range [20.39, 98.75]

Secondary structure (DSSP, 8-state):
-EEEEEHHHHHHHHHHHHHHS-SS-SSGGGGEEEEEEETTEEEEEEESSS-EEEEEEE-EEEE-EEEEEEHHHHHHHHHHSPSSEEEEEEETTTTEEEEEETTEEEEEEEE-GGG--PPPPPP-TT-EEEEHHHHHHHHHHHHTTS-S-GGGGGGGEEEEEE-GGGEEEEEEE-SSEEEEEEEE-HHHHHHS-TT-EEEEGGGHHHHHHH--SSEEEEEE-SSEEEEEETTSSEEEEEEPB--PPP-THHHHHHTTSTT-EEEEEEHHHHHHHHHHHHTT--SS--EEEEEEETTEEEEEEEETTTEEEEEEEEEEEESS--EEEEEHHHHHHHHHT---SEEEEEE--SSS-EEEEETTEEEEEEEEPPBP--------GGG-/-EEEEEHHHHHHHHHHHHHHS-SS-SSGGGGEEEEEEETTEEEEEEESSS-EEEEEEE-EEEE-EEEEEEHHHHHHHHHHSPSSEEEEEEETTTTEEEEEETTEEEEEEEE-GGG--PPPPPP-TT-EEEEHHHHHHHHHHHHTTS-S-GGGGGGGEEEEEE-GGGEEEEEEE-SSEEEEEEEE-HHHHHHS-TT-EEEEGGGHHHHHHH--SSEEEEEE-SSEEEEEETTSSEEEEEEPB--PPP-THHHHHHTTSTT-EEEEEEHHHHHHHHHHHHTT--SS--EEEEEEETTEEEEEEEETTTEEEEEEEEEEEESS--EEEEEHHHHHHHHHT---SEEEEEE--SSS-EEEEETTEEEEEEEEPPBP--------GGG-